Protein AF-0000000077153202 (afdb_homodimer)

Organism: Saccharomonospora viridis (strain ATCC 15386 / DSM 43017 / JCM 3036 / CCUG 5913 / NBRC 12207 / NCIMB 9602 / P101) (NCBI:txid471857)

Sequence (646 aa):
MVTAIRIERTGGPEVLDVADVEVGSPGPREVLIDVAAAGVNYIDTYQRSGIYQVPLPYTLGVEGAGRVIEVGSEVTELSVGDRVAWQDAPGGYAQRAVVPADMVVKLPEAVSEETAAAVMLQGITAHYLVSSTHPVSEGETVLVHAAAGGVGLLLTQLAKARGATVIGTVSTPEKERLAREAGADEVIRYTERDFVEATRAFTRGEGVDVVYDGVGASTYEGSLDCLRPRGLLALFGAASGPVPPIDPQRLNKGGSLFLTRPKTGDYTRTRQELEWRVGELFDALTEGKLDVRIGGRYPLTDARKAHEDLQGRRTTGKLLLLPMVTAIRIERTGGPEVLDVADVEVGSPGPREVLIDVAAAGVNYIDTYQRSGIYQVPLPYTLGVEGAGRVIEVGSEVTELSVGDRVAWQDAPGGYAQRAVVPADMVVKLPEAVSEETAAAVMLQGITAHYLVSSTHPVSEGETVLVHAAAGGVGLLLTQLAKARGATVIGTVSTPEKERLAREAGADEVIRYTERDFVEATRAFTRGEGVDVVYDGVGASTYEGSLDCLRPRGLLALFGAASGPVPPIDPQRLNKGGSLFLTRPKTGDYTRTRQELEWRVGELFDALTEGKLDVRIGGRYPLTDARKAHEDLQGRRTTGKLLLLP

Solvent-accessible surface area (backbone atoms only — not comparable to full-atom values): 31646 Å² total; per-residue (Å²): 117,38,55,29,35,33,28,78,54,64,38,65,54,83,40,57,34,76,40,79,39,78,80,74,79,41,51,46,54,15,25,24,27,45,34,57,19,13,25,61,54,71,67,49,53,33,41,41,48,45,79,40,81,68,72,72,70,33,47,43,26,35,17,18,8,23,30,28,71,40,66,12,87,68,46,79,93,64,50,68,66,41,46,31,31,32,40,87,45,61,26,26,38,22,38,47,29,62,40,55,48,86,52,51,41,77,55,58,89,85,52,48,43,59,58,42,14,54,31,43,53,41,42,46,45,27,46,42,44,41,63,58,80,46,60,61,43,68,76,37,35,36,35,31,45,50,13,31,27,44,39,20,33,45,29,38,32,56,39,41,75,41,44,30,45,33,36,25,29,29,75,46,72,70,36,41,53,50,23,44,72,35,54,33,74,39,73,38,46,50,81,78,41,60,53,43,63,53,46,25,59,78,44,74,65,53,34,23,51,31,32,45,31,40,41,19,47,84,42,49,70,50,47,56,69,28,32,15,67,60,10,35,42,37,36,63,42,40,76,67,32,72,54,68,57,45,44,49,62,59,25,32,76,45,27,26,19,33,40,34,17,50,53,61,68,66,63,40,73,42,66,65,43,41,50,53,50,50,46,54,50,51,49,30,44,71,70,66,73,43,77,84,54,74,58,41,81,33,53,43,84,40,50,37,57,53,50,50,38,57,78,62,67,72,62,38,32,22,39,35,29,32,91,118,39,56,28,35,33,27,78,54,63,40,64,53,85,38,57,34,77,39,80,40,78,78,74,80,43,51,46,57,16,24,24,26,44,34,56,19,14,25,61,54,71,66,48,54,33,42,40,46,46,78,39,81,70,72,72,69,34,48,41,25,37,17,17,8,24,30,29,72,40,67,12,86,68,46,78,92,63,52,69,69,40,46,32,29,33,38,88,44,59,26,28,38,22,38,47,29,62,39,55,49,84,50,50,42,76,55,59,92,84,53,49,44,61,57,41,14,55,32,43,53,41,42,44,45,27,46,41,46,42,62,60,78,45,60,61,43,67,76,39,34,37,36,33,45,50,14,31,28,46,39,21,33,45,31,39,32,55,39,41,74,40,44,30,44,33,36,23,31,29,76,46,73,70,35,40,53,50,23,44,72,35,53,34,72,39,73,39,46,49,80,80,40,62,54,42,62,52,45,26,58,77,45,74,64,53,35,22,51,32,31,44,30,41,41,18,46,84,42,51,70,50,50,54,68,28,32,14,66,59,10,35,42,38,38,63,40,39,76,65,31,71,54,69,56,44,44,50,62,58,25,32,76,46,27,26,19,34,40,32,16,50,52,62,67,66,65,40,74,43,68,65,43,41,50,53,50,51,48,53,51,52,49,28,42,72,71,66,72,45,78,84,54,73,58,41,81,34,53,44,84,40,49,36,56,52,51,50,40,56,78,62,68,71,61,40,30,23,39,36,30,32,92

pLDDT: mean 97.57, std 1.94, range [83.62, 99.0]

InterPro domains:
  IPR002364 Quinone oxidoreductase/zeta-crystallin, conserved site [PS01162] (139-160)
  IPR011032 GroES-like superfamily [SSF50129] (10-140)
  IPR013149 Alcohol dehydrogenase-like, C-terminal [PF00107] (150-251)
  IPR013154 Alcohol dehydrogenase-like, N-terminal [PF08240] (27-109)
  IPR020843 Enoylreductase domain [SM00829] (11-321)
  IPR036291 NAD(P)-binding domain superfamily [SSF51735] (112-266)
  IPR047618 Quinone oxidoreductase-like [cd05286] (4-323)

Structure (mmCIF, N/CA/C/O backbone):
data_AF-0000000077153202-model_v1
#
loop_
_entity.id
_entity.type
_entity.pdbx_description
1 polymer 'Zn-dependent oxidoreductase, NADPH:quinone reductase'
#
loop_
_atom_site.group_PDB
_atom_site.id
_atom_site.type_symbol
_atom_site.label_atom_id
_atom_site.label_alt_id
_atom_site.label_comp_id
_atom_site.label_asym_id
_atom_site.label_entity_id
_atom_site.label_seq_id
_atom_site.pdbx_PDB_ins_code
_atom_site.Cartn_x
_atom_site.Cartn_y
_atom_site.Cartn_z
_atom_site.occupancy
_atom_site.B_iso_or_equiv
_atom_site.auth_seq_id
_atom_site.auth_comp_id
_atom_site.auth_asym_id
_atom_site.auth_atom_id
_atom_site.pdbx_PDB_model_num
ATOM 1 N N . MET A 1 1 ? -16.672 42.812 14.516 1 92.25 1 MET A N 1
ATOM 2 C CA . MET A 1 1 ? -15.875 42.438 13.352 1 92.25 1 MET A CA 1
ATOM 3 C C . MET A 1 1 ? -14.414 42.219 13.727 1 92.25 1 MET A C 1
ATOM 5 O O . MET A 1 1 ? -13.898 42.906 14.625 1 92.25 1 MET A O 1
ATOM 9 N N . VAL A 1 2 ? -13.828 41.188 13.07 1 96.19 2 VAL A N 1
ATOM 10 C CA . VAL A 1 2 ? -12.422 40.938 13.359 1 96.19 2 VAL A CA 1
ATOM 11 C C . VAL A 1 2 ? -11.625 40.906 12.062 1 96.19 2 VAL A C 1
ATOM 13 O O . VAL A 1 2 ? -12.195 40.719 10.977 1 96.19 2 VAL A O 1
ATOM 16 N N . THR A 1 3 ? -10.305 41.094 12.203 1 97.94 3 THR A N 1
ATOM 17 C CA . THR A 1 3 ? -9.414 41 11.055 1 97.94 3 THR A CA 1
ATOM 18 C C . THR A 1 3 ? -9.211 39.562 10.633 1 97.94 3 THR A C 1
ATOM 20 O O . THR A 1 3 ? -9.039 38.688 11.477 1 97.94 3 THR A O 1
ATOM 23 N N . ALA A 1 4 ? -9.344 39.312 9.344 1 98.38 4 ALA A N 1
ATOM 24 C CA . ALA A 1 4 ? -9.117 37.969 8.773 1 98.38 4 ALA A CA 1
ATOM 25 C C . ALA A 1 4 ? -8.492 38.062 7.387 1 98.38 4 ALA A C 1
ATOM 27 O O . ALA A 1 4 ? -8.406 39.156 6.812 1 98.38 4 ALA A O 1
ATOM 28 N N . ILE A 1 5 ? -7.938 37 6.934 1 98.44 5 ILE A N 1
ATOM 29 C CA . ILE A 1 5 ? -7.457 36.875 5.562 1 98.44 5 ILE A CA 1
ATOM 30 C C . ILE A 1 5 ? -8.477 36.094 4.727 1 98.44 5 ILE A C 1
ATOM 32 O O . ILE A 1 5 ? -8.742 34.906 4.984 1 98.44 5 ILE A O 1
ATOM 36 N N . ARG A 1 6 ? -8.984 36.719 3.734 1 97.19 6 ARG A N 1
ATOM 37 C CA . ARG A 1 6 ? -10.062 36.156 2.924 1 97.19 6 ARG A CA 1
ATOM 38 C C . ARG A 1 6 ? -9.68 36.125 1.447 1 97.19 6 ARG A C 1
ATOM 40 O O . ARG A 1 6 ? -8.898 36.969 0.991 1 97.19 6 ARG A O 1
ATOM 47 N N . ILE A 1 7 ? -10.148 35.094 0.771 1 98 7 ILE A N 1
ATOM 48 C CA . ILE A 1 7 ? -10.07 35.125 -0.686 1 98 7 ILE A CA 1
ATOM 49 C C . ILE A 1 7 ? -11.469 35.188 -1.283 1 98 7 ILE A C 1
ATOM 51 O O . ILE A 1 7 ? -12.383 34.5 -0.806 1 98 7 ILE A O 1
ATOM 55 N N . GLU A 1 8 ? -11.648 36.062 -2.301 1 97.5 8 GLU A N 1
ATOM 56 C CA . GLU A 1 8 ? -12.906 36.156 -3.043 1 97.5 8 GLU A CA 1
ATOM 57 C C . GLU A 1 8 ? -12.852 35.344 -4.336 1 97.5 8 GLU A C 1
ATOM 59 O O . GLU A 1 8 ? -13.891 35.062 -4.93 1 97.5 8 GLU A O 1
ATOM 64 N N . ARG A 1 9 ? -11.688 35.031 -4.762 1 98 9 ARG A N 1
ATOM 65 C CA . ARG A 1 9 ? -11.375 34.219 -5.934 1 98 9 ARG A CA 1
ATOM 66 C C . ARG A 1 9 ? -10.086 33.438 -5.73 1 98 9 ARG A C 1
ATOM 68 O O . ARG A 1 9 ? -9.266 33.812 -4.879 1 98 9 ARG A O 1
ATOM 75 N N . THR A 1 10 ? -9.977 32.375 -6.441 1 98.06 10 THR A N 1
ATOM 76 C CA . THR A 1 10 ? -8.734 31.594 -6.359 1 98.06 10 THR A CA 1
ATOM 77 C C . THR A 1 10 ? -7.629 32.281 -7.164 1 98.06 10 THR A C 1
ATOM 79 O O . THR A 1 10 ? -7.898 33.094 -8.047 1 98.06 10 THR A O 1
ATOM 82 N N . GLY A 1 11 ? -6.41 32.031 -6.855 1 97.44 11 GLY A N 1
ATOM 83 C CA . GLY A 1 11 ? -5.27 32.594 -7.543 1 97.44 11 GLY A CA 1
ATOM 84 C C . GLY A 1 11 ? -3.973 32.469 -6.762 1 97.44 11 GLY A C 1
ATOM 85 O O . GLY A 1 11 ? -3.844 31.578 -5.91 1 97.44 11 GLY A O 1
ATOM 86 N N . GLY A 1 12 ? -3.004 33.25 -7.199 1 97.19 12 GLY A N 1
ATOM 87 C CA . GLY A 1 12 ? -1.741 33.312 -6.477 1 97.19 12 GLY A CA 1
ATOM 88 C C . GLY A 1 12 ? -1.849 34.031 -5.145 1 97.19 12 GLY A C 1
ATOM 89 O O . GLY A 1 12 ? -2.953 34.281 -4.668 1 97.19 12 GLY A O 1
ATOM 90 N N . PRO A 1 13 ? -0.722 34.312 -4.492 1 97.69 13 PRO A N 1
ATOM 91 C CA . PRO A 1 13 ? -0.732 34.938 -3.18 1 97.69 13 PRO A CA 1
ATOM 92 C C . PRO A 1 13 ? -1.414 36.312 -3.205 1 97.69 13 PRO A C 1
ATOM 94 O O . PRO A 1 13 ? -1.846 36.812 -2.162 1 97.69 13 PRO A O 1
ATOM 97 N N . GLU A 1 14 ? -1.547 36.906 -4.344 1 96.88 14 GLU A N 1
ATOM 98 C CA . GLU A 1 14 ? -2.115 38.25 -4.48 1 96.88 14 GLU A CA 1
ATOM 99 C C . GLU A 1 14 ? -3.602 38.25 -4.133 1 96.88 14 GLU A C 1
ATOM 101 O O . GLU A 1 14 ? -4.184 39.312 -3.898 1 96.88 14 GLU A O 1
ATOM 106 N N . VAL A 1 15 ? -4.238 37.062 -4.059 1 98.19 15 VAL A N 1
ATOM 107 C CA . VAL A 1 15 ? -5.68 37.062 -3.834 1 98.19 15 VAL A CA 1
ATOM 108 C C . VAL A 1 15 ? -5.969 37.062 -2.334 1 98.19 15 VAL A C 1
ATOM 110 O O . VAL A 1 15 ? -7.129 37.094 -1.918 1 98.19 15 VAL A O 1
ATOM 113 N N . LEU A 1 16 ? -4.887 36.938 -1.514 1 98.38 16 LEU A N 1
ATOM 114 C CA . LEU A 1 16 ? -5.051 37 -0.065 1 98.38 16 LEU A CA 1
ATOM 115 C C . LEU A 1 16 ? -5.348 38.438 0.386 1 98.38 16 LEU A C 1
ATOM 117 O O . LEU A 1 16 ? -4.449 39.281 0.419 1 98.38 16 LEU A O 1
ATOM 121 N N . ASP A 1 17 ? -6.586 38.688 0.822 1 97.69 17 ASP A N 1
ATOM 122 C CA . ASP A 1 17 ? -7.008 40.031 1.199 1 97.69 17 ASP A CA 1
ATOM 123 C C . ASP A 1 17 ? -7.219 40.125 2.707 1 97.69 17 ASP A C 1
ATOM 125 O O . ASP A 1 17 ? -7.816 39.25 3.322 1 97.69 17 ASP A O 1
ATOM 129 N N . VAL A 1 18 ? -6.723 41.188 3.287 1 97.81 18 VAL A N 1
ATOM 130 C CA . VAL A 1 18 ? -7.086 41.562 4.652 1 97.81 18 VAL A CA 1
ATOM 131 C C . VAL A 1 18 ? -8.508 42.094 4.68 1 97.81 18 VAL A C 1
ATOM 133 O O . VAL A 1 18 ? -8.844 43 3.912 1 97.81 18 VAL A O 1
ATOM 136 N N . ALA A 1 19 ? -9.281 41.531 5.512 1 97.06 19 ALA A N 1
ATOM 137 C CA . ALA A 1 19 ? -10.672 41.969 5.559 1 97.06 19 ALA A CA 1
ATOM 138 C C . ALA A 1 19 ? -11.195 41.969 6.992 1 97.06 19 ALA A C 1
ATOM 140 O O . ALA A 1 19 ? -10.664 41.281 7.855 1 97.06 19 ALA A O 1
ATOM 141 N N . ASP A 1 20 ? -12.18 42.812 7.176 1 96.44 20 ASP A N 1
ATOM 142 C CA . ASP A 1 20 ? -12.969 42.75 8.398 1 96.44 20 ASP A CA 1
ATOM 143 C C . ASP A 1 20 ? -14.164 41.812 8.219 1 96.44 20 ASP A C 1
ATOM 145 O O . ASP A 1 20 ? -15.008 42.031 7.348 1 96.44 20 ASP A O 1
ATOM 149 N N . VAL A 1 21 ? -14.18 40.781 9.094 1 95.5 21 VAL A N 1
ATOM 150 C CA . VAL A 1 21 ? -15.234 39.781 8.906 1 95.5 21 VAL A CA 1
ATOM 151 C C . VAL A 1 21 ? -16.031 39.625 10.195 1 95.5 21 VAL A C 1
ATOM 153 O O . VAL A 1 21 ? -15.523 39.906 11.281 1 95.5 21 VAL A O 1
ATOM 156 N N . GLU A 1 22 ? -17.281 39.219 10.008 1 94.25 22 GLU A N 1
ATOM 157 C CA . GLU A 1 22 ? -18.109 38.812 11.141 1 94.25 22 GLU A CA 1
ATOM 158 C C . GLU A 1 22 ? -18.031 37.312 11.367 1 94.25 22 GLU A C 1
ATOM 160 O O . GLU A 1 22 ? -18.516 36.531 10.547 1 94.25 22 GLU A O 1
ATOM 165 N N . VAL A 1 23 ? -17.375 36.812 12.352 1 92.25 23 VAL A N 1
ATOM 166 C CA . VAL A 1 23 ? -17.234 35.375 12.617 1 92.25 23 VAL A CA 1
ATOM 167 C C . VAL A 1 23 ? -18.516 34.844 13.25 1 92.25 23 VAL A C 1
ATOM 169 O O . VAL A 1 23 ? -18.922 33.688 12.969 1 92.25 23 VAL A O 1
ATOM 172 N N . GLY A 1 24 ? -19.25 35.625 13.969 1 91.5 24 GLY A N 1
ATOM 173 C CA . GLY A 1 24 ? -20.5 35.219 14.602 1 91.5 24 GLY A CA 1
ATOM 174 C C . GLY A 1 24 ? -20.297 34.344 15.82 1 91.5 24 GLY A C 1
ATOM 175 O O . GLY A 1 24 ? -19.156 34.094 16.219 1 91.5 24 GLY A O 1
ATOM 176 N N . SER A 1 25 ? -21.391 34 16.484 1 96.56 25 SER A N 1
ATOM 177 C CA . SER A 1 25 ? -21.391 33.094 17.625 1 96.56 25 SER A CA 1
ATOM 178 C C . SER A 1 25 ? -21.266 31.625 17.188 1 96.56 25 SER A C 1
ATOM 180 O O . SER A 1 25 ? -21.719 31.266 16.094 1 96.56 25 SER A O 1
ATOM 182 N N . PRO A 1 26 ? -20.625 30.797 18.016 1 98.12 26 PRO A N 1
ATOM 183 C CA . PRO A 1 26 ? -20.516 29.391 17.656 1 98.12 26 PRO A CA 1
ATOM 184 C C . PRO A 1 26 ? -21.859 28.656 17.688 1 98.12 26 PRO A C 1
ATOM 186 O O . PRO A 1 26 ? -22.719 28.984 18.516 1 98.12 26 PRO A O 1
ATOM 189 N N . GLY A 1 27 ? -22.047 27.688 16.781 1 98.19 27 GLY A N 1
ATOM 190 C CA . GLY A 1 27 ? -23.188 26.797 16.844 1 98.19 27 GLY A CA 1
ATOM 191 C C . GLY A 1 27 ? -23.172 25.875 18.047 1 98.19 27 GLY A C 1
ATOM 192 O O . GLY A 1 27 ? -22.234 25.938 18.859 1 98.19 27 GLY A O 1
ATOM 193 N N . PRO A 1 28 ? -24.219 25.016 18.203 1 98.44 28 PRO A N 1
ATOM 194 C CA . PRO A 1 28 ? -24.391 24.188 19.406 1 98.44 28 PRO A CA 1
ATOM 195 C C . PRO A 1 28 ? -23.172 23.297 19.688 1 98.44 28 PRO A C 1
ATOM 197 O O . PRO A 1 28 ? -22.844 23.062 20.844 1 98.44 28 PRO A O 1
ATOM 200 N N . ARG A 1 29 ? -22.484 22.891 18.672 1 98.44 29 ARG A N 1
ATOM 201 C CA . ARG A 1 29 ? -21.359 21.969 18.859 1 98.44 29 ARG A CA 1
ATOM 202 C C . ARG A 1 29 ? -20.047 22.609 18.406 1 98.44 29 ARG A C 1
ATOM 204 O O . ARG A 1 29 ? -19.109 21.906 18.047 1 98.44 29 ARG A O 1
ATOM 211 N N . GLU A 1 30 ? -20 23.938 18.469 1 98.69 30 GLU A N 1
ATOM 212 C CA . GLU A 1 30 ? -18.812 24.703 18.078 1 98.69 30 GLU A CA 1
ATOM 213 C C . GLU A 1 30 ? -18.297 25.562 19.234 1 98.69 30 GLU A C 1
ATOM 215 O O . GLU A 1 30 ? -18.984 25.703 20.25 1 98.69 30 GLU A O 1
ATOM 220 N N . VAL A 1 31 ? -17.109 26.031 19.094 1 98.81 31 VAL A N 1
ATOM 221 C CA . VAL A 1 31 ? -16.516 26.984 20.031 1 98.81 31 VAL A CA 1
ATOM 222 C C . VAL A 1 31 ? -15.93 28.172 19.266 1 98.81 31 VAL A C 1
ATOM 224 O O . VAL A 1 31 ? -15.516 28.031 18.109 1 98.81 31 VAL A O 1
ATOM 227 N N . LEU A 1 32 ? -15.961 29.266 19.906 1 98.75 32 LEU A N 1
ATOM 228 C CA . LEU A 1 32 ? -15.258 30.438 19.406 1 98.75 32 LEU A CA 1
ATOM 229 C C . LEU A 1 32 ? -13.906 30.594 20.109 1 98.75 32 LEU A C 1
ATOM 231 O O . LEU A 1 32 ? -13.828 30.562 21.328 1 98.75 32 LEU A O 1
ATOM 235 N N . ILE A 1 33 ? -12.93 30.703 19.344 1 98.81 33 ILE A N 1
ATOM 236 C CA . ILE A 1 33 ? -11.57 30.734 19.875 1 98.81 33 ILE A CA 1
ATOM 237 C C . ILE A 1 33 ? -10.93 32.094 19.531 1 98.81 33 ILE A C 1
ATOM 239 O O . ILE A 1 33 ? -11.016 32.562 18.406 1 98.81 33 ILE A O 1
ATOM 243 N N . ASP A 1 34 ? -10.445 32.781 20.531 1 98.81 34 ASP A N 1
ATOM 244 C CA . ASP A 1 34 ? -9.523 33.875 20.312 1 98.81 34 ASP A CA 1
ATOM 245 C C . ASP A 1 34 ? -8.148 33.375 19.875 1 98.81 34 ASP A C 1
ATOM 247 O O . ASP A 1 34 ? -7.383 32.844 20.688 1 98.81 34 ASP A O 1
ATOM 251 N N . VAL A 1 35 ? -7.84 33.562 18.578 1 98.81 35 VAL A N 1
ATOM 252 C CA . VAL A 1 35 ? -6.684 32.906 17.984 1 98.81 35 VAL A CA 1
ATOM 253 C C . VAL A 1 35 ? -5.402 33.625 18.422 1 98.81 35 VAL A C 1
ATOM 255 O O . VAL A 1 35 ? -5.262 34.812 18.281 1 98.81 35 VAL A O 1
ATOM 258 N N . ALA A 1 36 ? -4.523 32.844 18.984 1 98.75 36 ALA A N 1
ATOM 259 C CA . ALA A 1 36 ? -3.219 33.375 19.391 1 98.75 36 ALA A CA 1
ATOM 260 C C . ALA A 1 36 ? -2.195 33.219 18.266 1 98.75 36 ALA A C 1
ATOM 262 O O . ALA A 1 36 ? -1.317 34.062 18.109 1 98.75 36 ALA A O 1
ATOM 263 N N . ALA A 1 37 ? -2.252 32.156 17.547 1 98.75 37 ALA A N 1
ATOM 264 C CA . ALA A 1 37 ? -1.363 31.875 16.422 1 98.75 37 ALA A CA 1
ATOM 265 C C . ALA A 1 37 ? -2.023 30.891 15.445 1 98.75 37 ALA A C 1
ATOM 267 O O . ALA A 1 37 ? -2.785 30.016 15.852 1 98.75 37 ALA A O 1
ATOM 268 N N . ALA A 1 38 ? -1.812 31.094 14.164 1 98.75 38 ALA A N 1
ATOM 269 C CA . ALA A 1 38 ? -2.273 30.188 13.109 1 98.75 38 ALA A CA 1
ATOM 270 C C . ALA A 1 38 ? -1.096 29.609 12.336 1 98.75 38 ALA A C 1
ATOM 272 O O . ALA A 1 38 ? -0.129 30.312 12.039 1 98.75 38 ALA A O 1
ATOM 273 N N . GLY A 1 39 ? -1.158 28.328 12.102 1 98.25 39 GLY A N 1
ATOM 274 C CA . GLY A 1 39 ? -0.123 27.719 11.289 1 98.25 39 GLY A CA 1
ATOM 275 C C . GLY A 1 39 ? -0.323 27.938 9.805 1 98.25 39 GLY A C 1
ATOM 276 O O . GLY A 1 39 ? -1.457 27.953 9.32 1 98.25 39 GLY A O 1
ATOM 277 N N . VAL A 1 40 ? 0.774 28.156 9.086 1 98 40 VAL A N 1
ATOM 278 C CA . VAL A 1 40 ? 0.754 28.234 7.629 1 98 40 VAL A CA 1
ATOM 279 C C . VAL A 1 40 ? 1.163 26.891 7.031 1 98 40 VAL A C 1
ATOM 281 O O . VAL A 1 40 ? 2.219 26.359 7.371 1 98 40 VAL A O 1
ATOM 284 N N . ASN A 1 41 ? 0.322 26.328 6.184 1 96.31 41 ASN A N 1
ATOM 285 C CA . ASN A 1 41 ? 0.541 25.016 5.598 1 96.31 41 ASN A CA 1
ATOM 286 C C . ASN A 1 41 ? 0.432 25.047 4.078 1 96.31 41 ASN A C 1
ATOM 288 O O . ASN A 1 41 ? -0.228 25.922 3.52 1 96.31 41 ASN A O 1
ATOM 292 N N . TYR A 1 42 ? 1.043 24.094 3.457 1 94.94 42 TYR A N 1
ATOM 293 C CA . TYR A 1 42 ? 0.944 24.016 2.002 1 94.94 42 TYR A CA 1
ATOM 294 C C . TYR A 1 42 ? -0.501 23.812 1.563 1 94.94 42 TYR A C 1
ATOM 296 O O . TYR A 1 42 ? -0.905 24.297 0.501 1 94.94 42 TYR A O 1
ATOM 304 N N . ILE A 1 43 ? -1.289 23.109 2.338 1 94.88 43 ILE A N 1
ATOM 305 C CA . ILE A 1 43 ? -2.686 22.891 1.979 1 94.88 43 ILE A CA 1
ATOM 306 C C . ILE A 1 43 ? -3.404 24.219 1.841 1 94.88 43 ILE A C 1
ATOM 308 O O . ILE A 1 43 ? -4.32 24.359 1.027 1 94.88 43 ILE A O 1
ATOM 312 N N . ASP A 1 44 ? -2.982 25.234 2.557 1 97.25 44 ASP A N 1
ATOM 313 C CA . ASP A 1 44 ? -3.553 26.578 2.41 1 97.25 44 ASP A CA 1
ATOM 314 C C . ASP A 1 44 ? -3.33 27.109 1 1 97.25 44 ASP A C 1
ATOM 316 O O . ASP A 1 44 ? -4.188 27.812 0.454 1 97.25 44 ASP A O 1
ATOM 320 N N . THR A 1 45 ? -2.217 26.797 0.462 1 96.56 45 THR A N 1
ATOM 321 C CA . THR A 1 45 ? -1.896 27.266 -0.882 1 96.56 45 THR A CA 1
ATOM 322 C C . THR A 1 45 ? -2.727 26.516 -1.926 1 96.56 45 THR A C 1
ATOM 324 O O . THR A 1 45 ? -3.1 27.094 -2.951 1 96.56 45 THR A O 1
ATOM 327 N N . TYR A 1 46 ? -2.979 25.234 -1.646 1 94.25 46 TYR A N 1
ATOM 328 C CA . TYR A 1 46 ? -3.832 24.469 -2.549 1 94.25 46 TYR A CA 1
ATOM 329 C C . TYR A 1 46 ? -5.25 25.016 -2.559 1 94.25 46 TYR A C 1
ATOM 331 O O . TYR A 1 46 ? -5.883 25.109 -3.613 1 94.25 46 TYR A O 1
ATOM 339 N N . GLN A 1 47 ? -5.723 25.328 -1.439 1 95.81 47 GLN A N 1
ATOM 340 C CA . GLN A 1 47 ? -7.051 25.906 -1.314 1 95.81 47 GLN A CA 1
ATOM 341 C C . GLN A 1 47 ? -7.113 27.281 -1.974 1 95.81 47 GLN A C 1
ATOM 343 O O . GLN A 1 47 ? -8.031 27.578 -2.742 1 95.81 47 GLN A O 1
ATOM 348 N N . ARG A 1 48 ? -6.121 28.047 -1.762 1 97.69 48 ARG A N 1
ATOM 349 C CA . ARG A 1 48 ? -6.047 29.391 -2.322 1 97.69 48 ARG A CA 1
ATOM 350 C C . ARG A 1 48 ? -6.008 29.344 -3.846 1 97.69 48 ARG A C 1
ATOM 352 O O . ARG A 1 48 ? -6.707 30.109 -4.512 1 97.69 48 ARG A O 1
ATOM 359 N N . SER A 1 49 ? -5.262 28.422 -4.355 1 96.12 49 SER A N 1
ATOM 360 C CA . SER A 1 49 ? -5.039 28.344 -5.793 1 96.12 49 SER A CA 1
ATOM 361 C C . SER A 1 49 ? -6.211 27.672 -6.504 1 96.12 49 SER A C 1
ATOM 363 O O . SER A 1 49 ? -6.328 27.75 -7.727 1 96.12 49 SER A O 1
ATOM 365 N N . GLY A 1 50 ? -7.008 26.938 -5.754 1 94.56 50 GLY A N 1
ATOM 366 C CA . GLY A 1 50 ? -8.156 26.25 -6.34 1 94.56 50 GLY A CA 1
ATOM 367 C C . GLY A 1 50 ? -7.887 24.797 -6.66 1 94.56 50 GLY A C 1
ATOM 368 O O . GLY A 1 50 ? -8.773 24.094 -7.141 1 94.56 50 GLY A O 1
ATOM 369 N N . ILE A 1 51 ? -6.695 24.344 -6.371 1 88.88 51 ILE A N 1
ATOM 370 C CA . ILE A 1 51 ? -6.41 22.922 -6.523 1 88.88 51 ILE A CA 1
ATOM 371 C C . ILE A 1 51 ? -7.359 22.109 -5.645 1 88.88 51 ILE A C 1
ATOM 373 O O . ILE A 1 51 ? -7.898 21.078 -6.082 1 88.88 51 ILE A O 1
ATOM 377 N N . TYR A 1 52 ? -7.52 22.5 -4.422 1 91.19 52 TYR A N 1
ATOM 378 C CA . TYR A 1 52 ? -8.586 21.984 -3.562 1 91.19 52 TYR A CA 1
ATOM 379 C C . TYR A 1 52 ? -9.758 22.953 -3.523 1 91.19 52 TYR A C 1
ATOM 381 O O . TYR A 1 52 ? -9.617 24.109 -3.113 1 91.19 52 TYR A O 1
ATOM 389 N N . GLN A 1 53 ? -10.867 22.609 -3.969 1 92.62 53 GLN A N 1
ATOM 390 C CA . GLN A 1 53 ? -12.031 23.469 -4.055 1 92.62 53 GLN A CA 1
ATOM 391 C C . GLN A 1 53 ? -12.562 23.828 -2.668 1 92.62 53 GLN A C 1
ATOM 393 O O . GLN A 1 53 ? -12.688 22.953 -1.804 1 92.62 53 GLN A O 1
ATOM 398 N N . VAL A 1 54 ? -12.781 25.062 -2.441 1 95.31 54 VAL A N 1
ATOM 399 C CA . VAL A 1 54 ? -13.375 25.562 -1.209 1 95.31 54 VAL A CA 1
ATOM 400 C C . VAL A 1 54 ? -14.484 26.562 -1.542 1 95.31 54 VAL A C 1
ATOM 402 O O . VAL A 1 54 ? -14.461 27.203 -2.596 1 95.31 54 VAL A O 1
ATOM 405 N N . PRO A 1 55 ? -15.461 26.688 -0.723 1 95.69 55 PRO A N 1
ATOM 406 C CA . PRO A 1 55 ? -16.5 27.688 -0.961 1 95.69 55 PRO A CA 1
ATOM 407 C C . PRO A 1 55 ? -15.984 29.109 -0.801 1 95.69 55 PRO A C 1
ATOM 409 O O . PRO A 1 55 ? -15.305 29.422 0.178 1 95.69 55 PRO A O 1
ATOM 412 N N . LEU A 1 56 ? -16.344 30.031 -1.749 1 96.25 56 LEU A N 1
ATOM 413 C CA . LEU A 1 56 ? -15.922 31.438 -1.699 1 96.25 56 LEU A CA 1
ATOM 414 C C . LEU A 1 56 ? -17.078 32.344 -1.304 1 96.25 56 LEU A C 1
ATOM 416 O O . LEU A 1 56 ? -18.234 32.062 -1.647 1 96.25 56 LEU A O 1
ATOM 420 N N . PRO A 1 57 ? -16.859 33.438 -0.619 1 96.56 57 PRO A N 1
ATOM 421 C CA . PRO A 1 57 ? -15.562 33.812 -0.067 1 96.56 57 PRO A CA 1
ATOM 422 C C . PRO A 1 57 ? -15.078 32.875 1.022 1 96.56 57 PRO A C 1
ATOM 424 O O . PRO A 1 57 ? -15.891 32.188 1.655 1 96.56 57 PRO A O 1
ATOM 427 N N . TYR A 1 58 ? -13.773 32.75 1.214 1 97.31 58 TYR A N 1
ATOM 428 C CA . TYR A 1 58 ? -13.172 31.75 2.088 1 97.31 58 TYR A CA 1
ATOM 429 C C . TYR A 1 58 ? -12.117 32.375 2.99 1 97.31 58 TYR A C 1
ATOM 431 O O . TYR A 1 58 ? -11.258 33.125 2.523 1 97.31 58 TYR A O 1
ATOM 439 N N . THR A 1 59 ? -12.281 32.188 4.309 1 97.56 59 THR A N 1
ATOM 440 C CA . THR A 1 59 ? -11.211 32.531 5.246 1 97.56 59 THR A CA 1
ATOM 441 C C . THR A 1 59 ? -10.234 31.359 5.387 1 97.56 59 THR A C 1
ATOM 443 O O . THR A 1 59 ? -10.609 30.281 5.863 1 97.56 59 THR A O 1
ATOM 446 N N . LEU A 1 60 ? -9 31.531 5.094 1 97.81 60 LEU A N 1
ATOM 447 C CA . LEU A 1 60 ? -8.008 30.469 5.043 1 97.81 60 LEU A CA 1
ATOM 448 C C . LEU A 1 60 ? -7.551 30.094 6.445 1 97.81 60 LEU A C 1
ATOM 450 O O . LEU A 1 60 ? -7.969 30.703 7.43 1 97.81 60 LEU A O 1
ATOM 454 N N . GLY A 1 61 ? -6.727 29.078 6.41 1 98.06 61 GLY A N 1
ATOM 455 C CA . GLY A 1 61 ? -6.113 28.594 7.637 1 98.06 61 GLY A CA 1
ATOM 456 C C . GLY A 1 61 ? -6.844 27.422 8.242 1 98.06 61 GLY A C 1
ATOM 457 O O . GLY A 1 61 ? -7.973 27.562 8.719 1 98.06 61 GLY A O 1
ATOM 458 N N . VAL A 1 62 ? -6.16 26.297 8.359 1 98.06 62 VAL A N 1
ATOM 459 C CA . VAL A 1 62 ? -6.836 25.094 8.836 1 98.06 62 VAL A CA 1
ATOM 460 C C . VAL A 1 62 ? -6.234 24.656 10.164 1 98.06 62 VAL A C 1
ATOM 462 O O . VAL A 1 62 ? -6.516 23.562 10.648 1 98.06 62 VAL A O 1
ATOM 465 N N . GLU A 1 63 ? -5.414 25.469 10.711 1 98.12 63 GLU A N 1
ATOM 466 C CA . GLU A 1 63 ? -4.695 25.156 11.945 1 98.12 63 GLU A CA 1
ATOM 467 C C . GLU A 1 63 ? -4.523 26.406 12.805 1 98.12 63 GLU A C 1
ATOM 469 O O . GLU A 1 63 ? -4.262 27.5 12.297 1 98.12 63 GLU A O 1
ATOM 474 N N . GLY A 1 64 ? -4.609 26.156 14.117 1 98.56 64 GLY A N 1
ATOM 475 C CA . GLY A 1 64 ? -4.375 27.266 15.031 1 98.56 64 GLY A CA 1
ATOM 476 C C . GLY A 1 64 ? -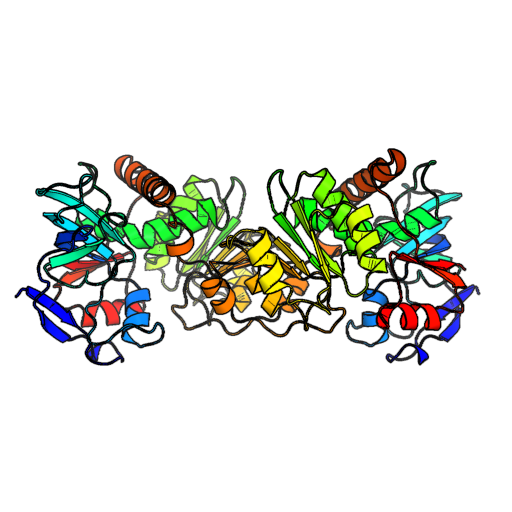4.438 26.859 16.484 1 98.56 64 GLY A C 1
ATOM 477 O O . GLY A 1 64 ? -4.637 25.688 16.812 1 98.56 64 GLY A O 1
ATOM 478 N N . ALA A 1 65 ? -4.152 27.828 17.344 1 98.81 65 ALA A N 1
ATOM 479 C CA . ALA A 1 65 ? -4.242 27.703 18.797 1 98.81 65 ALA A CA 1
ATOM 480 C C . ALA A 1 65 ? -4.66 29.016 19.438 1 98.81 65 ALA A C 1
ATOM 482 O O . ALA A 1 65 ? -4.449 30.094 18.859 1 98.81 65 ALA A O 1
ATOM 483 N N . GLY A 1 66 ? -5.277 28.906 20.531 1 98.75 66 GLY A N 1
ATOM 484 C CA . GLY A 1 66 ? -5.73 30.094 21.266 1 98.75 66 GLY A CA 1
ATOM 485 C C . GLY A 1 66 ? -6.539 29.75 22.5 1 98.75 66 GLY A C 1
ATOM 486 O O . GLY A 1 66 ? -6.246 28.781 23.188 1 98.75 66 GLY A O 1
ATOM 487 N N . ARG A 1 67 ? -7.473 30.672 22.766 1 98.75 67 ARG A N 1
ATOM 488 C CA . ARG A 1 67 ? -8.289 30.5 23.969 1 98.75 67 ARG A CA 1
ATOM 489 C C . ARG A 1 67 ? -9.773 30.516 23.625 1 98.75 67 ARG A C 1
ATOM 491 O O . ARG A 1 67 ? -10.227 31.312 22.797 1 98.75 67 ARG A O 1
ATOM 498 N N . VAL A 1 68 ? -10.469 29.609 24.281 1 98.88 68 VAL A N 1
ATOM 499 C CA . VAL A 1 68 ? -11.906 29.578 24.078 1 98.88 68 VAL A CA 1
ATOM 500 C C . VAL A 1 68 ? -12.555 30.797 24.719 1 98.88 68 VAL A C 1
ATOM 502 O O . VAL A 1 68 ? -12.32 31.109 25.891 1 98.88 68 VAL A O 1
ATOM 505 N N . ILE A 1 69 ? -13.398 31.484 23.953 1 98.62 69 ILE A N 1
ATOM 506 C CA . ILE A 1 69 ? -14.023 32.688 24.516 1 98.62 69 ILE A CA 1
ATOM 507 C C . ILE A 1 69 ? -15.547 32.531 24.5 1 98.62 69 ILE A C 1
ATOM 509 O O . ILE A 1 69 ? -16.266 33.281 25.156 1 98.62 69 ILE A O 1
ATOM 513 N N . GLU A 1 70 ? -16.047 31.594 23.734 1 98.69 70 GLU A N 1
ATOM 514 C CA . GLU A 1 70 ? -17.453 31.203 23.75 1 98.69 70 GLU A CA 1
ATOM 515 C C . GLU A 1 70 ? -17.625 29.719 23.422 1 98.69 70 GLU A C 1
ATOM 517 O O . GLU A 1 70 ? -16.859 29.156 22.625 1 98.69 70 GLU A O 1
ATOM 522 N N . VAL A 1 71 ? -18.609 29.078 24.094 1 98.56 71 VAL A N 1
ATOM 523 C CA . VAL A 1 71 ? -18.859 27.641 23.891 1 98.56 71 VAL A CA 1
ATOM 524 C C . VAL A 1 71 ? -20.312 27.438 23.453 1 98.56 71 VAL A C 1
ATOM 526 O O . VAL A 1 71 ? -21.219 28.078 23.984 1 98.56 71 VAL A O 1
ATOM 529 N N . GLY A 1 72 ? -20.5 26.656 22.422 1 98.5 72 GLY A N 1
ATOM 530 C CA . GLY A 1 72 ? -21.844 26.312 22 1 98.5 72 GLY A CA 1
ATOM 531 C C . GLY A 1 72 ? -22.656 25.609 23.078 1 98.5 72 GLY A C 1
ATOM 532 O O . GLY A 1 72 ? -22.094 25.031 24 1 98.5 72 GLY A O 1
ATOM 533 N N . SER A 1 73 ? -24 25.531 22.859 1 98.12 73 SER A N 1
ATOM 534 C CA . SER A 1 73 ? -24.938 25.094 23.891 1 98.12 73 SER A CA 1
ATOM 535 C C . SER A 1 73 ? -24.797 23.594 24.156 1 98.12 73 SER A C 1
ATOM 537 O O . SER A 1 73 ? -25.188 23.125 25.219 1 98.12 73 SER A O 1
ATOM 539 N N . GLU A 1 74 ? -24.172 22.844 23.219 1 98.44 74 GLU A N 1
ATOM 540 C CA . GLU A 1 74 ? -24.109 21.391 23.375 1 98.44 74 GLU A CA 1
ATOM 541 C C . GLU A 1 74 ? -22.688 20.938 23.672 1 98.44 74 GLU A C 1
ATOM 543 O O . GLU A 1 74 ? -22.406 19.734 23.734 1 98.44 74 GLU A O 1
ATOM 548 N N . VAL A 1 75 ? -21.812 21.891 23.781 1 98.38 75 VAL A N 1
ATOM 549 C CA . VAL A 1 75 ? -20.422 21.578 24.094 1 98.38 75 VAL A CA 1
ATOM 550 C C . VAL A 1 75 ? -20.234 21.469 25.594 1 98.38 75 VAL A C 1
ATOM 552 O O . VAL A 1 75 ? -20.531 22.406 26.344 1 98.38 75 VAL A O 1
ATOM 555 N N . THR A 1 76 ? -19.75 20.281 26.094 1 97.69 76 THR A N 1
ATOM 556 C CA . THR A 1 76 ? -19.562 20.062 27.531 1 97.69 76 THR A CA 1
ATOM 557 C C . THR A 1 76 ? -18.094 19.797 27.844 1 97.69 76 THR A C 1
ATOM 559 O O . THR A 1 76 ? -17.688 19.922 29 1 97.69 76 THR A O 1
ATOM 562 N N . GLU A 1 77 ? -17.297 19.484 26.859 1 96.94 77 GLU A N 1
ATOM 563 C CA . GLU A 1 77 ? -15.93 19.016 27.078 1 96.94 77 GLU A CA 1
ATOM 564 C C . GLU A 1 77 ? -14.953 20.188 27.078 1 96.94 77 GLU A C 1
ATOM 566 O O . GLU A 1 77 ? -13.781 20.031 27.422 1 96.94 77 GLU A O 1
ATOM 571 N N . LEU A 1 78 ? -15.406 21.469 26.75 1 98.38 78 LEU A N 1
ATOM 572 C CA . LEU A 1 78 ? -14.594 22.672 26.719 1 98.38 78 LEU A CA 1
ATOM 573 C C . LEU A 1 78 ? -15.266 23.812 27.5 1 98.38 78 LEU A C 1
ATOM 575 O O . LEU A 1 78 ? -16.484 23.844 27.609 1 98.38 78 LEU A O 1
ATOM 579 N N . SER A 1 79 ? -14.414 24.719 28.016 1 98.5 79 SER A N 1
ATOM 580 C CA . SER A 1 79 ? -14.898 25.875 28.75 1 98.5 79 SER A CA 1
ATOM 581 C C . SER A 1 79 ? -14.195 27.156 28.312 1 98.5 79 SER A C 1
ATOM 583 O O . SER A 1 79 ? -13.086 27.094 27.781 1 98.5 79 SER A O 1
ATOM 585 N N . VAL A 1 80 ? -14.891 28.219 28.578 1 98.62 80 VAL A N 1
ATOM 586 C CA . VAL A 1 80 ? -14.273 29.516 28.344 1 98.62 80 VAL A CA 1
ATOM 587 C C . VAL A 1 80 ? -12.984 29.641 29.141 1 98.62 80 VAL A C 1
ATOM 589 O O . VAL A 1 80 ? -12.945 29.281 30.328 1 98.62 80 VAL A O 1
ATOM 592 N N . GLY A 1 81 ? -11.977 30.031 28.484 1 98.5 81 GLY A N 1
ATOM 593 C CA . GLY A 1 81 ? -10.688 30.188 29.156 1 98.5 81 GLY A CA 1
ATOM 594 C C . GLY A 1 81 ? -9.719 29.062 28.828 1 98.5 81 GLY A C 1
ATOM 595 O O . GLY A 1 81 ? -8.508 29.203 29.016 1 98.5 81 GLY A O 1
ATOM 596 N N . ASP A 1 82 ? -10.227 27.938 28.328 1 98.62 82 ASP A N 1
ATOM 597 C CA . ASP A 1 82 ? -9.359 26.828 27.969 1 98.62 82 ASP A CA 1
ATOM 598 C C . ASP A 1 82 ? -8.383 27.219 26.859 1 98.62 82 ASP A C 1
ATOM 600 O O . ASP A 1 82 ? -8.758 27.891 25.906 1 98.62 82 ASP A O 1
ATOM 604 N N . ARG A 1 83 ? -7.066 26.875 27.016 1 98.81 83 ARG A N 1
ATOM 605 C CA . ARG A 1 83 ? -6.098 26.922 25.922 1 98.81 83 ARG A CA 1
ATOM 606 C C . ARG A 1 83 ? -6.242 25.719 25 1 98.81 83 ARG A C 1
ATOM 608 O O . ARG A 1 83 ? -6.199 24.578 25.469 1 98.81 83 ARG A O 1
ATOM 615 N N . VAL A 1 84 ? -6.438 26.016 23.734 1 98.88 84 VAL A N 1
ATOM 616 C CA . VAL A 1 84 ? -6.797 24.922 22.828 1 98.88 84 VAL A CA 1
ATOM 617 C C . VAL A 1 84 ? -6.059 25.078 21.516 1 98.88 84 VAL A C 1
ATOM 619 O O . VAL A 1 84 ? -5.488 26.141 21.219 1 98.88 84 VAL A O 1
ATOM 622 N N . ALA A 1 85 ? -5.984 24.016 20.781 1 98.81 85 ALA A N 1
ATOM 623 C CA . ALA A 1 85 ? -5.465 23.984 19.406 1 98.81 85 ALA A CA 1
ATOM 624 C C . ALA A 1 85 ? -6.324 23.094 18.516 1 98.81 85 ALA A C 1
ATOM 626 O O . ALA A 1 85 ? -7.117 22.297 19.016 1 98.81 85 ALA A O 1
ATOM 627 N N . TRP A 1 86 ? -6.27 23.328 17.25 1 98.56 86 TRP A N 1
ATOM 628 C CA . TRP A 1 86 ? -6.996 22.516 16.297 1 98.56 86 TRP A CA 1
ATOM 629 C C . TRP A 1 86 ? -6.246 22.422 14.969 1 98.56 86 TRP A C 1
ATOM 631 O O . TRP A 1 86 ? -5.297 23.172 14.734 1 98.56 86 TRP A O 1
ATOM 641 N N . GLN A 1 87 ? -6.555 21.453 14.188 1 97.69 87 GLN A N 1
ATOM 642 C CA . GLN A 1 87 ? -6.207 21.359 12.773 1 97.69 87 GLN A CA 1
ATOM 643 C C . GLN A 1 87 ? -7.383 20.828 11.953 1 97.69 87 GLN A C 1
ATOM 645 O O . GLN A 1 87 ? -8.383 20.375 12.508 1 97.69 87 GLN A O 1
ATOM 650 N N . ASP A 1 88 ? -7.355 21.016 10.703 1 95.19 88 ASP A N 1
ATOM 651 C CA . ASP A 1 88 ? -8.289 20.484 9.711 1 95.19 88 ASP A CA 1
ATOM 652 C C . ASP A 1 88 ? -9.641 21.172 9.812 1 95.19 88 ASP A C 1
ATOM 654 O O . ASP A 1 88 ? -10.68 20.562 9.539 1 95.19 88 ASP A O 1
ATOM 658 N N . ALA A 1 89 ? -9.734 22.359 10.344 1 95.31 89 ALA A N 1
ATOM 659 C CA . ALA A 1 89 ? -10.891 23.25 10.312 1 95.31 89 ALA A CA 1
ATOM 660 C C . ALA A 1 89 ? -10.5 24.641 9.797 1 95.31 89 ALA A C 1
ATOM 662 O O . ALA A 1 89 ? -9.492 25.203 10.227 1 95.31 89 ALA A O 1
ATOM 663 N N . PRO A 1 90 ? -11.289 25.172 8.914 1 94.69 90 PRO A N 1
ATOM 664 C CA . PRO A 1 90 ? -10.922 26.453 8.297 1 94.69 90 PRO A CA 1
ATOM 665 C C . PRO A 1 90 ? -11.086 27.641 9.25 1 94.69 90 PRO A C 1
ATOM 667 O O . PRO A 1 90 ? -11.625 27.484 10.344 1 94.69 90 PRO A O 1
ATOM 670 N N . GLY A 1 91 ? -10.562 28.812 8.828 1 95.81 91 GLY A N 1
ATOM 671 C CA . GLY A 1 91 ? -10.828 30.078 9.508 1 95.81 91 GLY A CA 1
ATOM 672 C C . GLY A 1 91 ? -9.711 30.5 10.445 1 95.81 91 GLY A C 1
ATOM 673 O O . GLY A 1 91 ? -9.844 31.484 11.172 1 95.81 91 GLY A O 1
ATOM 674 N N . GLY A 1 92 ? -8.648 29.766 10.391 1 97.19 92 GLY A N 1
ATOM 675 C CA . GLY A 1 92 ? -7.551 30.047 11.312 1 97.19 92 GLY A CA 1
ATOM 676 C C . GLY A 1 92 ? -6.84 31.344 11 1 97.19 92 GLY A C 1
ATOM 677 O O . GLY A 1 92 ? -6.215 31.938 11.883 1 97.19 92 GLY A O 1
ATOM 678 N N . TYR A 1 93 ? -6.891 31.781 9.727 1 98.5 93 TYR A N 1
ATOM 679 C CA . TYR A 1 93 ? -6.293 33.062 9.344 1 98.5 93 TYR A CA 1
ATOM 680 C C . TYR A 1 93 ? -7.172 34.219 9.773 1 98.5 93 TYR A C 1
ATOM 682 O O . TYR A 1 93 ? -7.621 35 8.938 1 98.5 93 TYR A O 1
ATOM 690 N N . ALA A 1 94 ? -7.441 34.375 11.086 1 98.44 94 ALA A N 1
ATOM 691 C CA . ALA A 1 94 ? -8.297 35.406 11.648 1 98.44 94 ALA A CA 1
ATOM 692 C C . ALA A 1 94 ? -7.984 35.625 13.125 1 98.44 94 ALA A C 1
ATOM 694 O O . ALA A 1 94 ? -7.312 34.812 13.758 1 98.44 94 ALA A O 1
ATOM 695 N N . GLN A 1 95 ? -8.422 36.719 13.617 1 98.69 95 GLN A N 1
ATOM 696 C CA . GLN A 1 95 ? -8.242 37.031 15.031 1 98.69 95 GLN A CA 1
ATOM 697 C C . GLN A 1 95 ? -9.102 36.125 15.898 1 98.69 95 GLN A C 1
ATOM 699 O O . GLN A 1 95 ? -8.773 35.875 17.062 1 98.69 95 GLN A O 1
ATOM 704 N N . ARG A 1 96 ? -10.219 35.625 15.328 1 98.5 96 ARG A N 1
ATOM 705 C CA . ARG A 1 96 ? -11.109 34.688 15.977 1 98.5 96 ARG A CA 1
ATOM 706 C C . ARG A 1 96 ? -11.594 33.625 14.992 1 98.5 96 ARG A C 1
ATOM 708 O O . ARG A 1 96 ? -11.75 33.906 13.797 1 98.5 96 ARG A O 1
ATOM 715 N N . ALA A 1 97 ? -11.836 32.469 15.469 1 98.12 97 ALA A N 1
ATOM 716 C CA . ALA A 1 97 ? -12.289 31.375 14.609 1 98.12 97 ALA A CA 1
ATOM 717 C C . ALA A 1 97 ? -13.344 30.531 15.312 1 98.12 97 ALA A C 1
ATOM 719 O O . ALA A 1 97 ? -13.227 30.25 16.5 1 98.12 97 ALA A O 1
ATOM 720 N N . VAL A 1 98 ? -14.383 30.219 14.609 1 98.44 98 VAL A N 1
ATOM 721 C CA . VAL A 1 98 ? -15.352 29.219 15.062 1 98.44 98 VAL A CA 1
ATOM 722 C C . VAL A 1 98 ? -14.93 27.828 14.594 1 98.44 98 VAL A C 1
ATOM 724 O O . VAL A 1 98 ? -14.727 27.609 13.406 1 98.44 98 VAL A O 1
ATOM 727 N N . VAL A 1 99 ? -14.773 26.891 15.562 1 98.44 99 VAL A N 1
ATOM 728 C CA . VAL A 1 99 ? -14.25 25.562 15.258 1 98.44 99 VAL A CA 1
ATOM 729 C C . VAL A 1 99 ? -15.148 24.5 15.875 1 98.44 99 VAL A C 1
ATOM 731 O O . VAL A 1 99 ? -15.617 24.656 17 1 98.44 99 VAL A O 1
ATOM 734 N N . PRO A 1 100 ? -15.445 23.422 15.117 1 98.06 100 PRO A N 1
ATOM 735 C CA . PRO A 1 100 ? -16.156 22.312 15.742 1 98.06 100 PRO A CA 1
ATOM 736 C C . PRO A 1 100 ? -15.445 21.766 16.984 1 98.06 100 PRO A C 1
ATOM 738 O O . PRO A 1 100 ? -14.234 21.531 16.953 1 98.06 100 PRO A O 1
ATOM 741 N N . ALA A 1 101 ? -16.219 21.547 18.031 1 98 101 ALA A N 1
ATOM 742 C CA . ALA A 1 101 ? -15.648 21.172 19.312 1 98 101 ALA A CA 1
ATOM 743 C C . ALA A 1 101 ? -14.898 19.859 19.219 1 98 101 ALA A C 1
ATOM 745 O O . ALA A 1 101 ? -13.883 19.656 19.906 1 98 101 ALA A O 1
ATOM 746 N N . ASP A 1 102 ? -15.32 19.016 18.328 1 96.56 102 ASP A N 1
ATOM 747 C CA . ASP A 1 102 ? -14.75 17.672 18.219 1 96.56 102 ASP A CA 1
ATOM 748 C C . ASP A 1 102 ? -13.375 17.719 17.562 1 96.56 102 ASP A C 1
ATOM 750 O O . ASP A 1 102 ? -12.633 16.734 17.594 1 96.56 102 ASP A O 1
ATOM 754 N N . MET A 1 103 ? -12.953 18.844 17.031 1 97.19 103 MET A N 1
ATOM 755 C CA . MET A 1 103 ? -11.656 18.984 16.375 1 97.19 103 MET A CA 1
ATOM 756 C C . MET A 1 103 ? -10.68 19.734 17.266 1 97.19 103 MET A C 1
ATOM 758 O O . MET A 1 103 ? -9.523 19.953 16.891 1 97.19 103 MET A O 1
ATOM 762 N N . VAL A 1 104 ? -11.125 20.109 18.406 1 98.38 104 VAL A N 1
ATOM 763 C CA . VAL A 1 104 ? -10.352 20.969 19.297 1 98.38 104 VAL A CA 1
ATOM 764 C C . VAL A 1 104 ? -9.742 20.125 20.422 1 98.38 104 VAL A C 1
ATOM 766 O O . VAL A 1 104 ? -10.406 19.25 20.969 1 98.38 104 VAL A O 1
ATOM 769 N N . VAL A 1 105 ? -8.484 20.375 20.703 1 98.56 105 VAL A N 1
ATOM 770 C CA . VAL A 1 105 ? -7.824 19.688 21.812 1 98.56 105 VAL A CA 1
ATOM 771 C C . VAL A 1 105 ? -7.34 20.719 22.844 1 98.56 105 VAL A C 1
ATOM 773 O O . VAL A 1 105 ? -6.926 21.812 22.469 1 98.56 105 VAL A O 1
ATOM 776 N N . LYS A 1 106 ? -7.363 20.359 24.109 1 98.31 106 LYS A N 1
ATOM 777 C CA . LYS A 1 106 ? -6.82 21.203 25.156 1 98.31 106 LYS A CA 1
ATOM 778 C C . LYS A 1 106 ? -5.297 21.109 25.219 1 98.31 106 LYS A C 1
ATOM 780 O O . LYS A 1 106 ? -4.734 20.031 24.984 1 98.31 106 LYS A O 1
ATOM 785 N N . LEU A 1 107 ? -4.707 22.156 25.547 1 98.31 107 LEU A N 1
ATOM 786 C CA . LEU A 1 107 ? -3.25 22.203 25.625 1 98.31 107 LEU A CA 1
ATOM 787 C C . LEU A 1 107 ? -2.783 21.875 27.047 1 98.31 107 LEU A C 1
ATOM 789 O O . LEU A 1 107 ? -3.357 22.359 28.031 1 98.31 107 LEU A O 1
ATOM 793 N N . PRO A 1 108 ? -1.719 21.062 27.141 1 97.31 108 PRO A N 1
ATOM 794 C CA . PRO A 1 108 ? -1.043 20.984 28.438 1 97.31 108 PRO A CA 1
ATOM 795 C C . PRO A 1 108 ? -0.409 22.312 28.859 1 97.31 108 PRO A C 1
ATOM 797 O O . PRO A 1 108 ? -0.128 23.156 28 1 97.31 108 PRO A O 1
ATOM 800 N N . GLU A 1 109 ? -0.146 22.406 30.109 1 96.19 109 GLU A N 1
ATOM 801 C CA . GLU A 1 109 ? 0.407 23.641 30.656 1 96.19 109 GLU A CA 1
ATOM 802 C C . GLU A 1 109 ? 1.756 23.969 30.031 1 96.19 109 GLU A C 1
ATOM 804 O O . GLU A 1 109 ? 2.059 25.141 29.766 1 96.19 109 GLU A O 1
ATOM 809 N N . ALA A 1 110 ? 2.467 22.969 29.703 1 96.31 110 ALA A N 1
ATOM 810 C CA . ALA A 1 110 ? 3.854 23.141 29.281 1 96.31 110 ALA A CA 1
ATOM 811 C C . ALA A 1 110 ? 3.934 23.5 27.797 1 96.31 110 ALA A C 1
ATOM 813 O O . ALA A 1 110 ? 4.988 23.922 27.312 1 96.31 110 ALA A O 1
ATOM 814 N N . VAL A 1 111 ? 2.863 23.453 27.047 1 97.5 111 VAL A N 1
ATOM 815 C CA . VAL A 1 111 ? 2.889 23.719 25.609 1 97.5 111 VAL A CA 1
ATOM 816 C C . VAL A 1 111 ? 2.266 25.078 25.328 1 97.5 111 VAL A C 1
ATOM 818 O O . VAL A 1 111 ? 1.086 25.297 25.609 1 97.5 111 VAL A O 1
ATOM 821 N N . SER A 1 112 ? 3.039 25.938 24.781 1 97.75 112 SER A N 1
ATOM 822 C CA . SER A 1 112 ? 2.539 27.266 24.453 1 97.75 112 SER A CA 1
ATOM 823 C C . SER A 1 112 ? 1.574 27.219 23.266 1 97.75 112 SER A C 1
ATOM 825 O O . SER A 1 112 ? 1.573 26.25 22.5 1 97.75 112 SER A O 1
ATOM 827 N N . GLU A 1 113 ? 0.788 28.234 23.141 1 97.75 113 GLU A N 1
ATOM 828 C CA . GLU A 1 113 ? -0.129 28.328 22.016 1 97.75 113 GLU A CA 1
ATOM 829 C C . GLU A 1 113 ? 0.63 28.375 20.688 1 97.75 113 GLU A C 1
ATOM 831 O O . GLU A 1 113 ? 0.213 27.766 19.703 1 97.75 113 GLU A O 1
ATOM 836 N N . GLU A 1 114 ? 1.754 29.047 20.672 1 97.5 114 GLU A N 1
ATOM 837 C CA . GLU A 1 114 ? 2.562 29.125 19.453 1 97.5 114 GLU A CA 1
ATOM 838 C C . GLU A 1 114 ? 3.092 27.75 19.062 1 97.5 114 GLU A C 1
ATOM 840 O O . GLU A 1 114 ? 3.01 27.344 17.906 1 97.5 114 GLU A O 1
ATOM 845 N N . THR A 1 115 ? 3.611 27.031 20.047 1 97.62 115 THR A N 1
ATOM 846 C CA . THR A 1 115 ? 4.117 25.703 19.781 1 97.62 115 THR A CA 1
ATOM 847 C C . THR A 1 115 ? 2.998 24.781 19.297 1 97.62 115 THR A C 1
ATOM 849 O O . THR A 1 115 ? 3.184 24.016 18.344 1 97.62 115 THR A O 1
ATOM 852 N N . ALA A 1 116 ? 1.86 24.906 19.922 1 98.19 116 ALA A N 1
ATOM 853 C CA . ALA A 1 116 ? 0.714 24.078 19.547 1 98.19 116 ALA A CA 1
ATOM 854 C C . ALA A 1 116 ? 0.27 24.375 18.109 1 98.19 116 ALA A C 1
ATOM 856 O O . ALA A 1 116 ? 0.024 23.453 17.328 1 98.19 116 ALA A O 1
ATOM 857 N N . ALA A 1 117 ? 0.242 25.656 17.75 1 98.12 117 ALA A N 1
ATOM 858 C CA . ALA A 1 117 ? -0.151 26.062 16.391 1 98.12 117 ALA A CA 1
ATOM 859 C C . ALA A 1 117 ? 0.864 25.594 15.359 1 98.12 117 ALA A C 1
ATOM 861 O O . ALA A 1 117 ? 0.549 25.5 14.172 1 98.12 117 ALA A O 1
ATOM 862 N N . ALA A 1 118 ? 2.076 25.312 15.875 1 97.81 118 ALA A N 1
ATOM 863 C CA . ALA A 1 118 ? 3.154 24.906 14.977 1 97.81 118 ALA A CA 1
ATOM 864 C C . ALA A 1 118 ? 3.162 23.391 14.781 1 97.81 118 ALA A C 1
ATOM 866 O O . ALA A 1 118 ? 3.781 22.875 13.844 1 97.81 118 ALA A O 1
ATOM 867 N N . VAL A 1 119 ? 2.408 22.625 15.617 1 97.44 119 VAL A N 1
ATOM 868 C CA . VAL A 1 119 ? 2.684 21.188 15.594 1 97.44 119 VAL A CA 1
ATOM 869 C C . VAL A 1 119 ? 1.418 20.422 15.211 1 97.44 119 VAL A C 1
ATOM 871 O O . VAL A 1 119 ? 1.491 19.281 14.727 1 97.44 119 VAL A O 1
ATOM 874 N N . MET A 1 120 ? 0.219 21.016 15.328 1 97.69 120 MET A N 1
ATOM 875 C CA . MET A 1 120 ? -1.012 20.25 15.18 1 97.69 120 MET A CA 1
ATOM 876 C C . MET A 1 120 ? -1.064 19.562 13.82 1 97.69 120 MET A C 1
ATOM 878 O O . MET A 1 120 ? -1.006 18.328 13.742 1 97.69 120 MET A O 1
ATOM 882 N N . LEU A 1 121 ? -1.074 20.328 12.742 1 98 121 LEU A N 1
ATOM 883 C CA . LEU A 1 121 ? -1.261 19.719 11.438 1 98 121 LEU A CA 1
ATOM 884 C C . LEU A 1 121 ? -0.008 18.953 11.008 1 98 121 LEU A C 1
ATOM 886 O O . LEU A 1 121 ? -0.078 17.766 10.68 1 98 121 LEU A O 1
ATOM 890 N N . GLN A 1 122 ? 1.138 19.578 11.047 1 98.12 122 GLN A N 1
ATOM 891 C CA . GLN A 1 122 ? 2.373 18.953 10.586 1 98.12 122 GLN A CA 1
ATOM 892 C C . GLN A 1 122 ? 2.795 17.812 11.516 1 98.12 122 GLN A C 1
ATOM 894 O O . GLN A 1 122 ? 3.305 16.797 11.062 1 98.12 122 GLN A O 1
ATOM 899 N N . GLY A 1 123 ? 2.586 18.016 12.82 1 98.56 123 GLY A N 1
ATOM 900 C CA . GLY A 1 123 ? 2.902 16.969 13.773 1 98.56 123 GLY A CA 1
ATOM 901 C C . GLY A 1 123 ? 2.035 15.734 13.609 1 98.56 123 GLY A C 1
ATOM 902 O O . GLY A 1 123 ? 2.539 14.609 13.617 1 98.56 123 GLY A O 1
ATOM 903 N N . ILE A 1 124 ? 0.748 15.992 13.461 1 98.69 124 ILE A N 1
ATOM 904 C CA . ILE A 1 124 ? -0.17 14.875 13.266 1 98.69 124 ILE A CA 1
ATOM 905 C C . ILE A 1 124 ? 0.151 14.164 11.953 1 98.69 124 ILE A C 1
ATOM 907 O O . ILE A 1 124 ? 0.115 12.93 11.883 1 98.69 124 ILE A O 1
ATOM 911 N N . THR A 1 125 ? 0.499 14.938 10.93 1 98.62 125 THR A N 1
ATOM 912 C CA . THR A 1 125 ? 0.916 14.352 9.656 1 98.62 125 THR A CA 1
ATOM 913 C C . THR A 1 125 ? 2.143 13.461 9.844 1 98.62 125 THR A C 1
ATOM 915 O O . THR A 1 125 ? 2.137 12.297 9.453 1 98.62 125 THR A O 1
ATOM 918 N N . ALA A 1 126 ? 3.152 13.977 10.484 1 98.81 126 ALA A N 1
ATOM 919 C CA . ALA A 1 126 ? 4.367 13.203 10.727 1 98.81 126 ALA A CA 1
ATOM 920 C C . ALA A 1 126 ? 4.066 11.961 11.562 1 98.81 126 ALA A C 1
ATOM 922 O O . ALA A 1 126 ? 4.562 10.875 11.266 1 98.81 126 ALA A O 1
ATOM 923 N N . HIS A 1 127 ? 3.24 12.18 12.562 1 98.88 127 HIS A N 1
ATOM 924 C CA . HIS A 1 127 ? 2.92 11.102 13.492 1 98.88 127 HIS A CA 1
ATOM 925 C C . HIS A 1 127 ? 2.213 9.953 12.789 1 98.88 127 HIS A C 1
ATOM 927 O O . HIS A 1 127 ? 2.6 8.789 12.945 1 98.88 127 HIS A O 1
ATOM 933 N N . TYR A 1 128 ? 1.115 10.273 11.992 1 98.88 128 TYR A N 1
ATOM 934 C CA . TYR A 1 128 ? 0.376 9.156 11.414 1 98.88 128 TYR A CA 1
ATOM 935 C C . TYR A 1 128 ? 1.2 8.461 10.344 1 98.88 128 TYR A C 1
ATOM 937 O O . TYR A 1 128 ? 1.039 7.258 10.109 1 98.88 128 TYR A O 1
ATOM 945 N N . LEU A 1 129 ? 2.109 9.164 9.672 1 98.94 129 LEU A N 1
ATOM 946 C CA . LEU A 1 129 ? 2.953 8.555 8.648 1 98.94 129 LEU A CA 1
ATOM 947 C C . LEU A 1 129 ? 3.844 7.477 9.242 1 98.94 129 LEU A C 1
ATOM 949 O O . LEU A 1 129 ? 3.932 6.371 8.703 1 98.94 129 LEU A O 1
ATOM 953 N N . VAL A 1 130 ? 4.441 7.719 10.453 1 98.75 130 VAL A N 1
ATOM 954 C CA . VAL A 1 130 ? 5.434 6.797 10.992 1 98.75 130 VAL A CA 1
ATOM 955 C C . VAL A 1 130 ? 4.754 5.777 11.906 1 98.75 130 VAL A C 1
ATOM 957 O O . VAL A 1 130 ? 5.312 4.719 12.195 1 98.75 130 VAL A O 1
ATOM 960 N N . SER A 1 131 ? 3.492 6.078 12.336 1 98.69 131 SER A N 1
ATOM 961 C CA . SER A 1 131 ? 2.891 5.203 13.336 1 98.69 131 SER A CA 1
ATOM 962 C C . SER A 1 131 ? 1.773 4.359 12.734 1 98.69 131 SER A C 1
ATOM 964 O O . SER A 1 131 ? 1.368 3.348 13.312 1 98.69 131 SER A O 1
ATOM 966 N N . SER A 1 132 ? 1.227 4.824 11.578 1 98.75 132 SER A N 1
ATOM 967 C CA . SER A 1 132 ? 0.037 4.141 11.078 1 98.75 132 SER A CA 1
ATOM 968 C C . SER A 1 132 ? 0.158 3.844 9.586 1 98.75 132 SER A C 1
ATOM 970 O O . SER A 1 132 ? -0.023 2.701 9.164 1 98.75 132 SER A O 1
ATOM 972 N N . THR A 1 133 ? 0.473 4.855 8.719 1 98.81 133 THR A N 1
ATOM 973 C CA . THR A 1 133 ? 0.623 4.613 7.293 1 98.81 133 THR A CA 1
ATOM 974 C C . THR A 1 133 ? 1.677 3.541 7.031 1 98.81 133 THR A C 1
ATOM 976 O O . THR A 1 133 ? 1.427 2.582 6.301 1 98.81 133 THR A O 1
ATOM 979 N N . HIS A 1 134 ? 2.793 3.736 7.617 1 98.75 134 HIS A N 1
ATOM 980 C CA . HIS A 1 134 ? 3.855 2.744 7.734 1 98.75 134 HIS A CA 1
ATOM 981 C C . HIS A 1 134 ? 4.438 2.723 9.141 1 98.75 134 HIS A C 1
ATOM 983 O O . HIS A 1 134 ? 5.289 3.549 9.484 1 98.75 134 HIS A O 1
ATOM 989 N N . PRO A 1 135 ? 3.91 1.813 10 1 98.44 135 PRO A N 1
ATOM 990 C CA . PRO A 1 135 ? 4.484 1.751 11.344 1 98.44 135 PRO A CA 1
ATOM 991 C C . PRO A 1 135 ? 5.969 1.398 11.336 1 98.44 135 PRO A C 1
ATOM 993 O O . PRO A 1 135 ? 6.328 0.222 11.242 1 98.44 135 PRO A O 1
ATOM 996 N N . VAL A 1 136 ? 6.77 2.418 11.398 1 98.5 136 VAL A N 1
ATOM 997 C CA . VAL A 1 136 ? 8.219 2.281 11.305 1 98.5 136 VAL A CA 1
ATOM 998 C C . VAL A 1 136 ? 8.734 1.459 12.484 1 98.5 136 VAL A C 1
ATOM 1000 O O . VAL A 1 136 ? 8.289 1.646 13.625 1 98.5 136 VAL A O 1
ATOM 1003 N N . SER A 1 137 ? 9.594 0.531 12.195 1 97.62 137 SER A N 1
ATOM 1004 C CA . SER A 1 137 ? 10.18 -0.333 13.219 1 97.62 137 SER A CA 1
ATOM 1005 C C . SER A 1 137 ? 11.695 -0.159 13.281 1 97.62 137 SER A C 1
ATOM 1007 O O . SER A 1 137 ? 12.312 0.336 12.336 1 97.62 137 SER A O 1
ATOM 1009 N N . GLU A 1 138 ? 12.188 -0.602 14.414 1 98.06 138 GLU A N 1
ATOM 1010 C CA . GLU A 1 138 ? 13.633 -0.561 14.586 1 98.06 138 GLU A CA 1
ATOM 1011 C C . GLU A 1 138 ? 14.352 -1.296 13.461 1 98.06 138 GLU A C 1
ATOM 1013 O O . GLU A 1 138 ? 13.945 -2.393 13.07 1 98.06 138 GLU A O 1
ATOM 1018 N N . GLY A 1 139 ? 15.328 -0.666 12.883 1 97.56 139 GLY A N 1
ATOM 1019 C CA . GLY A 1 139 ? 16.141 -1.309 11.859 1 97.56 139 GLY A CA 1
ATOM 1020 C C . GLY A 1 139 ? 15.711 -0.949 10.453 1 97.56 139 GLY A C 1
ATOM 1021 O O . GLY A 1 139 ? 16.469 -1.175 9.492 1 97.56 139 GLY A O 1
ATOM 1022 N N . GLU A 1 140 ? 14.609 -0.355 10.234 1 98.69 140 GLU A N 1
ATOM 1023 C CA . GLU A 1 140 ? 14.156 0.045 8.906 1 98.69 140 GLU A CA 1
ATOM 1024 C C . GLU A 1 140 ? 14.844 1.326 8.445 1 98.69 140 GLU A C 1
ATOM 1026 O O . GLU A 1 140 ? 15.336 2.102 9.273 1 98.69 140 GLU A O 1
ATOM 1031 N N . THR A 1 141 ? 14.93 1.485 7.176 1 98.94 141 THR A N 1
ATOM 1032 C CA . THR A 1 141 ? 15.469 2.695 6.562 1 98.94 141 THR A CA 1
ATOM 1033 C C . THR A 1 141 ? 14.367 3.473 5.844 1 98.94 141 THR A C 1
ATOM 1035 O O . THR A 1 141 ? 13.602 2.9 5.062 1 98.94 141 THR A O 1
ATOM 1038 N N . VAL A 1 142 ? 14.273 4.754 6.137 1 98.88 142 VAL A N 1
ATOM 1039 C CA . VAL A 1 142 ? 13.242 5.582 5.523 1 98.88 142 VAL A CA 1
ATOM 1040 C C . VAL A 1 142 ? 13.883 6.75 4.781 1 98.88 142 VAL A C 1
ATOM 1042 O O . VAL A 1 142 ? 14.945 7.234 5.18 1 98.88 142 VAL A O 1
ATOM 1045 N N . LEU A 1 143 ? 13.32 7.121 3.676 1 98.94 143 LEU A N 1
ATOM 1046 C CA . LEU A 1 143 ? 13.703 8.328 2.947 1 98.94 143 LEU A CA 1
ATOM 1047 C C . LEU A 1 143 ? 12.656 9.422 3.129 1 98.94 143 LEU A C 1
ATOM 1049 O O . LEU A 1 143 ? 11.469 9.203 2.873 1 98.94 143 LEU A O 1
ATOM 1053 N N . VAL A 1 144 ? 13.078 10.547 3.613 1 98.94 144 VAL A N 1
ATOM 1054 C CA . VAL A 1 144 ? 12.219 11.703 3.836 1 98.94 144 VAL A CA 1
ATOM 1055 C C . VAL A 1 144 ? 12.602 12.828 2.873 1 98.94 144 VAL A C 1
ATOM 1057 O O . VAL A 1 144 ? 13.672 13.422 3.002 1 98.94 144 VAL A O 1
ATOM 1060 N N . HIS A 1 145 ? 11.711 13.094 1.942 1 98.75 145 HIS A N 1
ATOM 1061 C CA . HIS A 1 145 ? 11.945 14.258 1.103 1 98.75 145 HIS A CA 1
ATOM 1062 C C . HIS A 1 145 ? 11.672 15.555 1.864 1 98.75 145 HIS A C 1
ATOM 1064 O O . HIS A 1 145 ? 10.797 15.586 2.732 1 98.75 145 HIS A O 1
ATOM 1070 N N . ALA A 1 146 ? 12.406 16.672 1.464 1 97.75 146 ALA A N 1
ATOM 1071 C CA . ALA A 1 146 ? 12.266 17.969 2.121 1 97.75 146 ALA A CA 1
ATOM 1072 C C . ALA A 1 146 ? 12.406 17.828 3.635 1 97.75 146 ALA A C 1
ATOM 1074 O O . ALA A 1 146 ? 11.547 18.297 4.391 1 97.75 146 ALA A O 1
ATOM 1075 N N . ALA A 1 147 ? 13.562 17.234 4.059 1 98.25 147 ALA A N 1
ATOM 1076 C CA . ALA A 1 147 ? 13.773 16.812 5.441 1 98.25 147 ALA A CA 1
ATOM 1077 C C . ALA A 1 147 ? 13.922 18.016 6.371 1 98.25 147 ALA A C 1
ATOM 1079 O O . ALA A 1 147 ? 13.836 17.875 7.594 1 98.25 147 ALA A O 1
ATOM 1080 N N . ALA A 1 148 ? 14.148 19.203 5.809 1 96.69 148 ALA A N 1
ATOM 1081 C CA . ALA A 1 148 ? 14.32 20.391 6.637 1 96.69 148 ALA A CA 1
ATOM 1082 C C . ALA A 1 148 ? 13.039 21.219 6.676 1 96.69 148 ALA A C 1
ATOM 1084 O O . ALA A 1 148 ? 13.008 22.297 7.285 1 96.69 148 ALA A O 1
ATOM 1085 N N . GLY A 1 149 ? 12.016 20.703 6.02 1 95 149 GLY A N 1
ATOM 1086 C CA . GLY A 1 149 ? 10.75 21.422 6.02 1 95 149 GLY A CA 1
ATOM 1087 C C . GLY A 1 149 ? 9.945 21.203 7.285 1 95 149 GLY A C 1
ATOM 1088 O O . GLY A 1 149 ? 10.445 20.641 8.258 1 95 149 GLY A O 1
ATOM 1089 N N . GLY A 1 150 ? 8.734 21.75 7.289 1 93.06 150 GLY A N 1
ATOM 1090 C CA . GLY A 1 150 ? 7.863 21.688 8.453 1 93.06 150 GLY A CA 1
ATOM 1091 C C . GLY A 1 150 ? 7.535 20.281 8.875 1 93.06 150 GLY A C 1
ATOM 1092 O O . GLY A 1 150 ? 7.711 19.922 10.047 1 93.06 150 GLY A O 1
ATOM 1093 N N . VAL A 1 151 ? 7.094 19.469 7.941 1 97.31 151 VAL A N 1
ATOM 1094 C CA . VAL A 1 151 ? 6.793 18.062 8.258 1 97.31 151 VAL A CA 1
ATOM 1095 C C . VAL A 1 151 ? 8.094 17.266 8.352 1 97.31 151 VAL A C 1
ATOM 1097 O O . VAL A 1 151 ? 8.242 16.406 9.227 1 97.31 151 VAL A O 1
ATOM 1100 N N . GLY A 1 152 ? 9.047 17.562 7.48 1 98.19 152 GLY A N 1
ATOM 1101 C CA . GLY A 1 152 ? 10.273 16.797 7.355 1 98.19 152 GLY A CA 1
ATOM 1102 C C . GLY A 1 152 ? 11.062 16.719 8.648 1 98.19 152 GLY A C 1
ATOM 1103 O O . GLY A 1 152 ? 11.523 15.641 9.047 1 98.19 152 GLY A O 1
ATOM 1104 N N . LEU A 1 153 ? 11.242 17.859 9.297 1 98.56 153 LEU A N 1
ATOM 1105 C CA . LEU A 1 153 ? 12 17.891 10.547 1 98.56 153 LEU A CA 1
ATOM 1106 C C . LEU A 1 153 ? 11.336 17.016 11.609 1 98.56 153 LEU A C 1
ATOM 1108 O O . LEU A 1 153 ? 12.008 16.266 12.312 1 98.56 153 LEU A O 1
ATOM 1112 N N . LEU A 1 154 ? 10 17.141 11.719 1 98.69 154 LEU A N 1
ATOM 1113 C CA . LEU A 1 154 ? 9.25 16.359 12.703 1 98.69 154 LEU A CA 1
ATOM 1114 C C . LEU A 1 154 ? 9.273 14.875 12.352 1 98.69 154 LEU A C 1
ATOM 1116 O O . LEU A 1 154 ? 9.477 14.031 13.227 1 98.69 154 LEU A O 1
ATOM 1120 N N . LEU A 1 155 ? 9.086 14.602 11.109 1 98.75 155 LEU A N 1
ATOM 1121 C CA . LEU A 1 155 ? 9.078 13.234 10.609 1 98.75 155 LEU A CA 1
ATOM 1122 C C . LEU A 1 155 ? 10.414 12.547 10.859 1 98.75 155 LEU A C 1
ATOM 1124 O O . LEU A 1 155 ? 10.453 11.391 11.281 1 98.75 155 LEU A O 1
ATOM 1128 N N . THR A 1 156 ? 11.531 13.242 10.602 1 98.88 156 THR A N 1
ATOM 1129 C CA . THR A 1 156 ? 12.867 12.719 10.852 1 98.88 156 THR A CA 1
ATOM 1130 C C . THR A 1 156 ? 13.047 12.375 12.328 1 98.88 156 THR A C 1
ATOM 1132 O O . THR A 1 156 ? 13.484 11.266 12.664 1 98.88 156 THR A O 1
ATOM 1135 N N . GLN A 1 157 ? 12.641 13.273 13.195 1 98.88 157 GLN A N 1
ATOM 1136 C CA . GLN A 1 157 ? 12.789 13.055 14.633 1 98.88 157 GLN A CA 1
ATOM 1137 C C . GLN A 1 157 ? 11.961 11.859 15.094 1 98.88 157 GLN A C 1
ATOM 1139 O O . GLN A 1 157 ? 12.445 11.016 15.844 1 98.88 157 GLN A O 1
ATOM 1144 N N . LEU A 1 158 ? 10.719 11.805 14.617 1 98.88 158 LEU A N 1
ATOM 1145 C CA . LEU A 1 158 ? 9.82 10.742 15.055 1 98.88 158 LEU A CA 1
ATOM 1146 C C . LEU A 1 158 ? 10.266 9.391 14.516 1 98.88 158 LEU A C 1
ATOM 1148 O O . LEU A 1 158 ? 10.141 8.367 15.203 1 98.88 158 LEU A O 1
ATOM 1152 N N . ALA A 1 159 ? 10.742 9.336 13.266 1 98.81 159 ALA A N 1
ATOM 1153 C CA . ALA A 1 159 ? 11.281 8.102 12.703 1 98.81 159 ALA A CA 1
ATOM 1154 C C . ALA A 1 159 ? 12.508 7.629 13.484 1 98.81 159 ALA A C 1
ATOM 1156 O O . ALA A 1 159 ? 12.641 6.441 13.789 1 98.81 159 ALA A O 1
ATOM 1157 N N . LYS A 1 160 ? 13.383 8.57 13.852 1 98.75 160 LYS A N 1
ATOM 1158 C CA . LYS A 1 160 ? 14.57 8.25 14.641 1 98.75 160 LYS A CA 1
ATOM 1159 C C . LYS A 1 160 ? 14.188 7.703 16.016 1 98.75 160 LYS A C 1
ATOM 1161 O O . LYS A 1 160 ? 14.789 6.75 16.5 1 98.75 160 LYS A O 1
ATOM 1166 N N . ALA A 1 161 ? 13.219 8.305 16.594 1 98.44 161 ALA A N 1
ATOM 1167 C CA . ALA A 1 161 ? 12.758 7.879 17.906 1 98.44 161 ALA A CA 1
ATOM 1168 C C . ALA A 1 161 ? 12.25 6.441 17.859 1 98.44 161 ALA A C 1
ATOM 1170 O O . ALA A 1 161 ? 12.234 5.75 18.891 1 98.44 161 ALA A O 1
ATOM 1171 N N . ARG A 1 162 ? 11.914 5.953 16.703 1 98.19 162 ARG A N 1
ATOM 1172 C CA . ARG A 1 162 ? 11.398 4.598 16.531 1 98.19 162 ARG A CA 1
ATOM 1173 C C . ARG A 1 162 ? 12.508 3.641 16.109 1 98.19 162 ARG A C 1
ATOM 1175 O O . ARG A 1 162 ? 12.25 2.469 15.82 1 98.19 162 ARG A O 1
ATOM 1182 N N . GLY A 1 163 ? 13.703 4.188 15.953 1 98.38 163 GLY A N 1
ATOM 1183 C CA . GLY A 1 163 ? 14.875 3.348 15.719 1 98.38 163 GLY A CA 1
ATOM 1184 C C . GLY A 1 163 ? 15.219 3.215 14.25 1 98.38 163 GLY A C 1
ATOM 1185 O O . GLY A 1 163 ? 16.031 2.361 13.867 1 98.38 163 GLY A O 1
ATOM 1186 N N . ALA A 1 164 ? 14.688 4.016 13.414 1 98.69 164 ALA A N 1
ATOM 1187 C CA . ALA A 1 164 ? 14.938 3.92 11.977 1 98.69 164 ALA A CA 1
ATOM 1188 C C . ALA A 1 164 ? 16.25 4.602 11.602 1 98.69 164 ALA A C 1
ATOM 1190 O O . ALA A 1 164 ? 16.719 5.484 12.32 1 98.69 164 ALA A O 1
ATOM 1191 N N . THR A 1 165 ? 16.844 4.121 10.523 1 98.88 165 THR A N 1
ATOM 1192 C CA . THR A 1 165 ? 17.828 4.895 9.773 1 98.88 165 THR A CA 1
ATOM 1193 C C . THR A 1 165 ? 17.141 5.859 8.812 1 98.88 165 THR A C 1
ATOM 1195 O O . THR A 1 165 ? 16.297 5.449 8.008 1 98.88 165 THR A O 1
ATOM 1198 N N . VAL A 1 166 ? 17.484 7.152 8.906 1 98.94 166 VAL A N 1
ATOM 1199 C CA . VAL A 1 166 ? 16.75 8.156 8.133 1 98.94 166 VAL A CA 1
ATOM 1200 C C . VAL A 1 166 ? 17.672 8.789 7.102 1 98.94 166 VAL A C 1
ATOM 1202 O O . VAL A 1 166 ? 18.75 9.297 7.449 1 98.94 166 VAL A O 1
ATOM 1205 N N . ILE A 1 167 ? 17.297 8.719 5.836 1 98.94 167 ILE A N 1
ATOM 1206 C CA . ILE A 1 167 ? 17.875 9.484 4.742 1 98.94 167 ILE A CA 1
ATOM 1207 C C . ILE A 1 167 ? 17 10.695 4.434 1 98.94 167 ILE A C 1
ATOM 1209 O O . ILE A 1 167 ? 15.797 10.555 4.188 1 98.94 167 ILE A O 1
ATOM 1213 N N . GLY A 1 168 ? 17.547 11.891 4.504 1 98.88 168 GLY A N 1
ATOM 1214 C CA . GLY A 1 168 ? 16.812 13.102 4.164 1 98.88 168 GLY A CA 1
ATOM 1215 C C . GLY A 1 168 ? 17.344 13.797 2.926 1 98.88 168 GLY A C 1
ATOM 1216 O O . GLY A 1 168 ? 18.547 13.82 2.693 1 98.88 168 GLY A O 1
ATOM 1217 N N . THR A 1 169 ? 16.453 14.32 2.102 1 98.81 169 THR A N 1
ATOM 1218 C CA . THR A 1 169 ? 16.891 15.172 0.999 1 98.81 169 THR A CA 1
ATOM 1219 C C . THR A 1 169 ? 16.641 16.641 1.319 1 98.81 169 THR A C 1
ATOM 1221 O O . THR A 1 169 ? 15.648 17 1.95 1 98.81 169 THR A O 1
ATOM 1224 N N . VAL A 1 170 ? 17.594 17.453 0.947 1 98.25 170 VAL A N 1
ATOM 1225 C CA . VAL A 1 170 ? 17.5 18.906 1.15 1 98.25 170 VAL A CA 1
ATOM 1226 C C . VAL A 1 170 ? 18.109 19.625 -0.048 1 98.25 170 VAL A C 1
ATOM 1228 O O . VAL A 1 170 ? 18.734 19 -0.908 1 98.25 170 VAL A O 1
ATOM 1231 N N . SER A 1 171 ? 17.906 20.953 -0.039 1 96.75 171 SER A N 1
ATOM 1232 C CA . SER A 1 171 ? 18.328 21.703 -1.225 1 96.75 171 SER A CA 1
ATOM 1233 C C . SER A 1 171 ? 19.547 22.562 -0.93 1 96.75 171 SER A C 1
ATOM 1235 O O . SER A 1 171 ? 20.25 23 -1.851 1 96.75 171 SER A O 1
ATOM 1237 N N . THR A 1 172 ? 19.891 22.891 0.382 1 97 172 THR A N 1
ATOM 1238 C CA . THR A 1 172 ? 20.969 23.812 0.721 1 97 172 THR A CA 1
ATOM 1239 C C . THR A 1 172 ? 21.797 23.281 1.881 1 97 172 THR A C 1
ATOM 1241 O O . THR A 1 172 ? 21.344 22.391 2.617 1 97 172 THR A O 1
ATOM 1244 N N . PRO A 1 173 ? 22.984 23.828 2.051 1 97.25 173 PRO A N 1
ATOM 1245 C CA . PRO A 1 173 ? 23.812 23.422 3.188 1 97.25 173 PRO A CA 1
ATOM 1246 C C . PRO A 1 173 ? 23.156 23.719 4.535 1 97.25 173 PRO A C 1
ATOM 1248 O O . PRO A 1 173 ? 23.281 22.938 5.477 1 97.25 173 PRO A O 1
ATOM 1251 N N . GLU A 1 174 ? 22.5 24.859 4.598 1 97.06 174 GLU A N 1
ATOM 1252 C CA . GLU A 1 174 ? 21.812 25.219 5.832 1 97.06 174 GLU A CA 1
ATOM 1253 C C . GLU A 1 174 ? 20.734 24.203 6.176 1 97.06 174 GLU A C 1
ATOM 1255 O O . GLU A 1 174 ? 20.609 23.781 7.332 1 97.06 174 GLU A O 1
ATOM 1260 N N . LYS A 1 175 ? 20.047 23.766 5.215 1 97.5 175 LYS A N 1
ATOM 1261 C CA . LYS A 1 175 ? 18.984 22.781 5.418 1 97.5 175 LYS A CA 1
ATOM 1262 C C . LYS A 1 175 ? 19.562 21.406 5.781 1 97.5 175 LYS A C 1
ATOM 1264 O O . LYS A 1 175 ? 18.969 20.656 6.551 1 97.5 175 LYS A O 1
ATOM 1269 N N . GLU A 1 176 ? 20.703 21.141 5.219 1 98.31 176 GLU A N 1
ATOM 1270 C CA . GLU A 1 176 ? 21.375 19.891 5.598 1 98.31 176 GLU A CA 1
ATOM 1271 C C . GLU A 1 176 ? 21.703 19.875 7.09 1 98.31 176 GLU A C 1
ATOM 1273 O O . GLU A 1 176 ? 21.5 18.875 7.766 1 98.31 176 GLU A O 1
ATOM 1278 N N . ARG A 1 177 ? 22.234 20.984 7.539 1 98.19 177 ARG A N 1
ATOM 1279 C CA . ARG A 1 177 ? 22.562 21.094 8.961 1 98.19 177 ARG A CA 1
ATOM 1280 C C . ARG A 1 177 ? 21.328 20.844 9.82 1 98.19 177 ARG A C 1
ATOM 1282 O O . ARG A 1 177 ? 21.406 20.094 10.805 1 98.19 177 ARG A O 1
ATOM 1289 N N . LEU A 1 178 ? 20.25 21.391 9.43 1 97.88 178 LEU A N 1
ATOM 1290 C CA . LEU A 1 178 ? 19 21.25 10.188 1 97.88 178 LEU A CA 1
ATOM 1291 C C . LEU A 1 178 ? 18.516 19.812 10.18 1 97.88 178 LEU A C 1
ATOM 1293 O O . LEU A 1 178 ? 18.094 19.281 11.211 1 97.88 178 LEU A O 1
ATOM 1297 N N . ALA A 1 179 ? 18.578 19.156 9.031 1 98.56 179 ALA A N 1
ATOM 1298 C CA . ALA A 1 179 ? 18.156 17.766 8.922 1 98.56 179 ALA A CA 1
ATOM 1299 C C . ALA A 1 179 ? 19.016 16.844 9.781 1 98.56 179 ALA A C 1
ATOM 1301 O O . ALA A 1 179 ? 18.5 15.93 10.438 1 98.56 179 ALA A O 1
ATOM 1302 N N . ARG A 1 180 ? 20.328 17.109 9.773 1 98.62 180 ARG A N 1
ATOM 1303 C CA . ARG A 1 180 ? 21.234 16.312 10.594 1 98.62 180 ARG A CA 1
ATOM 1304 C C . ARG A 1 180 ? 20.969 16.547 12.078 1 98.62 180 ARG A C 1
ATOM 1306 O O . ARG A 1 180 ? 21 15.609 12.875 1 98.62 180 ARG A O 1
ATOM 1313 N N . GLU A 1 181 ? 20.703 17.812 12.406 1 98.19 181 GLU A N 1
ATOM 1314 C CA . GLU A 1 181 ? 20.359 18.141 13.789 1 98.19 181 GLU A CA 1
ATOM 1315 C C . GLU A 1 181 ? 19.078 17.422 14.227 1 98.19 181 GLU A C 1
ATOM 1317 O O . GLU A 1 181 ? 18.938 17.047 15.391 1 98.19 181 GLU A O 1
ATOM 1322 N N . ALA A 1 182 ? 18.188 17.188 13.281 1 98.44 182 ALA A N 1
ATOM 1323 C CA . ALA A 1 182 ? 16.938 16.5 13.57 1 98.44 182 ALA A CA 1
ATOM 1324 C C . ALA A 1 182 ? 17.156 15 13.734 1 98.44 182 ALA A C 1
ATOM 1326 O O . ALA A 1 182 ? 16.266 14.273 14.188 1 98.44 182 ALA A O 1
ATOM 1327 N N . GLY A 1 183 ? 18.297 14.469 13.281 1 98.62 183 GLY A N 1
ATOM 1328 C CA . GLY A 1 183 ? 18.656 13.086 13.539 1 98.62 183 GLY A CA 1
ATOM 1329 C C . GLY A 1 183 ? 18.891 12.281 12.273 1 98.62 183 GLY A C 1
ATOM 1330 O O . GLY A 1 183 ? 19.172 11.086 12.336 1 98.62 183 GLY A O 1
ATOM 1331 N N . ALA A 1 184 ? 18.844 12.898 11.117 1 98.88 184 ALA A N 1
ATOM 1332 C CA . ALA A 1 184 ? 19.047 12.156 9.875 1 98.88 184 ALA A CA 1
ATOM 1333 C C . ALA A 1 184 ? 20.422 11.492 9.852 1 98.88 184 ALA A C 1
ATOM 1335 O O . ALA A 1 184 ? 21.422 12.102 10.227 1 98.88 184 ALA A O 1
ATOM 1336 N N . ASP A 1 185 ? 20.469 10.281 9.438 1 98.81 185 ASP A N 1
ATOM 1337 C CA . ASP A 1 185 ? 21.719 9.523 9.367 1 98.81 185 ASP A CA 1
ATOM 1338 C C . ASP A 1 185 ? 22.5 9.852 8.102 1 98.81 185 ASP A C 1
ATOM 1340 O O . ASP A 1 185 ? 23.734 9.773 8.086 1 98.81 185 ASP A O 1
ATOM 1344 N N . GLU A 1 186 ? 21.781 10.141 7.094 1 98.75 186 GLU A N 1
ATOM 1345 C CA . GLU A 1 186 ? 22.312 10.602 5.816 1 98.75 186 GLU A CA 1
ATOM 1346 C C . GLU A 1 186 ? 21.469 11.727 5.234 1 98.75 186 GLU A C 1
ATOM 1348 O O . GLU A 1 186 ? 20.25 11.719 5.355 1 98.75 186 GLU A O 1
ATOM 1353 N N . VAL A 1 187 ? 22.172 12.719 4.734 1 98.88 187 VAL A N 1
ATOM 1354 C CA . VAL A 1 187 ? 21.484 13.828 4.102 1 98.88 187 VAL A CA 1
ATOM 1355 C C . VAL A 1 187 ? 22.016 14.031 2.682 1 98.88 187 VAL A C 1
ATOM 1357 O O . VAL A 1 187 ? 23.219 14.141 2.473 1 98.88 187 VAL A O 1
ATOM 1360 N N . ILE A 1 188 ? 21.125 14.031 1.744 1 98.88 188 ILE A N 1
ATOM 1361 C CA . ILE A 1 188 ? 21.469 14.188 0.333 1 98.88 188 ILE A CA 1
ATOM 1362 C C . ILE A 1 188 ? 21.047 15.57 -0.151 1 98.88 188 ILE A C 1
ATOM 1364 O O . ILE A 1 188 ? 19.859 15.914 -0.128 1 98.88 188 ILE A O 1
ATOM 1368 N N . ARG A 1 189 ? 22.016 16.375 -0.523 1 98.44 189 ARG A N 1
ATOM 1369 C CA . ARG A 1 189 ? 21.703 17.609 -1.243 1 98.44 189 ARG A CA 1
ATOM 1370 C C . ARG A 1 189 ? 21.391 17.312 -2.707 1 98.44 189 ARG A C 1
ATOM 1372 O O . ARG A 1 189 ? 22.297 17.234 -3.539 1 98.44 189 ARG A O 1
ATOM 1379 N N . TYR A 1 190 ? 20.094 17.234 -2.971 1 97.31 190 TYR A N 1
ATOM 1380 C CA . TYR A 1 190 ? 19.641 16.703 -4.25 1 97.31 190 TYR A CA 1
ATOM 1381 C C . TYR A 1 190 ? 19.984 17.641 -5.391 1 97.31 190 TYR A C 1
ATOM 1383 O O . TYR A 1 190 ? 19.922 17.266 -6.562 1 97.31 190 TYR A O 1
ATOM 1391 N N . THR A 1 191 ? 20.375 18.906 -5.102 1 96.5 191 THR A N 1
ATOM 1392 C CA . THR A 1 191 ? 20.812 19.875 -6.098 1 96.5 191 THR A CA 1
ATOM 1393 C C . THR A 1 191 ? 22.219 19.578 -6.574 1 96.5 191 THR A C 1
ATOM 1395 O O . THR A 1 191 ? 22.656 20.094 -7.605 1 96.5 191 THR A O 1
ATOM 1398 N N . GLU A 1 192 ? 22.875 18.75 -5.82 1 96.81 192 GLU A N 1
ATOM 1399 C CA . GLU A 1 192 ? 24.281 18.469 -6.117 1 96.81 192 GLU A CA 1
ATOM 1400 C C . GLU A 1 192 ? 24.469 17.031 -6.566 1 96.81 192 GLU A C 1
ATOM 1402 O O . GLU A 1 192 ? 25.469 16.703 -7.223 1 96.81 192 GLU A O 1
ATOM 1407 N N . ARG A 1 193 ? 23.656 16.141 -6.059 1 95.5 193 ARG A N 1
ATOM 1408 C CA . ARG A 1 193 ? 23.781 14.727 -6.414 1 95.5 193 ARG A CA 1
ATOM 1409 C C . ARG A 1 193 ? 22.406 14.102 -6.621 1 95.5 193 ARG A C 1
ATOM 1411 O O . ARG A 1 193 ? 21.422 14.523 -6.012 1 95.5 193 ARG A O 1
ATOM 1418 N N . ASP A 1 194 ? 22.359 13.125 -7.469 1 98.38 194 ASP A N 1
ATOM 1419 C CA . ASP A 1 194 ? 21.125 12.383 -7.707 1 98.38 194 ASP A CA 1
ATOM 1420 C C . ASP A 1 194 ? 20.688 11.609 -6.465 1 98.38 194 ASP A C 1
ATOM 1422 O O . ASP A 1 194 ? 21.453 10.781 -5.953 1 98.38 194 ASP A O 1
ATOM 1426 N N . PHE A 1 195 ? 19.531 11.852 -5.961 1 98.69 195 PHE A N 1
ATOM 1427 C CA . PHE A 1 195 ? 19.156 11.281 -4.672 1 98.69 195 PHE A CA 1
ATOM 1428 C C . PHE A 1 195 ? 18.906 9.781 -4.797 1 98.69 195 PHE A C 1
ATOM 1430 O O . PHE A 1 195 ? 19.016 9.047 -3.812 1 98.69 195 PHE A O 1
ATOM 1437 N N . VAL A 1 196 ? 18.469 9.281 -6.02 1 98.88 196 VAL A N 1
ATOM 1438 C CA . VAL A 1 196 ? 18.266 7.852 -6.215 1 98.88 196 VAL A CA 1
ATOM 1439 C C . VAL A 1 196 ? 19.594 7.109 -6.078 1 98.88 196 VAL A C 1
ATOM 1441 O O . VAL A 1 196 ? 19.703 6.152 -5.309 1 98.88 196 VAL A O 1
ATOM 1444 N N . GLU A 1 197 ? 20.594 7.562 -6.805 1 98.69 197 GLU A N 1
ATOM 1445 C CA . GLU A 1 197 ? 21.922 6.949 -6.758 1 98.69 197 GLU A CA 1
ATOM 1446 C C . GLU A 1 197 ? 22.5 6.992 -5.344 1 98.69 197 GLU A C 1
ATOM 1448 O O . GLU A 1 197 ? 23.047 6 -4.863 1 98.69 197 GLU A O 1
ATOM 1453 N N . ALA A 1 198 ? 22.375 8.156 -4.691 1 98.81 198 ALA A N 1
ATOM 1454 C CA . ALA A 1 198 ? 22.906 8.32 -3.342 1 98.81 198 ALA A CA 1
ATOM 1455 C C . ALA A 1 198 ? 22.219 7.379 -2.361 1 98.81 198 ALA A C 1
ATOM 1457 O O . ALA A 1 198 ? 22.859 6.781 -1.499 1 98.81 198 ALA A O 1
ATOM 1458 N N . THR A 1 199 ? 20.906 7.281 -2.484 1 98.88 199 THR A N 1
ATOM 1459 C CA . THR A 1 199 ? 20.141 6.398 -1.609 1 98.88 199 THR A CA 1
ATOM 1460 C C . THR A 1 199 ? 20.547 4.941 -1.815 1 98.88 199 THR A C 1
ATOM 1462 O O . THR A 1 199 ? 20.766 4.215 -0.848 1 98.88 199 THR A O 1
ATOM 1465 N N . ARG A 1 200 ? 20.641 4.496 -3.076 1 98.69 200 ARG A N 1
ATOM 1466 C CA . ARG A 1 200 ? 21.031 3.129 -3.398 1 98.69 200 ARG A CA 1
ATOM 1467 C C . ARG A 1 200 ? 22.422 2.82 -2.883 1 98.69 200 ARG A C 1
ATOM 1469 O O . ARG A 1 200 ? 22.672 1.729 -2.365 1 98.69 200 ARG A O 1
ATOM 1476 N N . ALA A 1 201 ? 23.344 3.803 -2.99 1 98.5 201 ALA A N 1
ATOM 1477 C CA . ALA A 1 201 ? 24.703 3.627 -2.488 1 98.5 201 ALA A CA 1
ATOM 1478 C C . ALA A 1 201 ? 24.703 3.463 -0.97 1 98.5 201 ALA A C 1
ATOM 1480 O O . ALA A 1 201 ? 25.359 2.557 -0.439 1 98.5 201 ALA A O 1
ATOM 1481 N N . PHE A 1 202 ? 24 4.281 -0.294 1 98.69 202 PHE A N 1
ATOM 1482 C CA . PHE A 1 202 ? 23.969 4.258 1.163 1 98.69 202 PHE A CA 1
ATOM 1483 C C . PHE A 1 202 ? 23.375 2.947 1.669 1 98.69 202 PHE A C 1
ATOM 1485 O O . PHE A 1 202 ? 23.797 2.432 2.707 1 98.69 202 PHE A O 1
ATOM 1492 N N . THR A 1 203 ? 22.344 2.42 0.883 1 98.69 203 THR A N 1
ATOM 1493 C CA . THR A 1 203 ? 21.656 1.204 1.3 1 98.69 203 THR A CA 1
ATOM 1494 C C . THR A 1 203 ? 22.297 -0.025 0.658 1 98.69 203 THR A C 1
ATOM 1496 O O . THR A 1 203 ? 21.703 -1.108 0.663 1 98.69 203 THR A O 1
ATOM 1499 N N . ARG A 1 204 ? 23.422 0.092 -0.063 1 98.19 204 ARG A N 1
ATOM 1500 C CA . ARG A 1 204 ? 24.172 -0.995 -0.69 1 98.19 204 ARG A CA 1
ATOM 1501 C C . ARG A 1 204 ? 23.297 -1.75 -1.69 1 98.19 204 ARG A C 1
ATOM 1503 O O . ARG A 1 204 ? 23.312 -2.982 -1.724 1 98.19 204 ARG A O 1
ATOM 1510 N N . GLY A 1 205 ? 22.438 -0.938 -2.268 1 98.19 205 GLY A N 1
ATOM 1511 C CA . GLY A 1 205 ? 21.641 -1.479 -3.357 1 98.19 205 GLY A CA 1
ATOM 1512 C C . GLY A 1 205 ? 20.312 -2.041 -2.904 1 98.19 205 GLY A C 1
ATOM 1513 O O . GLY A 1 205 ? 19.438 -2.33 -3.729 1 98.19 205 GLY A O 1
ATOM 1514 N N . GLU A 1 206 ? 19.984 -2.16 -1.691 1 97.81 206 GLU A N 1
ATOM 1515 C CA . GLU A 1 206 ? 18.781 -2.797 -1.174 1 97.81 206 GLU A CA 1
ATOM 1516 C C . GLU A 1 206 ? 17.562 -1.897 -1.351 1 97.81 206 GLU A C 1
ATOM 1518 O O . GLU A 1 206 ? 16.469 -2.381 -1.632 1 97.81 206 GLU A O 1
ATOM 1523 N N . GLY A 1 207 ? 17.734 -0.544 -1.135 1 98.75 207 GLY A N 1
ATOM 1524 C CA . GLY A 1 207 ? 16.641 0.399 -1.129 1 98.75 207 GLY A CA 1
ATOM 1525 C C . GLY A 1 207 ? 16.047 0.627 0.253 1 98.75 207 GLY A C 1
ATOM 1526 O O . GLY A 1 207 ? 16.516 0.043 1.233 1 98.75 207 GLY A O 1
ATOM 1527 N N . VAL A 1 208 ? 15.133 1.519 0.322 1 98.94 208 VAL A N 1
ATOM 1528 C CA . VAL A 1 208 ? 14.562 1.9 1.607 1 98.94 208 VAL A CA 1
ATOM 1529 C C . VAL A 1 208 ? 13.203 1.222 1.789 1 98.94 208 VAL A C 1
ATOM 1531 O O . VAL A 1 208 ? 12.57 0.81 0.813 1 98.94 208 VAL A O 1
ATOM 1534 N N . ASP A 1 209 ? 12.75 1.104 3.031 1 98.94 209 ASP A N 1
ATOM 1535 C CA . ASP A 1 209 ? 11.484 0.467 3.373 1 98.94 209 ASP A CA 1
ATOM 1536 C C . ASP A 1 209 ? 10.305 1.356 2.992 1 98.94 209 ASP A C 1
ATOM 1538 O O . ASP A 1 209 ? 9.258 0.861 2.561 1 98.94 209 ASP A O 1
ATOM 1542 N N . VAL A 1 210 ? 10.469 2.639 3.154 1 98.94 210 VAL A N 1
ATOM 1543 C CA . VAL A 1 210 ? 9.398 3.588 2.877 1 98.94 210 VAL A CA 1
ATOM 1544 C C . VAL A 1 210 ? 9.992 4.922 2.434 1 98.94 210 VAL A C 1
ATOM 1546 O O . VAL A 1 210 ? 11.039 5.34 2.932 1 98.94 210 VAL A O 1
ATOM 1549 N N . VAL A 1 211 ? 9.391 5.531 1.445 1 99 211 VAL A N 1
ATOM 1550 C CA . VAL A 1 211 ? 9.656 6.918 1.075 1 99 211 VAL A CA 1
ATOM 1551 C C . VAL A 1 211 ? 8.469 7.789 1.48 1 99 211 VAL A C 1
ATOM 1553 O O . VAL A 1 211 ? 7.328 7.52 1.092 1 99 211 VAL A O 1
ATOM 1556 N N . TYR A 1 212 ? 8.734 8.727 2.332 1 98.94 212 TYR A N 1
ATOM 1557 C CA . TYR A 1 212 ? 7.766 9.781 2.621 1 98.94 212 TYR A CA 1
ATOM 1558 C C . TYR A 1 212 ? 7.977 10.977 1.704 1 98.94 212 TYR A C 1
ATOM 1560 O O . TYR A 1 212 ? 8.953 11.719 1.85 1 98.94 212 TYR A O 1
ATOM 1568 N N . ASP A 1 213 ? 7.016 11.172 0.794 1 98.81 213 ASP A N 1
ATOM 1569 C CA . ASP A 1 213 ? 7.207 12.125 -0.294 1 98.81 213 ASP A CA 1
ATOM 1570 C C . ASP A 1 213 ? 6.145 13.227 -0.258 1 98.81 213 ASP A C 1
ATOM 1572 O O . ASP A 1 213 ? 5.031 13.031 -0.751 1 98.81 213 ASP A O 1
ATOM 1576 N N . GLY A 1 214 ? 6.523 14.344 0.27 1 97.62 214 GLY A N 1
ATOM 1577 C CA . GLY A 1 214 ? 5.652 15.508 0.269 1 97.62 214 GLY A CA 1
ATOM 1578 C C . GLY A 1 214 ? 5.914 16.453 -0.889 1 97.62 214 GLY A C 1
ATOM 1579 O O . GLY A 1 214 ? 5.273 17.5 -1.003 1 97.62 214 GLY A O 1
ATOM 1580 N N . VAL A 1 215 ? 6.848 16.078 -1.762 1 97.19 215 VAL A N 1
ATOM 1581 C CA . VAL A 1 215 ? 7.285 16.938 -2.859 1 97.19 215 VAL A CA 1
ATOM 1582 C C . VAL A 1 215 ? 6.477 16.609 -4.117 1 97.19 215 VAL A C 1
ATOM 1584 O O . VAL A 1 215 ? 5.98 17.516 -4.789 1 97.19 215 VAL A O 1
ATOM 1587 N N . GLY A 1 216 ? 6.332 15.32 -4.465 1 96.94 216 GLY A N 1
ATOM 1588 C CA . GLY A 1 216 ? 5.375 14.898 -5.477 1 96.94 216 GLY A CA 1
ATOM 1589 C C . GLY A 1 216 ? 5.969 14.828 -6.867 1 96.94 216 GLY A C 1
ATOM 1590 O O . GLY A 1 216 ? 6.918 14.078 -7.105 1 96.94 216 GLY A O 1
ATOM 1591 N N . ALA A 1 217 ? 5.586 15.75 -7.816 1 97.5 217 ALA A N 1
ATOM 1592 C CA . ALA A 1 217 ? 5.793 15.664 -9.258 1 97.5 217 ALA A CA 1
ATOM 1593 C C . ALA A 1 217 ? 7.27 15.484 -9.594 1 97.5 217 ALA A C 1
ATOM 1595 O O . ALA A 1 217 ? 7.621 14.68 -10.461 1 97.5 217 ALA A O 1
ATOM 1596 N N . SER A 1 218 ? 8.148 16.156 -8.938 1 97.88 218 SER A N 1
ATOM 1597 C CA . SER A 1 218 ? 9.562 16.156 -9.305 1 97.88 218 SER A CA 1
ATOM 1598 C C . SER A 1 218 ? 10.305 14.984 -8.672 1 97.88 218 SER A C 1
ATOM 1600 O O . SER A 1 218 ? 11.445 14.688 -9.039 1 97.88 218 SER A O 1
ATOM 1602 N N . THR A 1 219 ? 9.641 14.219 -7.773 1 98.62 219 THR A N 1
ATOM 1603 C CA . THR A 1 219 ? 10.43 13.258 -7.016 1 98.62 219 THR A CA 1
ATOM 1604 C C . THR A 1 219 ? 9.844 11.852 -7.148 1 98.62 219 THR A C 1
ATOM 1606 O O . THR A 1 219 ? 10.531 10.859 -6.898 1 98.62 219 THR A O 1
ATOM 1609 N N . TYR A 1 220 ? 8.602 11.656 -7.48 1 98.75 220 TYR A N 1
ATOM 1610 C CA . TYR A 1 220 ? 7.867 10.406 -7.273 1 98.75 220 TYR A CA 1
ATOM 1611 C C . TYR A 1 220 ? 8.531 9.258 -8.023 1 98.75 220 TYR A C 1
ATOM 1613 O O . TYR A 1 220 ? 8.617 8.141 -7.504 1 98.75 220 TYR A O 1
ATOM 1621 N N . GLU A 1 221 ? 8.945 9.484 -9.266 1 98.62 221 GLU A N 1
ATOM 1622 C CA . GLU A 1 221 ? 9.578 8.414 -10.023 1 98.62 221 GLU A CA 1
ATOM 1623 C C . GLU A 1 221 ? 10.852 7.926 -9.336 1 98.62 221 GLU A C 1
ATOM 1625 O O . GLU A 1 221 ? 11.07 6.719 -9.203 1 98.62 221 GLU A O 1
ATOM 1630 N N . GLY A 1 222 ? 11.703 8.898 -8.992 1 98.81 222 GLY A N 1
ATOM 1631 C CA . GLY A 1 222 ? 12.891 8.531 -8.242 1 98.81 222 GLY A CA 1
ATOM 1632 C C . GLY A 1 222 ? 12.586 7.883 -6.906 1 98.81 222 GLY A C 1
ATOM 1633 O O . GLY A 1 222 ? 13.312 6.996 -6.457 1 98.81 222 GLY A O 1
ATOM 1634 N N . SER A 1 223 ? 11.5 8.375 -6.219 1 98.94 223 SER A N 1
ATOM 1635 C CA . SER A 1 223 ? 11.07 7.77 -4.961 1 98.94 223 SER A CA 1
ATOM 1636 C C . SER A 1 223 ? 10.781 6.285 -5.133 1 98.94 223 SER A C 1
ATOM 1638 O O . SER A 1 223 ? 11.188 5.469 -4.301 1 98.94 223 SER A O 1
ATOM 1640 N N . LEU A 1 224 ? 10.117 5.934 -6.211 1 98.94 224 LEU A N 1
ATOM 1641 C CA . LEU A 1 224 ? 9.844 4.531 -6.504 1 98.94 224 LEU A CA 1
ATOM 1642 C C . LEU A 1 224 ? 11.141 3.756 -6.711 1 98.94 224 LEU A C 1
ATOM 1644 O O . LEU 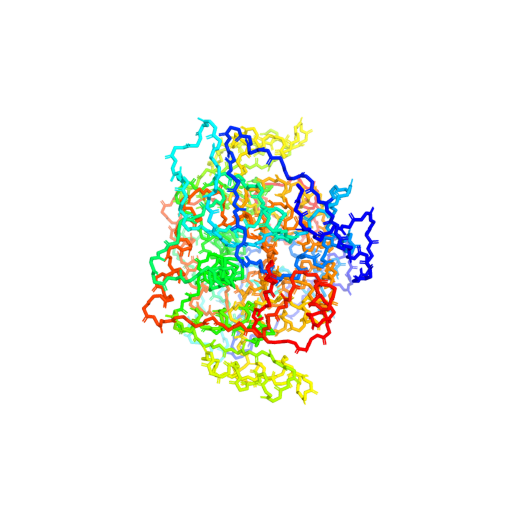A 1 224 ? 11.258 2.613 -6.266 1 98.94 224 LEU A O 1
ATOM 1648 N N . ASP A 1 225 ? 12.109 4.371 -7.309 1 98.88 225 ASP A N 1
ATOM 1649 C CA . ASP A 1 225 ? 13.375 3.715 -7.621 1 98.88 225 ASP A CA 1
ATOM 1650 C C . ASP A 1 225 ? 14.219 3.529 -6.359 1 98.88 225 ASP A C 1
ATOM 1652 O O . ASP A 1 225 ? 15.18 2.752 -6.359 1 98.88 225 ASP A O 1
ATOM 1656 N N . CYS A 1 226 ? 13.883 4.242 -5.301 1 98.94 226 CYS A N 1
ATOM 1657 C CA . CYS A 1 226 ? 14.648 4.18 -4.066 1 98.94 226 CYS A CA 1
ATOM 1658 C C . CYS A 1 226 ? 14.156 3.047 -3.172 1 98.94 226 CYS A C 1
ATOM 1660 O O . CYS A 1 226 ? 14.82 2.678 -2.203 1 98.94 226 CYS A O 1
ATOM 1662 N N . LEU A 1 227 ? 13.016 2.502 -3.461 1 98.94 227 LEU A N 1
ATOM 1663 C CA . LEU A 1 227 ? 12.383 1.54 -2.568 1 98.94 227 LEU A CA 1
ATOM 1664 C C . LEU A 1 227 ? 13.016 0.161 -2.711 1 98.94 227 LEU A C 1
ATOM 1666 O O . LEU A 1 227 ? 13.398 -0.241 -3.812 1 98.94 227 LEU A O 1
ATOM 1670 N N . ARG A 1 228 ? 13.109 -0.541 -1.607 1 98.88 228 ARG A N 1
ATOM 1671 C CA . ARG A 1 228 ? 13.367 -1.976 -1.658 1 98.88 228 ARG A CA 1
ATOM 1672 C C . ARG A 1 228 ? 12.141 -2.736 -2.154 1 98.88 228 ARG A C 1
ATOM 1674 O O . ARG A 1 228 ? 11.023 -2.205 -2.143 1 98.88 228 ARG A O 1
ATOM 1681 N N . PRO A 1 229 ? 12.32 -3.988 -2.566 1 98.75 229 PRO A N 1
ATOM 1682 C CA . PRO A 1 229 ? 11.133 -4.789 -2.865 1 98.75 229 PRO A CA 1
ATOM 1683 C C . PRO A 1 229 ? 10.117 -4.781 -1.725 1 98.75 229 PRO A C 1
ATOM 1685 O O . PRO A 1 229 ? 10.5 -4.855 -0.554 1 98.75 229 PRO A O 1
ATOM 1688 N N . ARG A 1 230 ? 8.844 -4.605 -2.121 1 98.81 230 ARG A N 1
ATOM 1689 C CA . ARG A 1 230 ? 7.711 -4.586 -1.198 1 98.81 230 ARG A CA 1
ATOM 1690 C C . ARG A 1 230 ? 7.715 -3.314 -0.356 1 98.81 230 ARG A C 1
ATOM 1692 O O . ARG A 1 230 ? 7.023 -3.238 0.662 1 98.81 230 ARG A O 1
ATOM 1699 N N . GLY A 1 231 ? 8.547 -2.291 -0.727 1 98.94 231 GLY A N 1
ATOM 1700 C CA . GLY A 1 231 ? 8.562 -1.012 -0.037 1 98.94 231 GLY A CA 1
ATOM 1701 C C . GLY A 1 231 ? 7.352 -0.151 -0.34 1 98.94 231 GLY A C 1
ATOM 1702 O O . GLY A 1 231 ? 6.57 -0.465 -1.24 1 98.94 231 GLY A O 1
ATOM 1703 N N . LEU A 1 232 ? 7.188 0.985 0.396 1 98.94 232 LEU A N 1
ATOM 1704 C CA . LEU A 1 232 ? 6.008 1.839 0.301 1 98.94 232 LEU A CA 1
ATOM 1705 C C . LEU A 1 232 ? 6.395 3.256 -0.108 1 98.94 232 LEU A C 1
ATOM 1707 O O . LEU A 1 232 ? 7.316 3.842 0.461 1 98.94 232 LEU A O 1
ATOM 1711 N N . LEU A 1 233 ? 5.738 3.727 -1.123 1 98.94 233 LEU A N 1
ATOM 1712 C CA . LEU A 1 233 ? 5.734 5.16 -1.387 1 98.94 233 LEU A CA 1
ATOM 1713 C C . LEU A 1 233 ? 4.504 5.824 -0.777 1 98.94 233 LEU A C 1
ATOM 1715 O O . LEU A 1 233 ? 3.379 5.562 -1.204 1 98.94 233 LEU A O 1
ATOM 1719 N N . ALA A 1 234 ? 4.691 6.621 0.226 1 98.94 234 ALA A N 1
ATOM 1720 C CA . ALA A 1 234 ? 3.631 7.426 0.828 1 98.94 234 ALA A CA 1
ATOM 1721 C C . ALA A 1 234 ? 3.668 8.859 0.307 1 98.94 234 ALA A C 1
ATOM 1723 O O . ALA A 1 234 ? 4.516 9.656 0.72 1 98.94 234 ALA A O 1
ATOM 1724 N N . LEU A 1 235 ? 2.748 9.164 -0.584 1 98.81 235 LEU A N 1
ATOM 1725 C CA . LEU A 1 235 ? 2.596 10.508 -1.128 1 98.81 235 LEU A CA 1
ATOM 1726 C C . LEU A 1 235 ? 1.685 11.352 -0.243 1 98.81 235 LEU A C 1
ATOM 1728 O O . LEU A 1 235 ? 0.462 11.188 -0.269 1 98.81 235 LEU A O 1
ATOM 1732 N N . PHE A 1 236 ? 2.297 12.305 0.506 1 98.06 236 PHE A N 1
ATOM 1733 C CA . PHE A 1 236 ? 1.444 12.992 1.47 1 98.06 236 PHE A CA 1
ATOM 1734 C C . PHE A 1 236 ? 1.379 14.484 1.169 1 98.06 236 PHE A C 1
ATOM 1736 O O . PHE A 1 236 ? 0.755 15.25 1.911 1 98.06 236 PHE A O 1
ATOM 1743 N N . GLY A 1 237 ? 2.051 14.883 0.075 1 95.12 237 GLY A N 1
ATOM 1744 C CA . GLY A 1 237 ? 2.033 16.25 -0.419 1 95.12 237 GLY A CA 1
ATOM 1745 C C . GLY A 1 237 ? 2.379 16.359 -1.893 1 95.12 237 GLY A C 1
ATOM 1746 O O . GLY A 1 237 ? 2.568 15.336 -2.566 1 95.12 237 GLY A O 1
ATOM 1747 N N . ALA A 1 238 ? 2.406 17.609 -2.42 1 94.56 238 ALA A N 1
ATOM 1748 C CA . ALA A 1 238 ? 2.67 17.891 -3.828 1 94.56 238 ALA A CA 1
ATOM 1749 C C . ALA A 1 238 ? 3.27 19.281 -4.008 1 94.56 238 ALA A C 1
ATOM 1751 O O . ALA A 1 238 ? 2.816 20.062 -4.855 1 94.56 238 ALA A O 1
ATOM 1752 N N . ALA A 1 239 ? 4.289 19.516 -3.221 1 93.06 239 ALA A N 1
ATOM 1753 C CA . ALA A 1 239 ? 4.871 20.859 -3.193 1 93.06 239 ALA A CA 1
ATOM 1754 C C . ALA A 1 239 ? 5.414 21.25 -4.562 1 93.06 239 ALA A C 1
ATOM 1756 O O . ALA A 1 239 ? 5.457 22.438 -4.91 1 93.06 239 ALA A O 1
ATOM 1757 N N . SER A 1 240 ? 5.812 20.281 -5.375 1 94.75 240 SER A N 1
ATOM 1758 C CA . SER A 1 240 ? 6.332 20.562 -6.707 1 94.75 240 SER A CA 1
ATOM 1759 C C . SER A 1 240 ? 5.266 20.344 -7.777 1 94.75 240 SER A C 1
ATOM 1761 O O . SER A 1 240 ? 5.562 20.375 -8.969 1 94.75 240 SER A O 1
ATOM 1763 N N . GLY A 1 241 ? 4.055 20.031 -7.305 1 93.25 241 GLY A N 1
ATOM 1764 C CA . GLY A 1 241 ? 2.961 19.75 -8.211 1 93.25 241 GLY A CA 1
ATOM 1765 C C . GLY A 1 241 ? 2.393 18.344 -8.031 1 93.25 241 GLY A C 1
ATOM 1766 O O . GLY A 1 241 ? 3.014 17.5 -7.391 1 93.25 241 GLY A O 1
ATOM 1767 N N . PRO A 1 242 ? 1.247 18.125 -8.578 1 94 242 PRO A N 1
ATOM 1768 C CA . PRO A 1 242 ? 0.584 16.828 -8.414 1 94 242 PRO A CA 1
ATOM 1769 C C . PRO A 1 242 ? 1.327 15.695 -9.117 1 94 242 PRO A C 1
ATOM 1771 O O . PRO A 1 242 ? 1.892 15.891 -10.195 1 94 242 PRO A O 1
ATOM 1774 N N . VAL A 1 243 ? 1.34 14.586 -8.484 1 97.62 243 VAL A N 1
ATOM 1775 C CA . VAL A 1 243 ? 1.883 13.375 -9.086 1 97.62 243 VAL A CA 1
ATOM 1776 C C . VAL A 1 243 ? 0.934 12.867 -10.172 1 97.62 243 VAL A C 1
ATOM 1778 O O . VAL A 1 243 ? -0.272 12.75 -9.945 1 97.62 243 VAL A O 1
ATOM 1781 N N . PRO A 1 244 ? 1.425 12.648 -11.391 1 98.12 244 PRO A N 1
ATOM 1782 C CA . PRO A 1 244 ? 0.561 12.078 -12.43 1 98.12 244 PRO A CA 1
ATOM 1783 C C . PRO A 1 244 ? 0.11 10.656 -12.109 1 98.12 244 PRO A C 1
ATOM 1785 O O . PRO A 1 244 ? 0.617 10.039 -11.172 1 98.12 244 PRO A O 1
ATOM 1788 N N . PRO A 1 245 ? -0.896 10.188 -12.844 1 98.56 245 PRO A N 1
ATOM 1789 C CA . PRO A 1 245 ? -1.317 8.805 -12.625 1 98.56 245 PRO A CA 1
ATOM 1790 C C . PRO A 1 245 ? -0.168 7.809 -12.766 1 98.56 245 PRO A C 1
ATOM 1792 O O . PRO A 1 245 ? 0.696 7.977 -13.633 1 98.56 245 PRO A O 1
ATOM 1795 N N . ILE A 1 246 ? -0.196 6.781 -11.977 1 98.69 246 ILE A N 1
ATOM 1796 C CA . ILE A 1 246 ? 0.878 5.797 -11.938 1 98.69 246 ILE A CA 1
ATOM 1797 C C . ILE A 1 246 ? 0.366 4.457 -12.461 1 98.69 246 ILE A C 1
ATOM 1799 O O . ILE A 1 246 ? -0.682 3.973 -12.031 1 98.69 246 ILE A O 1
ATOM 1803 N N . ASP A 1 247 ? 1.084 3.93 -13.406 1 98.19 247 ASP A N 1
ATOM 1804 C CA . ASP A 1 247 ? 0.802 2.598 -13.93 1 98.19 247 ASP A CA 1
ATOM 1805 C C . ASP A 1 247 ? 1.065 1.525 -12.875 1 98.19 247 ASP A C 1
ATOM 1807 O O . ASP A 1 247 ? 2.188 1.394 -12.383 1 98.19 247 ASP A O 1
ATOM 1811 N N . PRO A 1 248 ? 0.053 0.719 -12.523 1 98.12 248 PRO A N 1
ATOM 1812 C CA . PRO A 1 248 ? 0.281 -0.342 -11.539 1 98.12 248 PRO A CA 1
ATOM 1813 C C . PRO A 1 248 ? 1.46 -1.242 -11.898 1 98.12 248 PRO A C 1
ATOM 1815 O O . PRO A 1 248 ? 2.119 -1.791 -11.016 1 98.12 248 PRO A O 1
ATOM 1818 N N . GLN A 1 249 ? 1.791 -1.345 -13.133 1 96.88 249 GLN A N 1
ATOM 1819 C CA . GLN A 1 249 ? 2.92 -2.168 -13.547 1 96.88 249 GLN A CA 1
ATOM 1820 C C . GLN A 1 249 ? 4.242 -1.56 -13.102 1 96.88 249 GLN A C 1
ATOM 1822 O O . GLN A 1 249 ? 5.258 -2.254 -13.023 1 96.88 249 GLN A O 1
ATOM 1827 N N . ARG A 1 250 ? 4.234 -0.272 -12.875 1 98.38 250 ARG A N 1
ATOM 1828 C CA . ARG A 1 250 ? 5.422 0.362 -12.305 1 98.38 250 ARG A CA 1
ATOM 1829 C C . ARG A 1 250 ? 5.711 -0.167 -10.906 1 98.38 250 ARG A C 1
ATOM 1831 O O . ARG A 1 250 ? 6.871 -0.308 -10.516 1 98.38 250 ARG A O 1
ATOM 1838 N N . LEU A 1 251 ? 4.652 -0.462 -10.109 1 98.81 251 LEU A N 1
ATOM 1839 C CA . LEU A 1 251 ? 4.801 -1.055 -8.781 1 98.81 251 LEU A CA 1
ATOM 1840 C C . LEU A 1 251 ? 5.309 -2.488 -8.883 1 98.81 251 LEU A C 1
ATOM 1842 O O . LEU A 1 251 ? 6.184 -2.896 -8.109 1 98.81 251 LEU A O 1
ATOM 1846 N N . ASN A 1 252 ? 4.75 -3.188 -9.836 1 98.06 252 ASN A N 1
ATOM 1847 C CA . ASN A 1 252 ? 5.18 -4.559 -10.094 1 98.06 252 ASN A CA 1
ATOM 1848 C C . ASN A 1 252 ? 6.664 -4.629 -10.445 1 98.06 252 ASN A C 1
ATOM 1850 O O . ASN A 1 252 ? 7.422 -5.359 -9.805 1 98.06 252 ASN A O 1
ATOM 1854 N N . LYS A 1 253 ? 7.129 -3.838 -11.398 1 97.25 253 LYS A N 1
ATOM 1855 C CA . LYS A 1 253 ? 8.5 -3.834 -11.891 1 97.25 253 LYS A CA 1
ATOM 1856 C C . LYS A 1 253 ? 9.477 -3.41 -10.797 1 97.25 253 LYS A C 1
ATOM 1858 O O . LYS A 1 253 ? 10.633 -3.848 -10.789 1 97.25 253 LYS A O 1
ATOM 1863 N N . GLY A 1 254 ? 8.961 -2.596 -9.875 1 98.31 254 GLY A N 1
ATOM 1864 C CA . GLY A 1 254 ? 9.805 -2.102 -8.805 1 98.31 254 GLY A CA 1
ATOM 1865 C C . GLY A 1 254 ? 9.969 -3.098 -7.672 1 98.31 254 GLY A C 1
ATOM 1866 O O . GLY A 1 254 ? 10.688 -2.834 -6.707 1 98.31 254 GLY A O 1
ATOM 1867 N N . GLY A 1 255 ? 9.406 -4.23 -7.754 1 98.56 255 GLY A N 1
ATOM 1868 C CA . GLY A 1 255 ? 9.516 -5.23 -6.707 1 98.56 255 GLY A CA 1
ATOM 1869 C C . GLY A 1 255 ? 8.281 -5.324 -5.836 1 98.56 255 GLY A C 1
ATOM 1870 O O . GLY A 1 255 ? 8.375 -5.43 -4.613 1 98.56 255 GLY A O 1
ATOM 1871 N N . SER A 1 256 ? 7.059 -5.227 -6.52 1 98.88 256 SER A N 1
ATOM 1872 C CA . SER A 1 256 ? 5.793 -5.332 -5.805 1 98.88 256 SER A CA 1
ATOM 1873 C C . SER A 1 256 ? 5.66 -4.23 -4.758 1 98.88 256 SER A C 1
ATOM 1875 O O . SER A 1 256 ? 5.383 -4.512 -3.588 1 98.88 256 SER A O 1
ATOM 1877 N N . LEU A 1 257 ? 5.84 -3.01 -5.223 1 98.94 257 LEU A N 1
ATOM 1878 C CA . LEU A 1 257 ? 5.824 -1.85 -4.336 1 98.94 257 LEU A CA 1
ATOM 1879 C C . LEU A 1 257 ? 4.398 -1.507 -3.916 1 98.94 257 LEU A C 1
ATOM 1881 O O . LEU A 1 257 ? 3.438 -1.944 -4.555 1 98.94 257 LEU A O 1
ATOM 1885 N N . PHE A 1 258 ? 4.277 -0.776 -2.834 1 98.94 258 PHE A N 1
ATOM 1886 C CA . PHE A 1 258 ? 3.014 -0.229 -2.359 1 98.94 258 PHE A CA 1
ATOM 1887 C C . PHE A 1 258 ? 2.957 1.277 -2.582 1 98.94 258 PHE A C 1
ATOM 1889 O O . PHE A 1 258 ? 3.984 1.957 -2.523 1 98.94 258 PHE A O 1
ATOM 1896 N N . LEU A 1 259 ? 1.768 1.735 -2.871 1 98.94 259 LEU A N 1
ATOM 1897 C CA . LEU A 1 259 ? 1.506 3.156 -3.07 1 98.94 259 LEU A CA 1
ATOM 1898 C C . LEU A 1 259 ? 0.323 3.615 -2.223 1 98.94 259 LEU A C 1
ATOM 1900 O O . LEU A 1 259 ? -0.69 2.92 -2.135 1 98.94 259 LEU A O 1
ATOM 1904 N N . THR A 1 260 ? 0.461 4.746 -1.55 1 98.94 260 THR A N 1
ATOM 1905 C CA . THR A 1 260 ? -0.676 5.379 -0.895 1 98.94 260 THR A CA 1
ATOM 1906 C C . THR A 1 260 ? -0.572 6.902 -0.984 1 98.94 260 THR A C 1
ATOM 1908 O O . THR A 1 260 ? 0.493 7.438 -1.296 1 98.94 260 THR A O 1
ATOM 1911 N N . ARG A 1 261 ? -1.666 7.531 -0.847 1 98.75 261 ARG A N 1
ATOM 1912 C CA . ARG A 1 261 ? -1.782 8.984 -0.762 1 98.75 261 ARG A CA 1
ATOM 1913 C C . ARG A 1 261 ? -2.637 9.398 0.432 1 98.75 261 ARG A C 1
ATOM 1915 O O . ARG A 1 261 ? -3.799 9.773 0.27 1 98.75 261 ARG A O 1
ATOM 1922 N N . PRO A 1 262 ? -1.981 9.406 1.589 1 98.69 262 PRO A N 1
ATOM 1923 C CA . PRO A 1 262 ? -2.732 9.609 2.83 1 98.69 262 PRO A CA 1
ATOM 1924 C C . PRO A 1 262 ? -3.055 11.086 3.092 1 98.69 262 PRO A C 1
ATOM 1926 O O . PRO A 1 262 ? -2.375 11.969 2.57 1 98.69 262 PRO A O 1
ATOM 1929 N N . LYS A 1 263 ? -4.07 11.32 3.854 1 97 263 LYS A N 1
ATOM 1930 C CA . LYS A 1 263 ? -4.426 12.625 4.391 1 97 263 LYS A CA 1
ATOM 1931 C C . LYS A 1 263 ? -4.801 12.531 5.867 1 97 263 LYS A C 1
ATOM 1933 O O . LYS A 1 263 ? -5.242 11.477 6.336 1 97 263 LYS A O 1
ATOM 1938 N N . THR A 1 264 ? -4.652 13.586 6.5 1 97 264 THR A N 1
ATOM 1939 C CA . THR A 1 264 ? -4.797 13.656 7.953 1 97 264 THR A CA 1
ATOM 1940 C C . THR A 1 264 ? -6.188 13.195 8.375 1 97 264 THR A C 1
ATOM 1942 O O . THR A 1 264 ? -6.332 12.461 9.359 1 97 264 THR A O 1
ATOM 1945 N N . GLY A 1 265 ? -7.234 13.586 7.641 1 96.81 265 GLY A N 1
ATOM 1946 C CA . GLY A 1 265 ? -8.609 13.289 8.008 1 96.81 265 GLY A CA 1
ATOM 1947 C C . GLY A 1 265 ? -8.891 11.797 8.125 1 96.81 265 GLY A C 1
ATOM 1948 O O . GLY A 1 265 ? -9.727 11.383 8.93 1 96.81 265 GLY A O 1
ATOM 1949 N N . ASP A 1 266 ? -8.188 11.008 7.41 1 98.44 266 ASP A N 1
ATOM 1950 C CA . ASP A 1 266 ? -8.391 9.562 7.418 1 98.44 266 ASP A CA 1
ATOM 1951 C C . ASP A 1 266 ? -7.641 8.906 8.578 1 98.44 266 ASP A C 1
ATOM 1953 O O . ASP A 1 266 ? -7.84 7.727 8.859 1 98.44 266 ASP A O 1
ATOM 1957 N N . TYR A 1 267 ? -6.809 9.641 9.266 1 98.5 267 TYR A N 1
ATOM 1958 C CA . TYR A 1 267 ? -6.035 9.117 10.391 1 98.5 267 TYR A CA 1
ATOM 1959 C C . TYR A 1 267 ? -6.41 9.82 11.688 1 98.5 267 TYR A C 1
ATOM 1961 O O . TYR A 1 267 ? -5.719 9.672 12.703 1 98.5 267 TYR A O 1
ATOM 1969 N N . THR A 1 268 ? -7.387 10.633 11.617 1 98.12 268 THR A N 1
ATOM 1970 C CA . THR A 1 268 ? -8.039 11.258 12.766 1 98.12 268 THR A CA 1
ATOM 1971 C C . THR A 1 268 ? -9.555 11.109 12.664 1 98.12 268 THR A C 1
ATOM 1973 O O . THR A 1 268 ? -10.297 12.047 12.961 1 98.12 268 THR A O 1
ATOM 1976 N N . ARG A 1 269 ? -10.008 9.984 12.281 1 96.19 269 ARG A N 1
ATOM 1977 C CA . ARG A 1 269 ? -11.414 9.742 11.977 1 96.19 269 ARG A CA 1
ATOM 1978 C C . ARG A 1 269 ? -12.25 9.711 13.25 1 96.19 269 ARG A C 1
ATOM 1980 O O . ARG A 1 269 ? -13.453 9.992 13.219 1 96.19 269 ARG A O 1
ATOM 1987 N N . THR A 1 270 ? -11.617 9.312 14.359 1 96.38 270 THR A N 1
ATOM 1988 C CA . THR A 1 270 ? -12.297 9.258 15.648 1 96.38 270 THR A CA 1
ATOM 1989 C C . THR A 1 270 ? -11.617 10.172 16.656 1 96.38 270 THR A C 1
ATOM 1991 O O . THR A 1 270 ? -10.453 10.531 16.5 1 96.38 270 THR A O 1
ATOM 1994 N N . ARG A 1 271 ? -12.359 10.57 17.656 1 96.38 271 ARG A N 1
ATOM 1995 C CA . ARG A 1 271 ? -11.789 11.359 18.75 1 96.38 271 ARG A CA 1
ATOM 1996 C C . ARG A 1 271 ? -10.617 10.641 19.391 1 96.38 271 ARG A C 1
ATOM 1998 O O . ARG A 1 271 ? -9.625 11.266 19.766 1 96.38 271 ARG A O 1
ATOM 2005 N N . GLN A 1 272 ? -10.742 9.336 19.453 1 97.38 272 GLN A N 1
ATOM 2006 C CA . GLN A 1 272 ? -9.688 8.523 20.047 1 97.38 272 GLN A CA 1
ATOM 2007 C C . GLN A 1 272 ? -8.398 8.594 19.234 1 97.38 272 GLN A C 1
ATOM 2009 O O . GLN A 1 272 ? -7.309 8.703 19.797 1 97.38 272 GLN A O 1
ATOM 2014 N N . GLU A 1 273 ? -8.531 8.547 17.953 1 97.88 273 GLU A N 1
ATOM 2015 C CA . GLU A 1 273 ? -7.363 8.656 17.078 1 97.88 273 GLU A CA 1
ATOM 2016 C C . GLU A 1 273 ? -6.699 10.023 17.219 1 97.88 273 GLU A C 1
ATOM 2018 O O . GLU A 1 273 ? -5.473 10.117 17.281 1 97.88 273 GLU A O 1
ATOM 2023 N N . LEU A 1 274 ? -7.531 11.062 17.234 1 98.19 274 LEU A N 1
ATOM 2024 C CA . LEU A 1 274 ? -7 12.406 17.391 1 98.19 274 LEU A CA 1
ATOM 2025 C C . LEU A 1 274 ? -6.258 12.562 18.719 1 98.19 274 LEU A C 1
ATOM 2027 O O . LEU A 1 274 ? -5.109 13.008 18.75 1 98.19 274 LEU A O 1
ATOM 2031 N N . GLU A 1 275 ? -6.859 12.109 19.766 1 97.69 275 GLU A N 1
ATOM 2032 C CA . GLU A 1 275 ? -6.293 12.266 21.109 1 97.69 275 GLU A CA 1
ATOM 2033 C C . GLU A 1 275 ? -5.035 11.422 21.266 1 97.69 275 GLU A C 1
ATOM 2035 O O . GLU A 1 275 ? -4.09 11.828 21.953 1 97.69 275 GLU A O 1
ATOM 2040 N N . TRP A 1 276 ? -4.988 10.242 20.688 1 98.38 276 TRP A N 1
ATOM 2041 C CA . TRP A 1 276 ? -3.807 9.383 20.719 1 98.38 276 TRP A CA 1
ATOM 2042 C C . TRP A 1 276 ? -2.609 10.086 20.094 1 98.38 276 TRP A C 1
ATOM 2044 O O . TRP A 1 276 ? -1.538 10.172 20.688 1 98.38 276 TRP A O 1
ATOM 2054 N N . ARG A 1 277 ? -2.85 10.625 18.938 1 98.5 277 ARG A N 1
ATOM 2055 C CA . ARG A 1 277 ? -1.768 11.227 18.156 1 98.5 277 ARG A CA 1
ATOM 2056 C C . ARG A 1 277 ? -1.286 12.523 18.812 1 98.5 277 ARG A C 1
ATOM 2058 O O . ARG A 1 277 ? -0.083 12.719 19 1 98.5 277 ARG A O 1
ATOM 2065 N N . VAL A 1 278 ? -2.197 13.352 19.156 1 98.31 278 VAL A N 1
ATOM 2066 C CA . VAL A 1 278 ? -1.854 14.633 19.766 1 98.31 278 VAL A CA 1
ATOM 2067 C C . VAL A 1 278 ? -1.218 14.398 21.125 1 98.31 278 VAL A C 1
ATOM 2069 O O . VAL A 1 278 ? -0.284 15.109 21.516 1 98.31 278 VAL A O 1
ATOM 2072 N N . GLY A 1 279 ? -1.764 13.438 21.844 1 98.31 279 GLY A N 1
ATOM 2073 C CA . GLY A 1 279 ? -1.191 13.102 23.141 1 98.31 279 GLY A CA 1
ATOM 2074 C C . GLY A 1 279 ? 0.274 12.719 23.062 1 98.31 279 GLY A C 1
ATOM 2075 O O . GLY A 1 279 ? 1.096 13.234 23.828 1 98.31 279 GLY A O 1
ATOM 2076 N N . GLU A 1 280 ? 0.61 11.891 22.141 1 98.56 280 GLU A N 1
ATOM 2077 C CA . GLU A 1 280 ? 1.999 11.469 21.984 1 98.56 280 GLU A CA 1
ATOM 2078 C C . GLU A 1 280 ? 2.883 12.641 21.547 1 98.56 280 GLU A C 1
ATOM 2080 O O . GLU A 1 280 ? 4.031 12.75 21.969 1 98.56 280 GLU A O 1
ATOM 2085 N N . LEU A 1 281 ? 2.344 13.484 20.703 1 98.62 281 LEU A N 1
ATOM 2086 C CA . LEU A 1 281 ? 3.104 14.641 20.25 1 98.62 281 LEU A CA 1
ATOM 2087 C C . LEU A 1 281 ? 3.381 15.602 21.391 1 98.62 281 LEU A C 1
ATOM 2089 O O . LEU A 1 281 ? 4.52 16.031 21.594 1 98.62 281 LEU A O 1
ATOM 2093 N N . PHE A 1 282 ? 2.369 15.922 22.188 1 98.38 282 PHE A N 1
ATOM 2094 C CA . PHE A 1 282 ? 2.529 16.859 23.281 1 98.38 282 PHE A CA 1
ATOM 2095 C C . PHE A 1 282 ? 3.42 16.266 24.375 1 98.38 282 PHE A C 1
ATOM 2097 O O . PHE A 1 282 ? 4.215 16.984 24.984 1 98.38 282 PHE A O 1
ATOM 2104 N N . ASP A 1 283 ? 3.312 14.953 24.609 1 98.19 283 ASP A N 1
ATOM 2105 C CA . ASP A 1 283 ? 4.211 14.297 25.547 1 98.19 283 ASP A CA 1
ATOM 2106 C C . ASP A 1 283 ? 5.664 14.422 25.094 1 98.19 283 ASP A C 1
ATOM 2108 O O . ASP A 1 283 ? 6.543 14.75 25.891 1 98.19 283 ASP A O 1
ATOM 2112 N N . ALA A 1 284 ? 5.844 14.188 23.891 1 98.31 284 ALA A N 1
ATOM 2113 C CA . ALA A 1 284 ? 7.203 14.25 23.359 1 98.31 284 ALA A CA 1
ATOM 2114 C C . ALA A 1 284 ? 7.762 15.672 23.453 1 98.31 284 ALA A C 1
ATOM 2116 O O . ALA A 1 284 ? 8.945 15.859 23.75 1 98.31 284 ALA A O 1
ATOM 2117 N N . LEU A 1 285 ? 6.945 16.625 23.172 1 97.62 285 LEU A N 1
ATOM 2118 C CA . LEU A 1 285 ? 7.352 18.016 23.297 1 97.62 285 LEU A CA 1
ATOM 2119 C C . LEU A 1 285 ? 7.699 18.359 24.734 1 97.62 285 LEU A C 1
ATOM 2121 O O . LEU A 1 285 ? 8.742 18.953 25 1 97.62 285 LEU A O 1
ATOM 2125 N N . THR A 1 286 ? 6.867 17.891 25.625 1 97 286 THR A N 1
ATOM 2126 C CA . THR A 1 286 ? 7.016 18.219 27.031 1 97 286 THR A CA 1
ATOM 2127 C C . THR A 1 286 ? 8.258 17.531 27.609 1 97 286 THR A C 1
ATOM 2129 O O . THR A 1 286 ? 8.93 18.094 28.484 1 97 286 THR A O 1
ATOM 2132 N N . GLU A 1 287 ? 8.594 16.391 27.078 1 97.12 287 GLU A N 1
ATOM 2133 C CA . GLU A 1 287 ? 9.719 15.602 27.578 1 97.12 287 GLU A CA 1
ATOM 2134 C C . GLU A 1 287 ? 11.008 15.977 26.859 1 97.12 287 GLU A C 1
ATOM 2136 O O . GLU A 1 287 ? 12.078 15.445 27.188 1 97.12 287 GLU A O 1
ATOM 2141 N N . GLY A 1 288 ? 10.93 16.797 25.906 1 96.19 288 GLY A N 1
ATOM 2142 C CA . GLY A 1 288 ? 12.102 17.234 25.188 1 96.19 288 GLY A CA 1
ATOM 2143 C C . GLY A 1 288 ? 12.578 16.219 24.156 1 96.19 288 GLY A C 1
ATOM 2144 O O . GLY A 1 288 ? 13.727 16.281 23.703 1 96.19 288 GLY A O 1
ATOM 2145 N N . LYS A 1 289 ? 11.719 15.375 23.766 1 97.56 289 LYS A N 1
ATOM 2146 C CA . LYS A 1 289 ? 12.055 14.328 22.797 1 97.56 289 LYS A CA 1
ATOM 2147 C C . LYS A 1 289 ? 11.672 14.734 21.375 1 97.56 289 LYS A C 1
ATOM 2149 O O . LYS A 1 289 ? 12.008 14.039 20.422 1 97.56 289 LYS A O 1
ATOM 2154 N N . LEU A 1 290 ? 10.969 15.828 21.297 1 98.12 290 LEU A N 1
ATOM 2155 C CA . LEU A 1 290 ? 10.57 16.422 20.031 1 98.12 290 LEU A CA 1
ATOM 2156 C C . LEU A 1 290 ? 10.758 17.922 20.047 1 98.12 290 LEU A C 1
ATOM 2158 O O . LEU A 1 290 ? 10.367 18.594 21 1 98.12 290 LEU A O 1
ATOM 2162 N N . ASP A 1 291 ? 11.406 18.344 19.031 1 97.25 291 ASP A N 1
ATOM 2163 C CA . ASP A 1 291 ? 11.648 19.781 18.875 1 97.25 291 ASP A CA 1
ATOM 2164 C C . ASP A 1 291 ? 10.93 20.328 17.656 1 97.25 291 ASP A C 1
ATOM 2166 O O . ASP A 1 291 ? 11.039 19.766 16.547 1 97.25 291 ASP A O 1
ATOM 2170 N N . VAL A 1 292 ? 10.203 21.391 17.844 1 96.88 292 VAL A N 1
ATOM 2171 C CA . VAL A 1 292 ? 9.492 22.047 16.75 1 96.88 292 VAL A CA 1
ATOM 2172 C C . VAL A 1 292 ? 10.18 23.375 16.391 1 96.88 292 VAL A C 1
ATOM 2174 O O . VAL A 1 292 ? 10.328 24.25 17.25 1 96.88 292 VAL A O 1
ATOM 2177 N N . ARG A 1 293 ? 10.539 23.484 15.188 1 96.12 293 ARG A N 1
ATOM 2178 C CA . ARG A 1 293 ? 11.18 24.703 14.711 1 96.12 293 ARG A CA 1
ATOM 2179 C C . ARG A 1 293 ? 10.156 25.656 14.086 1 96.12 293 ARG A C 1
ATOM 2181 O O . ARG A 1 293 ? 9.43 25.266 13.172 1 96.12 293 ARG A O 1
ATOM 2188 N N . ILE A 1 294 ? 10.125 26.781 14.633 1 97.12 294 ILE A N 1
ATOM 2189 C CA . ILE A 1 294 ? 9.344 27.859 14.016 1 97.12 294 ILE A CA 1
ATOM 2190 C C . ILE A 1 294 ? 10.258 28.75 13.188 1 97.12 294 ILE A C 1
ATOM 2192 O O . ILE A 1 294 ? 11.008 29.562 13.742 1 97.12 294 ILE A O 1
ATOM 2196 N N . GLY A 1 295 ? 10.203 28.609 11.875 1 94.94 295 GLY A N 1
ATOM 2197 C CA . GLY A 1 295 ? 11.133 29.25 10.969 1 94.94 295 GLY A CA 1
ATOM 2198 C C . GLY A 1 295 ? 10.727 30.672 10.617 1 94.94 295 GLY A C 1
ATOM 2199 O O . GLY A 1 295 ? 11.531 31.438 10.07 1 94.94 295 GLY A O 1
ATOM 2200 N N . GLY A 1 296 ? 9.484 31 10.969 1 96.56 296 GLY A N 1
ATOM 2201 C CA . GLY A 1 296 ? 9.008 32.344 10.648 1 96.56 296 GLY A CA 1
ATOM 2202 C C . GLY A 1 296 ? 7.738 32.719 11.391 1 96.56 296 GLY A C 1
ATOM 2203 O O . GLY A 1 296 ? 6.859 31.875 11.586 1 96.56 296 GLY A O 1
ATOM 2204 N N . ARG A 1 297 ? 7.652 33.969 11.836 1 98.19 297 ARG A N 1
ATOM 2205 C CA . ARG A 1 297 ? 6.473 34.594 12.414 1 98.19 297 ARG A CA 1
ATOM 2206 C C . ARG A 1 297 ? 6.074 35.844 11.625 1 98.19 297 ARG A C 1
ATOM 2208 O O . ARG A 1 297 ? 6.91 36.688 11.352 1 98.19 297 ARG A O 1
ATOM 2215 N N . TYR A 1 298 ? 4.879 35.844 11.18 1 98.44 298 TYR A N 1
ATOM 2216 C CA . TYR A 1 298 ? 4.352 36.969 10.414 1 98.44 298 TYR A CA 1
ATOM 2217 C C . TYR A 1 298 ? 3.104 37.531 11.07 1 98.44 298 TYR A C 1
ATOM 2219 O O . TYR A 1 298 ? 2.291 36.812 11.625 1 98.44 298 TYR A O 1
ATOM 2227 N N . PRO A 1 299 ? 2.967 38.906 10.969 1 98.56 299 PRO A N 1
ATOM 2228 C CA . PRO A 1 299 ? 1.629 39.406 11.281 1 98.56 299 PRO A CA 1
ATOM 2229 C C . PRO A 1 299 ? 0.544 38.812 10.398 1 98.56 299 PRO A C 1
ATOM 2231 O O . PRO A 1 299 ? 0.78 38.531 9.219 1 98.56 299 PRO A O 1
ATOM 2234 N N . LEU A 1 300 ? -0.607 38.562 10.969 1 98.38 300 LEU A N 1
ATOM 2235 C CA . LEU A 1 300 ? -1.75 38.031 10.242 1 98.38 300 LEU A CA 1
ATOM 2236 C C . LEU A 1 300 ? -1.92 38.719 8.898 1 98.38 300 LEU A C 1
ATOM 2238 O O . LEU A 1 300 ? -2.154 38.062 7.879 1 98.38 300 LEU A O 1
ATOM 2242 N N . THR A 1 301 ? -1.682 40 8.859 1 98.19 301 THR A N 1
ATOM 2243 C CA . THR A 1 301 ? -1.923 40.812 7.676 1 98.19 301 THR A CA 1
ATOM 2244 C C . THR A 1 301 ? -0.845 40.594 6.621 1 98.19 301 THR A C 1
ATOM 2246 O O . THR A 1 301 ? -0.985 41 5.473 1 98.19 301 THR A O 1
ATOM 2249 N N . ASP A 1 302 ? 0.189 39.844 6.965 1 98.25 302 ASP A N 1
ATOM 2250 C CA . ASP A 1 302 ? 1.267 39.531 6.027 1 98.25 302 ASP A CA 1
ATOM 2251 C C . ASP A 1 302 ? 1.163 38.094 5.531 1 98.25 302 ASP A C 1
ATOM 2253 O O . ASP A 1 302 ? 2.174 37.469 5.188 1 98.25 302 ASP A O 1
ATOM 2257 N N . ALA A 1 303 ? -0.049 37.562 5.535 1 98.5 303 ALA A N 1
ATOM 2258 C CA . ALA A 1 303 ? -0.28 36.188 5.074 1 98.5 303 ALA A CA 1
ATOM 2259 C C . ALA A 1 303 ? 0.241 36 3.65 1 98.5 303 ALA A C 1
ATOM 2261 O O . ALA A 1 303 ? 0.744 34.938 3.309 1 98.5 303 ALA A O 1
ATOM 2262 N N . ARG A 1 304 ? 0.112 37.031 2.82 1 98.06 304 ARG A N 1
ATOM 2263 C CA . ARG A 1 304 ? 0.619 36.969 1.455 1 98.06 304 ARG A CA 1
ATOM 2264 C C . ARG A 1 304 ? 2.113 36.656 1.44 1 98.06 304 ARG A C 1
ATOM 2266 O O . ARG A 1 304 ? 2.561 35.75 0.727 1 98.06 304 ARG A O 1
ATOM 2273 N N . LYS A 1 305 ? 2.832 37.375 2.186 1 97.69 305 LYS A N 1
ATOM 2274 C CA . LYS A 1 305 ? 4.277 37.156 2.268 1 97.69 305 LYS A CA 1
ATOM 2275 C C . LYS A 1 305 ? 4.613 35.75 2.775 1 97.69 305 LYS A C 1
ATOM 2277 O O . LYS A 1 305 ? 5.523 35.125 2.26 1 97.69 305 LYS A O 1
ATOM 2282 N N . ALA A 1 306 ? 3.889 35.344 3.787 1 97.81 306 ALA A N 1
ATOM 2283 C CA . ALA A 1 306 ? 4.121 34 4.328 1 97.81 306 ALA A CA 1
ATOM 2284 C C . ALA A 1 306 ? 3.939 32.938 3.25 1 97.81 306 ALA A C 1
ATOM 2286 O O . ALA A 1 306 ? 4.75 32 3.141 1 97.81 306 ALA A O 1
ATOM 2287 N N . HIS A 1 307 ? 2.854 33.031 2.441 1 98 307 HIS A N 1
ATOM 2288 C CA . HIS A 1 307 ? 2.607 32.094 1.365 1 98 307 HIS A CA 1
ATOM 2289 C C . HIS A 1 307 ? 3.717 32.125 0.321 1 98 307 HIS A C 1
ATOM 2291 O O . HIS A 1 307 ? 4.156 31.094 -0.173 1 98 307 HIS A O 1
ATOM 2297 N N . GLU A 1 308 ? 4.184 33.344 -0.054 1 97.38 308 GLU A N 1
ATOM 2298 C CA . GLU A 1 308 ? 5.266 33.5 -1.02 1 97.38 308 GLU A CA 1
ATOM 2299 C C . GLU A 1 308 ? 6.551 32.844 -0.525 1 97.38 308 GLU A C 1
ATOM 2301 O O . GLU A 1 308 ? 7.234 32.156 -1.285 1 97.38 308 GLU A O 1
ATOM 2306 N N . ASP A 1 309 ? 6.812 33.094 0.713 1 95.62 309 ASP A N 1
ATOM 2307 C CA . ASP A 1 309 ? 8.031 32.531 1.282 1 95.62 309 ASP A CA 1
ATOM 2308 C C . ASP A 1 309 ? 7.953 31.016 1.335 1 95.62 309 ASP A C 1
ATOM 2310 O O . ASP A 1 309 ? 8.938 30.328 1.057 1 95.62 309 ASP A O 1
ATOM 2314 N N . LEU A 1 310 ? 6.777 30.484 1.71 1 94.75 310 LEU A N 1
ATOM 2315 C CA . LEU A 1 310 ? 6.57 29.047 1.782 1 94.75 310 LEU A CA 1
ATOM 2316 C C . LEU A 1 310 ? 6.758 28.391 0.414 1 94.75 310 LEU A C 1
ATOM 2318 O O . LEU A 1 310 ? 7.547 27.453 0.268 1 94.75 310 LEU A O 1
ATOM 2322 N N . GLN A 1 311 ? 6.16 28.906 -0.626 1 93.38 311 GLN A N 1
ATOM 2323 C CA . GLN A 1 311 ? 6.168 28.312 -1.96 1 93.38 311 GLN A CA 1
ATOM 2324 C C . GLN A 1 311 ? 7.488 28.578 -2.674 1 93.38 311 GLN A C 1
ATOM 2326 O O . GLN A 1 311 ? 7.832 27.891 -3.635 1 93.38 311 GLN A O 1
ATOM 2331 N N . GLY A 1 312 ? 8.18 29.625 -2.158 1 90.75 312 GLY A N 1
ATOM 2332 C CA . GLY A 1 312 ? 9.484 29.938 -2.721 1 90.75 312 GLY A CA 1
ATOM 2333 C C . GLY A 1 312 ? 10.594 29.062 -2.164 1 90.75 312 GLY A C 1
ATOM 2334 O O . GLY A 1 312 ? 11.766 29.234 -2.527 1 90.75 312 GLY A O 1
ATOM 2335 N N . ARG A 1 313 ? 10.406 28.219 -1.271 1 85.31 313 ARG A N 1
ATOM 2336 C CA . ARG A 1 313 ? 11.344 27.281 -0.664 1 85.31 313 ARG A CA 1
ATOM 2337 C C . ARG A 1 313 ? 12.43 28.016 0.117 1 85.31 313 ARG A C 1
ATOM 2339 O O . ARG A 1 313 ? 13.594 27.609 0.099 1 85.31 313 ARG A O 1
ATOM 2346 N N . ARG A 1 314 ? 11.953 28.984 0.671 1 83.62 314 ARG A N 1
ATOM 2347 C CA . ARG A 1 314 ? 12.898 29.844 1.386 1 83.62 314 ARG A CA 1
ATOM 2348 C C . ARG A 1 314 ? 12.797 29.625 2.893 1 83.62 314 ARG A C 1
ATOM 2350 O O . ARG A 1 314 ? 13.445 30.344 3.67 1 83.62 314 ARG A O 1
ATOM 2357 N N . THR A 1 315 ? 12.008 28.75 3.238 1 88 315 THR A N 1
ATOM 2358 C CA . THR A 1 315 ? 11.727 28.625 4.664 1 88 315 THR A CA 1
ATOM 2359 C C . THR A 1 315 ? 12.125 27.25 5.176 1 88 315 THR A C 1
ATOM 2361 O O . THR A 1 315 ? 12.398 26.344 4.387 1 88 315 THR A O 1
ATOM 2364 N N . THR A 1 316 ? 12.344 27.172 6.48 1 92 316 THR A N 1
ATOM 2365 C CA . THR A 1 316 ? 12.547 25.938 7.223 1 92 316 THR A CA 1
ATOM 2366 C C . THR A 1 316 ? 11.578 25.844 8.391 1 92 316 THR A C 1
ATOM 2368 O O . THR A 1 316 ? 11.156 26.859 8.945 1 92 316 THR A O 1
ATOM 2371 N N . GLY A 1 317 ? 11.234 24.656 8.688 1 94.88 317 GLY A N 1
ATOM 2372 C CA . GLY A 1 317 ? 10.328 24.484 9.812 1 94.88 317 GLY A CA 1
ATOM 2373 C C . GLY A 1 317 ? 8.945 25.062 9.57 1 94.88 317 GLY A C 1
ATOM 2374 O O . GLY A 1 317 ? 8.461 25.062 8.438 1 94.88 317 GLY A O 1
ATOM 2375 N N . LYS A 1 318 ? 8.266 25.422 10.57 1 97.25 318 LYS A N 1
ATOM 2376 C CA . LYS A 1 318 ? 6.887 25.891 10.523 1 97.25 318 LYS A CA 1
ATOM 2377 C C . LYS A 1 318 ? 6.836 27.422 10.414 1 97.25 318 LYS A C 1
ATOM 2379 O O . LYS A 1 318 ? 7.684 28.109 10.977 1 97.25 318 LYS A O 1
ATOM 2384 N N . LEU A 1 319 ? 5.852 27.938 9.664 1 97.75 319 LEU A N 1
ATOM 2385 C CA . LEU A 1 319 ? 5.523 29.359 9.641 1 97.75 319 LEU A CA 1
ATOM 2386 C C . LEU A 1 319 ? 4.234 29.625 10.414 1 97.75 319 LEU A C 1
ATOM 2388 O O . LEU A 1 319 ? 3.281 28.844 10.328 1 97.75 319 LEU A O 1
ATOM 2392 N N . LEU A 1 320 ? 4.215 30.734 11.141 1 98.62 320 LEU A N 1
ATOM 2393 C CA . LEU A 1 320 ? 3.041 31.125 11.914 1 98.62 320 LEU A CA 1
ATOM 2394 C C . LEU A 1 320 ? 2.545 32.5 11.484 1 98.62 320 LEU A C 1
ATOM 2396 O O . LEU A 1 320 ? 3.342 33.344 11.102 1 98.62 320 LEU A O 1
ATOM 2400 N N . LEU A 1 321 ? 1.269 32.688 11.477 1 98.75 321 LEU A N 1
ATOM 2401 C CA . LEU A 1 321 ? 0.624 34 11.438 1 98.75 321 LEU A CA 1
ATOM 2402 C C . LEU A 1 321 ? 0.146 34.406 12.828 1 98.75 321 LEU A C 1
ATOM 2404 O O . LEU A 1 321 ? -0.546 33.625 13.5 1 98.75 321 LEU A O 1
ATOM 2408 N N . LEU A 1 322 ? 0.493 35.531 13.258 1 98.44 322 LEU A N 1
ATOM 2409 C CA . LEU A 1 322 ? 0.105 36.062 14.562 1 98.44 322 LEU A CA 1
ATOM 2410 C C . LEU A 1 322 ? -0.927 37.156 14.414 1 98.44 322 LEU A C 1
ATOM 2412 O O . LEU A 1 322 ? -0.666 38.188 13.766 1 98.44 322 LEU A O 1
ATOM 2416 N N . PRO A 1 323 ? -2.104 36.969 14.992 1 95.62 323 PRO A N 1
ATOM 2417 C CA . PRO A 1 323 ? -3.17 37.938 14.844 1 95.62 323 PRO A CA 1
ATOM 2418 C C . PRO A 1 323 ? -2.795 39.312 15.43 1 95.62 323 PRO A C 1
ATOM 2420 O O . PRO A 1 323 ? -1.965 39.375 16.344 1 95.62 323 PRO A O 1
ATOM 2423 N N . MET B 1 1 ? 14.695 -36.344 -28.391 1 92.31 1 MET B N 1
ATOM 2424 C CA . MET B 1 1 ? 13.703 -35.281 -28.594 1 92.31 1 MET B CA 1
ATOM 2425 C C . MET B 1 1 ? 12.414 -35.594 -27.844 1 92.31 1 MET B C 1
ATOM 2427 O O . MET B 1 1 ? 12.047 -36.781 -27.688 1 92.31 1 MET B O 1
ATOM 2431 N N . VAL B 1 2 ? 11.82 -34.5 -27.297 1 96.31 2 VAL B N 1
ATOM 2432 C CA . VAL B 1 2 ? 10.57 -34.719 -26.578 1 96.31 2 VAL B CA 1
ATOM 2433 C C . VAL B 1 2 ? 9.484 -33.812 -27.125 1 96.31 2 VAL B C 1
ATOM 2435 O O . VAL B 1 2 ? 9.797 -32.781 -27.766 1 96.31 2 VAL B O 1
ATOM 2438 N N . THR B 1 3 ? 8.227 -34.156 -26.875 1 97.94 3 THR B N 1
ATOM 2439 C CA . THR B 1 3 ? 7.098 -33.344 -27.266 1 97.94 3 THR B CA 1
ATOM 2440 C C . THR B 1 3 ? 6.977 -32.125 -26.359 1 97.94 3 THR B C 1
ATOM 2442 O O . THR B 1 3 ? 7.125 -32.219 -25.141 1 97.94 3 THR B O 1
ATOM 2445 N N . ALA B 1 4 ? 6.816 -30.969 -26.953 1 98.38 4 ALA B N 1
ATOM 2446 C CA . ALA B 1 4 ? 6.625 -29.719 -26.219 1 98.38 4 ALA B CA 1
ATOM 2447 C C . ALA B 1 4 ? 5.672 -28.781 -26.969 1 98.38 4 ALA B C 1
ATOM 2449 O O . ALA B 1 4 ? 5.32 -29.031 -28.125 1 98.38 4 ALA B O 1
ATOM 2450 N N . ILE B 1 5 ? 5.152 -27.828 -26.266 1 98.44 5 ILE B N 1
ATOM 2451 C CA . ILE B 1 5 ? 4.367 -26.75 -26.859 1 98.44 5 ILE B CA 1
ATOM 2452 C C . ILE B 1 5 ? 5.234 -25.516 -27.031 1 98.44 5 ILE B C 1
ATOM 2454 O O . ILE B 1 5 ? 5.691 -24.938 -26.031 1 98.44 5 ILE B O 1
ATOM 2458 N N . ARG B 1 6 ? 5.398 -25.078 -28.219 1 97.25 6 ARG B N 1
ATOM 2459 C CA . ARG B 1 6 ? 6.305 -23.984 -28.531 1 97.25 6 ARG B CA 1
ATOM 2460 C C . ARG B 1 6 ? 5.578 -22.875 -29.297 1 97.25 6 ARG B C 1
ATOM 2462 O O . ARG B 1 6 ? 4.602 -23.141 -30 1 97.25 6 ARG B O 1
ATOM 2469 N N . ILE B 1 7 ? 5.988 -21.656 -29.047 1 98 7 ILE B N 1
ATOM 2470 C CA . ILE B 1 7 ? 5.555 -20.562 -29.906 1 98 7 ILE B CA 1
ATOM 2471 C C . ILE B 1 7 ? 6.754 -19.984 -30.641 1 98 7 ILE B C 1
ATOM 2473 O O . ILE B 1 7 ? 7.828 -19.812 -30.062 1 98 7 ILE B O 1
ATOM 2477 N N . GLU B 1 8 ? 6.582 -19.719 -31.953 1 97.56 8 GLU B N 1
ATOM 2478 C CA . GLU B 1 8 ? 7.594 -19.078 -32.781 1 97.56 8 GLU B CA 1
ATOM 2479 C C . GLU B 1 8 ? 7.316 -17.578 -32.906 1 97.56 8 GLU B C 1
ATOM 2481 O O . GLU B 1 8 ? 8.203 -16.812 -33.281 1 97.56 8 GLU B O 1
ATOM 2486 N N . ARG B 1 9 ? 6.121 -17.203 -32.656 1 98 9 ARG B N 1
ATOM 2487 C CA . ARG B 1 9 ? 5.633 -15.82 -32.656 1 98 9 ARG B CA 1
ATOM 2488 C C . ARG B 1 9 ? 4.531 -15.633 -31.609 1 98 9 ARG B C 1
ATOM 2490 O O . ARG B 1 9 ? 3.914 -16.609 -31.172 1 98 9 ARG B O 1
ATOM 2497 N N . THR B 1 10 ? 4.375 -14.43 -31.188 1 98.06 10 THR B N 1
ATOM 2498 C CA . THR B 1 10 ? 3.299 -14.148 -30.25 1 98.06 10 THR B CA 1
ATOM 2499 C C . THR B 1 10 ? 1.953 -14.086 -30.953 1 98.06 10 THR B C 1
ATOM 2501 O O . THR B 1 10 ? 1.901 -13.891 -32.188 1 98.06 10 THR B O 1
ATOM 2504 N N . GLY B 1 11 ? 0.891 -14.297 -30.281 1 97.5 11 GLY B N 1
ATOM 2505 C CA . GLY B 1 11 ? -0.447 -14.266 -30.859 1 97.5 11 GLY B CA 1
ATOM 2506 C C . GLY B 1 11 ? -1.486 -14.93 -29.969 1 97.5 11 GLY B C 1
ATOM 2507 O O . GLY B 1 11 ? -1.299 -15.039 -28.75 1 97.5 11 GLY B O 1
ATOM 2508 N N . GLY B 1 12 ? -2.617 -15.203 -30.594 1 97.19 12 GLY B N 1
ATOM 2509 C CA . GLY B 1 12 ? -3.662 -15.938 -29.891 1 97.19 12 GLY B CA 1
ATOM 2510 C C . GLY B 1 12 ? -3.318 -17.406 -29.672 1 97.19 12 GLY B C 1
ATOM 2511 O O . GLY B 1 12 ? -2.17 -17.812 -29.875 1 97.19 12 GLY B O 1
ATOM 2512 N N . PRO B 1 13 ? -4.273 -18.203 -29.219 1 97.69 13 PRO B N 1
ATOM 2513 C CA . PRO B 1 13 ? -4.02 -19.625 -28.938 1 97.69 13 PRO B CA 1
ATOM 2514 C C . PRO B 1 13 ? -3.533 -20.391 -30.172 1 97.69 13 PRO B C 1
ATOM 2516 O O . PRO B 1 13 ? -2.922 -21.453 -30.031 1 97.69 13 PRO B O 1
ATOM 2519 N N . GLU B 1 14 ? -3.75 -19.875 -31.344 1 96.88 14 GLU B N 1
ATOM 2520 C CA . GLU B 1 14 ? -3.393 -20.547 -32.594 1 96.88 14 GLU B CA 1
ATOM 2521 C C . GLU B 1 14 ? -1.879 -20.656 -32.75 1 96.88 14 GLU B C 1
ATOM 2523 O O . GLU B 1 14 ? -1.384 -21.438 -33.562 1 96.88 14 GLU B O 1
ATOM 2528 N N . VAL B 1 15 ? -1.116 -19.891 -31.953 1 98.19 15 VAL B N 1
ATOM 2529 C CA . VAL B 1 15 ? 0.329 -19.875 -32.156 1 98.19 15 VAL B CA 1
ATOM 2530 C C . VAL B 1 15 ? 0.975 -20.984 -31.344 1 98.19 15 VAL B C 1
ATOM 2532 O O . VAL B 1 15 ? 2.189 -21.188 -31.406 1 98.19 15 VAL B O 1
ATOM 2535 N N . LEU B 1 16 ? 0.154 -21.672 -30.5 1 98.38 16 LEU B N 1
ATOM 2536 C CA . LEU B 1 16 ? 0.662 -22.797 -29.719 1 98.38 16 LEU B CA 1
ATOM 2537 C C . LEU B 1 16 ? 0.882 -24.016 -30.625 1 98.38 16 LEU B C 1
ATOM 2539 O O . LEU B 1 16 ? -0.077 -24.672 -31.031 1 98.38 16 LEU B O 1
ATOM 2543 N N . ASP B 1 17 ? 2.152 -24.359 -30.859 1 97.75 17 ASP B N 1
ATOM 2544 C CA . ASP B 1 17 ? 2.488 -25.453 -31.766 1 97.75 17 ASP B CA 1
ATOM 2545 C C . ASP B 1 17 ? 3.045 -26.656 -31.016 1 97.75 17 ASP B C 1
ATOM 2547 O O . ASP B 1 17 ? 3.879 -26.5 -30.109 1 97.75 17 ASP B O 1
ATOM 2551 N N . VAL B 1 18 ? 2.584 -27.828 -31.359 1 97.88 18 VAL B N 1
ATOM 2552 C CA . VAL B 1 18 ? 3.223 -29.062 -30.922 1 97.88 18 VAL B CA 1
ATOM 2553 C C . VAL B 1 18 ? 4.531 -29.266 -31.672 1 97.88 18 VAL B C 1
ATOM 2555 O O . VAL B 1 18 ? 4.559 -29.219 -32.906 1 97.88 18 VAL B O 1
ATOM 2558 N N . ALA B 1 19 ? 5.543 -29.453 -30.938 1 97.12 19 ALA B N 1
ATOM 2559 C CA . ALA B 1 19 ? 6.844 -29.609 -31.578 1 97.12 19 ALA B CA 1
ATOM 2560 C C . ALA B 1 19 ? 7.699 -30.641 -30.859 1 97.12 19 ALA B C 1
ATOM 2562 O O . ALA B 1 19 ? 7.473 -30.938 -29.688 1 97.12 19 ALA B O 1
ATOM 2563 N N . ASP B 1 20 ? 8.586 -31.219 -31.641 1 96.5 20 ASP B N 1
ATOM 2564 C CA . ASP B 1 20 ? 9.656 -32 -31.062 1 96.5 20 ASP B CA 1
ATOM 2565 C C . ASP B 1 20 ? 10.883 -31.156 -30.75 1 96.5 20 ASP B C 1
ATOM 2567 O O . ASP B 1 20 ? 11.445 -30.531 -31.656 1 96.5 20 ASP B O 1
ATOM 2571 N N . VAL B 1 21 ? 11.234 -31.156 -29.438 1 95.56 21 VAL B N 1
ATOM 2572 C CA . VAL B 1 21 ? 12.328 -30.266 -29.062 1 95.56 21 VAL B CA 1
ATOM 2573 C C . VAL B 1 21 ? 13.422 -31.062 -28.359 1 95.56 21 VAL B C 1
ATOM 2575 O O . VAL B 1 21 ? 13.172 -32.125 -27.797 1 95.56 21 VAL B O 1
ATOM 2578 N N . GLU B 1 22 ? 14.641 -30.5 -28.469 1 94.25 22 GLU B N 1
ATOM 2579 C CA . GLU B 1 22 ? 15.758 -31.016 -27.688 1 94.25 22 GLU B CA 1
ATOM 2580 C C . GLU B 1 22 ? 15.914 -30.234 -26.375 1 94.25 22 GLU B C 1
ATOM 2582 O O . GLU B 1 22 ? 16.281 -29.062 -26.391 1 94.25 22 GLU B O 1
ATOM 2587 N N . VAL B 1 23 ? 15.594 -30.75 -25.25 1 92.25 23 VAL B N 1
ATOM 2588 C CA . VAL B 1 23 ? 15.688 -30.062 -23.953 1 92.25 23 VAL B CA 1
ATOM 2589 C C . VAL B 1 23 ? 17.141 -30.047 -23.484 1 92.25 23 VAL B C 1
ATOM 2591 O O . VAL B 1 23 ? 17.594 -29.062 -22.891 1 92.25 23 VAL B O 1
ATOM 2594 N N . GLY B 1 24 ? 17.922 -31.016 -23.844 1 91.5 24 GLY B N 1
ATOM 2595 C CA . GLY B 1 24 ? 19.328 -31.109 -23.484 1 91.5 24 GLY B CA 1
ATOM 2596 C C . GLY B 1 24 ? 19.547 -31.516 -22.031 1 91.5 24 GLY B C 1
ATOM 2597 O O . GLY B 1 24 ? 18.578 -31.781 -21.312 1 91.5 24 GLY B O 1
ATOM 2598 N N . SER B 1 25 ? 20.812 -31.641 -21.625 1 96.5 25 SER B N 1
ATOM 2599 C CA . SER B 1 25 ? 21.188 -31.953 -20.266 1 96.5 25 SER B CA 1
ATOM 2600 C C . SER B 1 25 ? 21.141 -30.719 -19.375 1 96.5 25 SER B C 1
ATOM 2602 O O . SER B 1 25 ? 21.344 -29.594 -19.859 1 96.5 25 SER B O 1
ATOM 2604 N N . PRO B 1 26 ? 20.812 -30.906 -18.094 1 98.12 26 PRO B N 1
ATOM 2605 C CA . PRO B 1 26 ? 20.797 -29.75 -17.203 1 98.12 26 PRO B CA 1
ATOM 2606 C C . PRO B 1 26 ? 22.188 -29.156 -16.953 1 98.12 26 PRO B C 1
ATOM 2608 O O . PRO B 1 26 ? 23.172 -29.891 -16.938 1 98.12 26 PRO B O 1
ATOM 2611 N N . GLY B 1 27 ? 22.266 -27.828 -16.797 1 98.19 27 GLY B N 1
ATOM 2612 C CA . GLY B 1 27 ? 23.484 -27.172 -16.359 1 98.19 27 GLY B CA 1
ATOM 2613 C C . GLY B 1 27 ? 23.859 -27.516 -14.922 1 98.19 27 GLY B C 1
ATOM 2614 O O . GLY B 1 27 ? 23.156 -28.266 -14.25 1 98.19 27 GLY B O 1
ATOM 2615 N N . PRO B 1 28 ? 25 -26.953 -14.422 1 98.44 28 PRO B N 1
ATOM 2616 C CA . PRO B 1 28 ? 25.562 -27.328 -13.117 1 98.44 28 PRO B CA 1
ATOM 2617 C C . PRO B 1 28 ? 24.578 -27.125 -11.977 1 98.44 28 PRO B C 1
ATOM 2619 O O . PRO B 1 28 ? 24.578 -27.891 -11.008 1 98.44 28 PRO B O 1
ATOM 2622 N N . ARG B 1 29 ? 23.719 -26.172 -12.086 1 98.44 29 ARG B N 1
ATOM 2623 C CA . ARG B 1 29 ? 22.797 -25.859 -10.992 1 98.44 29 ARG B CA 1
ATOM 2624 C C . ARG B 1 29 ? 21.359 -26.062 -11.43 1 98.44 29 ARG B C 1
ATOM 2626 O O . ARG B 1 29 ? 20.438 -25.438 -10.883 1 98.44 29 ARG B O 1
ATOM 2633 N N . GLU B 1 30 ? 21.125 -26.984 -12.391 1 98.69 30 GLU B N 1
ATOM 2634 C CA . GLU B 1 30 ? 19.812 -27.297 -12.914 1 98.69 30 GLU B CA 1
ATOM 2635 C C . GLU B 1 30 ? 19.5 -28.781 -12.758 1 98.69 30 GLU B C 1
ATOM 2637 O O . GLU B 1 30 ? 20.391 -29.578 -12.43 1 98.69 30 GLU B O 1
ATOM 2642 N N . VAL B 1 31 ? 18.266 -29.125 -12.93 1 98.81 31 VAL B N 1
ATOM 2643 C CA . VAL B 1 31 ? 17.828 -30.516 -12.961 1 98.81 31 VAL B CA 1
ATOM 2644 C C . VAL B 1 31 ? 16.922 -30.75 -14.172 1 98.81 31 VAL B C 1
ATOM 2646 O O . VAL B 1 31 ? 16.266 -29.828 -14.648 1 98.81 31 VAL B O 1
ATOM 2649 N N . LEU B 1 32 ? 16.984 -31.922 -14.633 1 98.75 32 LEU B N 1
ATOM 2650 C CA . LEU B 1 32 ? 16.047 -32.375 -15.656 1 98.75 32 LEU B CA 1
ATOM 2651 C C . LEU B 1 32 ? 14.898 -33.156 -15.031 1 98.75 32 LEU B C 1
ATOM 2653 O O . LEU B 1 32 ? 15.133 -34.094 -14.258 1 98.75 32 LEU B O 1
ATOM 2657 N N . ILE B 1 33 ? 13.758 -32.781 -15.312 1 98.81 33 ILE B N 1
ATOM 2658 C CA . ILE B 1 33 ? 12.57 -33.375 -14.695 1 98.81 33 ILE B CA 1
ATOM 2659 C C . ILE B 1 33 ? 11.711 -34.031 -15.766 1 98.81 33 ILE B C 1
ATOM 2661 O O . ILE B 1 33 ? 11.461 -33.438 -16.828 1 98.81 33 ILE B O 1
ATOM 2665 N N . ASP B 1 34 ? 11.406 -35.281 -15.586 1 98.81 34 ASP B N 1
ATOM 2666 C CA . ASP B 1 34 ? 10.336 -35.906 -16.344 1 98.81 34 ASP B CA 1
ATOM 2667 C C . ASP B 1 34 ? 8.969 -35.438 -15.875 1 98.81 34 ASP B C 1
ATOM 2669 O O . ASP B 1 34 ? 8.5 -35.812 -14.797 1 98.81 34 ASP B O 1
ATOM 2673 N N . VAL B 1 35 ? 8.32 -34.594 -16.719 1 98.81 35 VAL B N 1
ATOM 2674 C CA . VAL B 1 35 ? 7.141 -33.844 -16.281 1 98.81 35 VAL B CA 1
ATOM 2675 C C . VAL B 1 35 ? 5.938 -34.781 -16.234 1 98.81 35 VAL B C 1
ATOM 2677 O O . VAL B 1 35 ? 5.621 -35.469 -17.219 1 98.81 35 VAL B O 1
ATOM 2680 N N . ALA B 1 36 ? 5.32 -34.844 -15.102 1 98.81 36 ALA B N 1
ATOM 2681 C CA . ALA B 1 36 ? 4.105 -35.625 -14.93 1 98.81 36 ALA B CA 1
ATOM 2682 C C . ALA B 1 36 ? 2.859 -34.812 -15.234 1 98.81 36 ALA B C 1
ATOM 2684 O O . ALA B 1 36 ? 1.873 -35.312 -15.766 1 98.81 36 ALA B O 1
ATOM 2685 N N . ALA B 1 37 ? 2.861 -33.562 -14.867 1 98.81 37 ALA B N 1
ATOM 2686 C CA . ALA B 1 37 ? 1.77 -32.625 -15.078 1 98.81 37 ALA B CA 1
ATOM 2687 C C . ALA B 1 37 ? 2.281 -31.172 -15.086 1 98.81 37 ALA B C 1
ATOM 2689 O O . ALA B 1 37 ? 3.223 -30.844 -14.359 1 98.81 37 ALA B O 1
ATOM 2690 N N . ALA B 1 38 ? 1.743 -30.344 -15.938 1 98.75 38 ALA B N 1
ATOM 2691 C CA . ALA B 1 38 ? 2.035 -28.922 -15.984 1 98.75 38 ALA B CA 1
ATOM 2692 C C . ALA B 1 38 ? 0.784 -28.094 -15.711 1 98.75 38 ALA B C 1
ATOM 2694 O O . ALA B 1 38 ? -0.304 -28.422 -16.188 1 98.75 38 ALA B O 1
ATOM 2695 N N . GLY B 1 39 ? 0.942 -27.094 -14.883 1 98.31 39 GLY B N 1
ATOM 2696 C CA . GLY B 1 39 ? -0.179 -26.203 -14.641 1 98.31 39 GLY B CA 1
ATOM 2697 C C . GLY B 1 39 ? -0.379 -25.188 -15.75 1 98.31 39 GLY B C 1
ATOM 2698 O O . GLY B 1 39 ? 0.59 -24.688 -16.328 1 98.31 39 GLY B O 1
ATOM 2699 N N . VAL B 1 40 ? -1.636 -24.906 -16.062 1 98 40 VAL B N 1
ATOM 2700 C CA . VAL B 1 40 ? -1.984 -23.844 -17 1 98 40 VAL B CA 1
ATOM 2701 C C . VAL B 1 40 ? -2.363 -22.578 -16.234 1 98 40 VAL B C 1
ATOM 2703 O O . VAL B 1 40 ? -3.232 -22.609 -15.352 1 98 40 VAL B O 1
ATOM 2706 N N . ASN B 1 41 ? -1.692 -21.469 -16.5 1 96.38 41 ASN B N 1
ATOM 2707 C CA . ASN B 1 41 ? -1.889 -20.203 -15.789 1 96.38 41 ASN B CA 1
ATOM 2708 C C . ASN B 1 41 ? -2.156 -19.047 -16.75 1 96.38 41 ASN B C 1
ATOM 2710 O O . ASN B 1 41 ? -1.756 -19.094 -17.906 1 96.38 41 ASN B O 1
ATOM 2714 N N . TYR B 1 42 ? -2.785 -18.047 -16.25 1 95.12 42 TYR B N 1
ATOM 2715 C CA . TYR B 1 42 ? -3.033 -16.875 -17.078 1 95.12 42 TYR B CA 1
ATOM 2716 C C . TYR B 1 42 ? -1.723 -16.25 -17.547 1 95.12 42 TYR B C 1
ATOM 2718 O O . TYR B 1 42 ? -1.646 -15.695 -18.641 1 95.12 42 TYR B O 1
ATOM 2726 N N . ILE B 1 43 ? -0.696 -16.312 -16.719 1 94.94 43 ILE B N 1
ATOM 2727 C CA . ILE B 1 43 ? 0.587 -15.734 -17.109 1 94.94 43 ILE B CA 1
ATOM 2728 C C . ILE B 1 43 ? 1.081 -16.391 -18.391 1 94.94 43 ILE B C 1
ATOM 2730 O O . ILE B 1 43 ? 1.749 -15.758 -19.219 1 94.94 43 ILE B O 1
ATOM 2734 N N . ASP B 1 44 ? 0.725 -17.625 -18.641 1 97.31 44 ASP B N 1
ATOM 2735 C CA . ASP B 1 44 ? 1.072 -18.297 -19.891 1 97.31 44 ASP B CA 1
ATOM 2736 C C . ASP B 1 44 ? 0.445 -17.578 -21.094 1 97.31 44 ASP B C 1
ATOM 2738 O O . ASP B 1 44 ? 1.053 -17.5 -22.156 1 97.31 44 ASP B O 1
ATOM 2742 N N . THR B 1 45 ? -0.717 -17.094 -20.891 1 96.62 45 THR B N 1
ATOM 2743 C CA . THR B 1 45 ? -1.412 -16.391 -21.969 1 96.62 45 THR B CA 1
ATOM 2744 C C . THR B 1 45 ? -0.778 -15.031 -22.234 1 96.62 45 THR B C 1
ATOM 2746 O O . THR B 1 45 ? -0.737 -14.562 -23.375 1 96.62 45 THR B O 1
ATOM 2749 N N . TYR B 1 46 ? -0.314 -14.391 -21.125 1 94.38 46 TYR B N 1
ATOM 2750 C CA . TYR B 1 46 ? 0.375 -13.117 -21.281 1 94.38 46 TYR B CA 1
ATOM 2751 C C . TYR B 1 46 ? 1.674 -13.297 -22.062 1 94.38 46 TYR B C 1
ATOM 2753 O O . TYR B 1 46 ? 2.01 -12.469 -22.922 1 94.38 46 TYR B O 1
ATOM 2761 N N . GLN B 1 47 ? 2.363 -14.297 -21.766 1 95.88 47 GLN B N 1
ATOM 2762 C CA . GLN B 1 47 ? 3.604 -14.609 -22.469 1 95.88 47 GLN B CA 1
ATOM 2763 C C . GLN B 1 47 ? 3.332 -14.961 -23.922 1 95.88 47 GLN B C 1
ATOM 2765 O O . GLN B 1 47 ? 3.992 -14.445 -24.828 1 95.88 47 GLN B O 1
ATOM 2770 N N . ARG B 1 48 ? 2.346 -15.727 -24.141 1 97.69 48 ARG B N 1
ATOM 2771 C CA . ARG B 1 48 ? 1.974 -16.156 -25.484 1 97.69 48 ARG B CA 1
ATOM 2772 C C . ARG B 1 48 ? 1.563 -14.961 -26.344 1 97.69 48 ARG B C 1
ATOM 2774 O O . ARG B 1 48 ? 1.979 -14.852 -27.5 1 97.69 48 ARG B O 1
ATOM 2781 N N . SER B 1 49 ? 0.833 -14.078 -25.75 1 96.19 49 SER B N 1
ATOM 2782 C CA . SER B 1 49 ? 0.273 -12.953 -26.5 1 96.19 49 SER B CA 1
ATOM 2783 C C . SER B 1 49 ? 1.307 -11.844 -26.688 1 96.19 49 SER B C 1
ATOM 2785 O O . SER B 1 49 ? 1.11 -10.945 -27.5 1 96.19 49 SER B O 1
ATOM 2787 N N . GLY B 1 50 ? 2.352 -11.852 -25.875 1 94.62 50 GLY B N 1
ATOM 2788 C CA . GLY B 1 50 ? 3.393 -10.844 -25.984 1 94.62 50 GLY B CA 1
ATOM 2789 C C . GLY B 1 50 ? 3.232 -9.703 -25 1 94.62 50 GLY B C 1
ATOM 2790 O O . GLY B 1 50 ? 4.051 -8.789 -24.953 1 94.62 50 GLY B O 1
ATOM 2791 N N . ILE B 1 51 ? 2.211 -9.789 -24.172 1 88.88 51 ILE B N 1
ATOM 2792 C CA . ILE B 1 51 ? 2.07 -8.812 -23.109 1 88.88 51 ILE B CA 1
ATOM 2793 C C . ILE B 1 51 ? 3.295 -8.859 -22.203 1 88.88 51 ILE B C 1
ATOM 2795 O O . ILE B 1 51 ? 3.83 -7.816 -21.812 1 88.88 51 ILE B O 1
ATOM 2799 N N . TYR B 1 52 ? 3.703 -10.016 -21.812 1 91.19 52 TYR B N 1
ATOM 2800 C CA . TYR B 1 52 ? 4.996 -10.234 -21.172 1 91.19 52 TYR B CA 1
ATOM 2801 C C . TYR B 1 52 ? 6.023 -10.734 -22.172 1 91.19 52 TYR B C 1
ATOM 2803 O O . TYR B 1 52 ? 5.844 -11.789 -22.781 1 91.19 52 TYR B O 1
ATOM 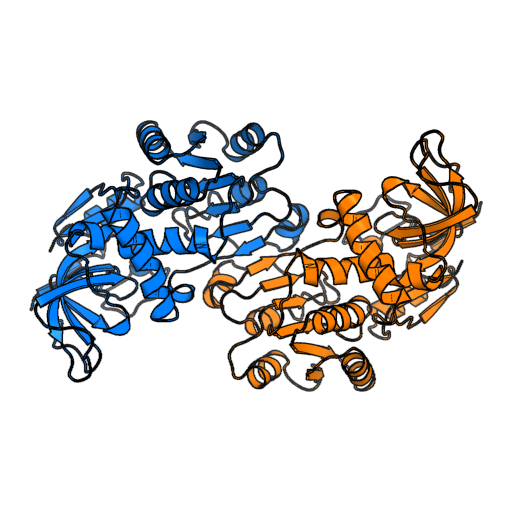2811 N N . GLN B 1 53 ? 7.035 -10.055 -22.438 1 92.62 53 GLN B N 1
ATOM 2812 C CA . GLN B 1 53 ? 8.039 -10.398 -23.453 1 92.62 53 GLN B CA 1
ATOM 2813 C C . GLN B 1 53 ? 8.836 -11.625 -23.016 1 92.62 53 GLN B C 1
ATOM 2815 O O . GLN B 1 53 ? 9.281 -11.719 -21.875 1 92.62 53 GLN B O 1
ATOM 2820 N N . VAL B 1 54 ? 8.953 -12.562 -23.891 1 95.38 54 VAL B N 1
ATOM 2821 C CA . VAL B 1 54 ? 9.766 -13.758 -23.688 1 95.38 54 VAL B CA 1
ATOM 2822 C C . VAL B 1 54 ? 10.633 -14 -24.922 1 95.38 54 VAL B C 1
ATOM 2824 O O . VAL B 1 54 ? 10.273 -13.594 -26.031 1 95.38 54 VAL B O 1
ATOM 2827 N N . PRO B 1 55 ? 11.758 -14.586 -24.766 1 95.69 55 PRO B N 1
ATOM 2828 C CA . PRO B 1 55 ? 12.578 -14.922 -25.938 1 95.69 55 PRO B CA 1
ATOM 2829 C C . PRO B 1 55 ? 11.945 -16 -26.812 1 95.69 55 PRO B C 1
ATOM 2831 O O . PRO B 1 55 ? 11.484 -17.016 -26.297 1 95.69 55 PRO B O 1
ATOM 2834 N N . LEU B 1 56 ? 11.945 -15.82 -28.172 1 96.25 56 LEU B N 1
ATOM 2835 C CA . LEU B 1 56 ? 11.383 -16.781 -29.109 1 96.25 56 LEU B CA 1
ATOM 2836 C C . LEU B 1 56 ? 12.492 -17.531 -29.859 1 96.25 56 LEU B C 1
ATOM 2838 O O . LEU B 1 56 ? 13.547 -16.953 -30.141 1 96.25 56 LEU B O 1
ATOM 2842 N N . PRO B 1 57 ? 12.312 -18.766 -30.25 1 96.56 57 PRO B N 1
ATOM 2843 C CA . PRO B 1 57 ? 11.148 -19.578 -29.891 1 96.56 57 PRO B CA 1
ATOM 2844 C C . PRO B 1 57 ? 11.062 -19.875 -28.391 1 96.56 57 PRO B C 1
ATOM 2846 O O . PRO B 1 57 ? 12.078 -19.828 -27.703 1 96.56 57 PRO B O 1
ATOM 2849 N N . TYR B 1 58 ? 9.867 -20.094 -27.859 1 97.31 58 TYR B N 1
ATOM 2850 C CA . TYR B 1 58 ? 9.625 -20.203 -26.422 1 97.31 58 TYR B CA 1
ATOM 2851 C C . TYR B 1 58 ? 8.758 -21.406 -26.109 1 97.31 58 TYR B C 1
ATOM 2853 O O . TYR B 1 58 ? 7.73 -21.641 -26.75 1 97.31 58 TYR B O 1
ATOM 2861 N N . THR B 1 59 ? 9.258 -22.297 -25.234 1 97.62 59 THR B N 1
ATOM 2862 C CA . THR B 1 59 ? 8.422 -23.344 -24.672 1 97.62 59 THR B CA 1
ATOM 2863 C C . THR B 1 59 ? 7.66 -22.828 -23.453 1 97.62 59 THR B C 1
ATOM 2865 O O . THR B 1 59 ? 8.266 -22.469 -22.438 1 97.62 59 THR B O 1
ATOM 2868 N N . LEU B 1 60 ? 6.383 -22.859 -23.453 1 97.88 60 LEU B N 1
ATOM 2869 C CA . LEU B 1 60 ? 5.543 -22.266 -22.422 1 97.88 60 LEU B CA 1
ATOM 2870 C C . LEU B 1 60 ? 5.488 -23.141 -21.188 1 97.88 60 LEU B C 1
ATOM 2872 O O . LEU B 1 60 ? 6.051 -24.25 -21.172 1 97.88 60 LEU B O 1
ATOM 2876 N N . GLY B 1 61 ? 4.812 -22.562 -20.234 1 98.06 61 GLY B N 1
ATOM 2877 C CA . GLY B 1 61 ? 4.574 -23.281 -18.984 1 98.06 61 GLY B CA 1
ATOM 2878 C C . GLY B 1 61 ? 5.566 -22.906 -17.891 1 98.06 61 GLY B C 1
ATOM 2879 O O . GLY B 1 61 ? 6.75 -23.25 -17.984 1 98.06 61 GLY B O 1
ATOM 2880 N N . VAL B 1 62 ? 5.07 -22.375 -16.812 1 98.06 62 VAL B N 1
ATOM 2881 C CA . VAL B 1 62 ? 5.984 -21.891 -15.773 1 98.06 62 VAL B CA 1
ATOM 2882 C C . VAL B 1 62 ? 5.785 -22.703 -14.492 1 98.06 62 VAL B C 1
ATOM 2884 O O . VAL B 1 62 ? 6.305 -22.344 -13.43 1 98.06 62 VAL B O 1
ATOM 2887 N N . GLU B 1 63 ? 5.031 -23.75 -14.594 1 98.19 63 GLU B N 1
ATOM 2888 C CA . GLU B 1 63 ? 4.684 -24.578 -13.438 1 98.19 63 GLU B CA 1
ATOM 2889 C C . GLU B 1 63 ? 4.574 -26.047 -13.836 1 98.19 63 GLU B C 1
ATOM 2891 O O . GLU B 1 63 ? 4.055 -26.375 -14.906 1 98.19 63 GLU B O 1
ATOM 2896 N N . GLY B 1 64 ? 5.02 -26.875 -12.883 1 98.62 64 GLY B N 1
ATOM 2897 C CA . GLY B 1 64 ? 4.883 -28.297 -13.133 1 98.62 64 GLY B CA 1
ATOM 2898 C C . GLY B 1 64 ? 5.352 -29.156 -11.969 1 98.62 64 GLY B C 1
ATOM 2899 O O . GLY B 1 64 ? 5.77 -28.625 -10.93 1 98.62 64 GLY B O 1
ATOM 2900 N N . ALA B 1 65 ? 5.172 -30.453 -12.133 1 98.81 65 ALA B N 1
ATOM 2901 C CA . ALA B 1 65 ? 5.629 -31.484 -11.195 1 98.81 65 ALA B CA 1
ATOM 2902 C C . ALA B 1 65 ? 6.031 -32.75 -11.938 1 98.81 65 ALA B C 1
ATOM 2904 O O . ALA B 1 65 ? 5.555 -33 -13.039 1 98.81 65 ALA B O 1
ATOM 2905 N N . GLY B 1 66 ? 6.898 -33.469 -11.344 1 98.75 66 GLY B N 1
ATOM 2906 C CA . GLY B 1 66 ? 7.371 -34.719 -11.93 1 98.75 66 GLY B CA 1
ATOM 2907 C C . GLY B 1 66 ? 8.492 -35.344 -11.141 1 98.75 66 GLY B C 1
ATOM 2908 O O . GLY B 1 66 ? 8.5 -35.312 -9.906 1 98.75 66 GLY B O 1
ATOM 2909 N N . ARG B 1 67 ? 9.352 -36.031 -11.906 1 98.75 67 ARG B N 1
ATOM 2910 C CA . ARG B 1 67 ? 10.453 -36.75 -11.273 1 98.75 67 ARG B CA 1
ATOM 2911 C C . ARG B 1 67 ? 11.797 -36.312 -11.852 1 98.75 67 ARG B C 1
ATOM 2913 O O . ARG B 1 67 ? 11.93 -36.125 -13.062 1 98.75 67 ARG B O 1
ATOM 2920 N N . VAL B 1 68 ? 12.727 -36.156 -10.953 1 98.88 68 VAL B N 1
ATOM 2921 C CA . VAL B 1 68 ? 14.078 -35.812 -11.391 1 98.88 68 VAL B CA 1
ATOM 2922 C C . VAL B 1 68 ? 14.711 -37 -12.117 1 98.88 68 VAL B C 1
ATOM 2924 O O . VAL B 1 68 ? 14.734 -38.094 -11.594 1 98.88 68 VAL B O 1
ATOM 2927 N N . ILE B 1 69 ? 15.258 -36.75 -13.305 1 98.62 69 ILE B N 1
ATOM 2928 C CA . ILE B 1 69 ? 15.859 -37.844 -14.031 1 98.62 69 ILE B CA 1
ATOM 2929 C C . ILE B 1 69 ? 17.328 -37.562 -14.289 1 98.62 69 ILE B C 1
ATOM 2931 O O . ILE B 1 69 ? 18.094 -38.469 -14.664 1 98.62 69 ILE B O 1
ATOM 2935 N N . GLU B 1 70 ? 17.734 -36.312 -14.156 1 98.69 70 GLU B N 1
ATOM 2936 C CA . GLU B 1 70 ? 19.141 -35.906 -14.211 1 98.69 70 GLU B CA 1
ATOM 2937 C C . GLU B 1 70 ? 19.406 -34.719 -13.305 1 98.69 70 GLU B C 1
ATOM 2939 O O . GLU B 1 70 ? 18.547 -33.844 -13.156 1 98.69 70 GLU B O 1
ATOM 2944 N N . VAL B 1 71 ? 20.578 -34.688 -12.656 1 98.56 71 VAL B N 1
ATOM 2945 C CA . VAL B 1 71 ? 20.938 -33.625 -11.742 1 98.56 71 VAL B CA 1
ATOM 2946 C C . VAL B 1 71 ? 22.25 -32.969 -12.195 1 98.56 71 VAL B C 1
ATOM 2948 O O . VAL B 1 71 ? 23.188 -33.688 -12.594 1 98.56 71 VAL B O 1
ATOM 2951 N N . GLY B 1 72 ? 22.281 -31.656 -12.25 1 98.5 72 GLY B N 1
ATOM 2952 C CA . GLY B 1 72 ? 23.516 -30.953 -12.578 1 98.5 72 GLY B CA 1
ATOM 2953 C C . GLY B 1 72 ? 24.641 -31.234 -11.602 1 98.5 72 GLY B C 1
ATOM 2954 O O . GLY B 1 72 ? 24.391 -31.641 -10.461 1 98.5 72 GLY B O 1
ATOM 2955 N N . SER B 1 73 ? 25.875 -30.875 -11.992 1 98.12 73 SER B N 1
ATOM 2956 C CA . SER B 1 73 ? 27.078 -31.281 -11.273 1 98.12 73 SER B CA 1
ATOM 2957 C C . SER B 1 73 ? 27.203 -30.562 -9.938 1 98.12 73 SER B C 1
ATOM 2959 O O . SER B 1 73 ? 27.891 -31.031 -9.023 1 98.12 73 SER B O 1
ATOM 2961 N N . GLU B 1 74 ? 26.469 -29.422 -9.75 1 98.44 74 GLU B N 1
ATOM 2962 C CA . GLU B 1 74 ? 26.609 -28.641 -8.531 1 98.44 74 GLU B CA 1
ATOM 2963 C C . GLU B 1 74 ? 25.375 -28.75 -7.652 1 98.44 74 GLU B C 1
ATOM 2965 O O . GLU B 1 74 ? 25.266 -28.078 -6.621 1 98.44 74 GLU B O 1
ATOM 2970 N N . VAL B 1 75 ? 24.438 -29.547 -8.117 1 98.38 75 VAL B N 1
ATOM 2971 C CA . VAL B 1 75 ? 23.219 -29.75 -7.352 1 98.38 75 VAL B CA 1
ATOM 2972 C C . VAL B 1 75 ? 23.422 -30.859 -6.32 1 98.38 75 VAL B C 1
ATOM 2974 O O . VAL B 1 75 ? 23.766 -31.984 -6.676 1 98.38 75 VAL B O 1
ATOM 2977 N N . THR B 1 76 ? 23.219 -30.531 -5.004 1 97.62 76 THR B N 1
ATOM 2978 C CA . THR B 1 76 ? 23.422 -31.516 -3.945 1 97.62 76 THR B CA 1
ATOM 2979 C C . THR B 1 76 ? 22.109 -31.766 -3.191 1 97.62 76 THR B C 1
ATOM 2981 O O . THR B 1 76 ? 21.984 -32.781 -2.48 1 97.62 76 THR B O 1
ATOM 2984 N N . GLU B 1 77 ? 21.141 -30.906 -3.344 1 97 77 GLU B N 1
ATOM 2985 C CA . GLU B 1 77 ? 19.922 -30.953 -2.527 1 97 77 GLU B CA 1
ATOM 2986 C C . GLU B 1 77 ? 18.844 -31.812 -3.184 1 97 77 GLU B C 1
ATOM 2988 O O . GLU B 1 77 ? 17.812 -32.094 -2.568 1 97 77 GLU B O 1
ATOM 2993 N N . LEU B 1 78 ? 19.047 -32.312 -4.457 1 98.38 78 LEU B N 1
ATOM 2994 C CA . LEU B 1 78 ? 18.125 -33.156 -5.207 1 98.38 78 LEU B CA 1
ATOM 2995 C C . LEU B 1 78 ? 18.828 -34.375 -5.77 1 98.38 78 LEU B C 1
ATOM 2997 O O . LEU B 1 78 ? 20.031 -34.344 -6.039 1 98.38 78 LEU B O 1
ATOM 3001 N N . SER B 1 79 ? 18.031 -35.438 -5.949 1 98.5 79 SER B N 1
ATOM 3002 C CA . SER B 1 79 ? 18.531 -36.688 -6.512 1 98.5 79 SER B CA 1
ATOM 3003 C C . SER B 1 79 ? 17.594 -37.25 -7.582 1 98.5 79 SER B C 1
ATOM 3005 O O . SER B 1 79 ? 16.406 -36.938 -7.582 1 98.5 79 SER B O 1
ATOM 3007 N N . VAL B 1 80 ? 18.203 -38.062 -8.414 1 98.62 80 VAL B N 1
ATOM 3008 C CA . VAL B 1 80 ? 17.406 -38.781 -9.406 1 98.62 80 VAL B CA 1
ATOM 3009 C C . VAL B 1 80 ? 16.344 -39.594 -8.703 1 98.62 80 VAL B C 1
ATOM 3011 O O . VAL B 1 80 ? 16.641 -40.312 -7.723 1 98.62 80 VAL B O 1
ATOM 3014 N N . GLY B 1 81 ? 15.164 -39.469 -9.148 1 98.5 81 GLY B N 1
ATOM 3015 C CA . GLY B 1 81 ? 14.062 -40.219 -8.555 1 98.5 81 GLY B CA 1
ATOM 3016 C C . GLY B 1 81 ? 13.188 -39.375 -7.652 1 98.5 81 GLY B C 1
ATOM 3017 O O . GLY B 1 81 ? 12.055 -39.781 -7.348 1 98.5 81 GLY B O 1
ATOM 3018 N N . ASP B 1 82 ? 13.695 -38.25 -7.199 1 98.62 82 ASP B N 1
ATOM 3019 C CA . ASP B 1 82 ? 12.906 -37.344 -6.344 1 98.62 82 ASP B CA 1
ATOM 3020 C C . ASP B 1 82 ? 11.648 -36.875 -7.062 1 98.62 82 ASP B C 1
ATOM 3022 O O . ASP B 1 82 ? 11.695 -36.5 -8.242 1 98.62 82 ASP B O 1
ATOM 3026 N N . ARG B 1 83 ? 10.461 -36.938 -6.379 1 98.81 83 ARG B N 1
ATOM 3027 C CA . ARG B 1 83 ? 9.258 -36.25 -6.832 1 98.81 83 ARG B CA 1
ATOM 3028 C C . ARG B 1 83 ? 9.312 -34.75 -6.484 1 98.81 83 ARG B C 1
ATOM 3030 O O . ARG B 1 83 ? 9.523 -34.375 -5.324 1 98.81 83 ARG B O 1
ATOM 3037 N N . VAL B 1 84 ? 9.148 -33.938 -7.52 1 98.88 84 VAL B N 1
ATOM 3038 C CA . VAL B 1 84 ? 9.398 -32.531 -7.297 1 98.88 84 VAL B CA 1
ATOM 3039 C C . VAL B 1 84 ? 8.352 -31.688 -8.023 1 98.88 84 VAL B C 1
ATOM 3041 O O . VAL B 1 84 ? 7.602 -32.219 -8.852 1 98.88 84 VAL B O 1
ATOM 3044 N N . ALA B 1 85 ? 8.219 -30.469 -7.641 1 98.81 85 ALA B N 1
ATOM 3045 C CA . ALA B 1 85 ? 7.387 -29.453 -8.297 1 98.81 85 ALA B CA 1
ATOM 3046 C C . ALA B 1 85 ? 8.102 -28.109 -8.359 1 98.81 85 ALA B C 1
ATOM 3048 O O . ALA B 1 85 ? 9.078 -27.891 -7.641 1 98.81 85 ALA B O 1
ATOM 3049 N N . TRP B 1 86 ? 7.719 -27.297 -9.273 1 98.56 86 TRP B N 1
ATOM 3050 C CA . TRP B 1 86 ? 8.281 -25.953 -9.391 1 98.56 86 TRP B CA 1
ATOM 3051 C C . TRP B 1 86 ? 7.242 -24.969 -9.914 1 98.56 86 TRP B C 1
ATOM 3053 O O . TRP B 1 86 ? 6.18 -25.375 -10.391 1 98.56 86 TRP B O 1
ATOM 3063 N N . GLN B 1 87 ? 7.469 -23.719 -9.719 1 97.69 87 GLN B N 1
ATOM 3064 C CA . GLN B 1 87 ? 6.797 -22.625 -10.391 1 97.69 87 GLN B CA 1
ATOM 3065 C C . GLN B 1 87 ? 7.789 -21.531 -10.781 1 97.69 87 GLN B C 1
ATOM 3067 O O . GLN B 1 87 ? 8.945 -21.547 -10.336 1 97.69 87 GLN B O 1
ATOM 3072 N N . ASP B 1 88 ? 7.438 -20.688 -11.648 1 95.12 88 ASP B N 1
ATOM 3073 C CA . ASP B 1 88 ? 8.156 -19.484 -12.062 1 95.12 88 ASP B CA 1
ATOM 3074 C C . ASP B 1 88 ? 9.398 -19.844 -12.875 1 95.12 88 ASP B C 1
ATOM 3076 O O . ASP B 1 88 ? 10.406 -19.125 -12.82 1 95.12 88 ASP B O 1
ATOM 3080 N N . ALA B 1 89 ? 9.469 -20.984 -13.484 1 95.31 89 ALA B N 1
ATOM 3081 C CA . ALA B 1 89 ? 10.461 -21.391 -14.477 1 95.31 89 ALA B CA 1
ATOM 3082 C C . ALA B 1 89 ? 9.797 -21.922 -15.742 1 95.31 89 ALA B C 1
ATOM 3084 O O . ALA B 1 89 ? 8.867 -22.719 -15.672 1 95.31 89 ALA B O 1
ATOM 3085 N N . PRO B 1 90 ? 10.273 -21.5 -16.875 1 94.75 90 PRO B N 1
ATOM 3086 C CA . PRO B 1 90 ? 9.617 -21.875 -18.125 1 94.75 90 PRO B CA 1
ATOM 3087 C C . PRO B 1 90 ? 9.867 -23.328 -18.5 1 94.75 90 PRO B C 1
ATOM 3089 O O . PRO B 1 90 ? 10.672 -24.016 -17.859 1 94.75 90 PRO B O 1
ATOM 3092 N N . GLY B 1 91 ? 9.117 -23.828 -19.531 1 95.81 91 GLY B N 1
ATOM 3093 C CA . GLY B 1 91 ? 9.383 -25.109 -20.156 1 95.81 91 GLY B CA 1
ATOM 3094 C C . GLY B 1 91 ? 8.492 -26.219 -19.641 1 95.81 91 GLY B C 1
ATOM 3095 O O . GLY B 1 91 ? 8.68 -27.391 -20 1 95.81 91 GLY B O 1
ATOM 3096 N N . GLY B 1 92 ? 7.555 -25.844 -18.844 1 97.25 92 GLY B N 1
ATOM 3097 C CA . GLY B 1 92 ? 6.691 -26.859 -18.25 1 97.25 92 GLY B CA 1
ATOM 3098 C C . GLY B 1 92 ? 5.773 -27.516 -19.25 1 97.25 92 GLY B C 1
ATOM 3099 O O . GLY B 1 92 ? 5.312 -28.641 -19.031 1 97.25 92 GLY B O 1
ATOM 3100 N N . TYR B 1 93 ? 5.445 -26.797 -20.344 1 98.5 93 TYR B N 1
ATOM 3101 C CA . TYR B 1 93 ? 4.621 -27.391 -21.406 1 98.5 93 TYR B CA 1
ATOM 3102 C C . TYR B 1 93 ? 5.434 -28.344 -22.266 1 98.5 93 TYR B C 1
ATOM 3104 O O . TYR B 1 93 ? 5.559 -28.156 -23.469 1 98.5 93 TYR B O 1
ATOM 3112 N N . ALA B 1 94 ? 5.996 -29.406 -21.672 1 98.5 94 ALA B N 1
ATOM 3113 C CA . ALA B 1 94 ? 6.832 -30.406 -22.344 1 98.5 94 ALA B CA 1
ATOM 3114 C C . ALA B 1 94 ? 6.867 -31.719 -21.562 1 98.5 94 ALA B C 1
ATOM 3116 O O . ALA B 1 94 ? 6.477 -31.75 -20.391 1 98.5 94 ALA B O 1
ATOM 3117 N N . GLN B 1 95 ? 7.289 -32.719 -22.219 1 98.69 95 GLN B N 1
ATOM 3118 C CA . GLN B 1 95 ? 7.43 -34.031 -21.562 1 98.69 95 GLN B CA 1
ATOM 3119 C C . GLN B 1 95 ? 8.578 -34 -20.562 1 98.69 95 GLN B C 1
ATOM 3121 O O . GLN B 1 95 ? 8.586 -34.781 -19.594 1 98.69 95 GLN B O 1
ATOM 3126 N N . ARG B 1 96 ? 9.562 -33.125 -20.812 1 98.5 96 ARG B N 1
ATOM 3127 C CA . ARG B 1 96 ? 10.695 -32.938 -19.922 1 98.5 96 ARG B CA 1
ATOM 3128 C C . ARG B 1 96 ? 11.047 -31.438 -19.812 1 98.5 96 ARG B C 1
ATOM 3130 O O . ARG B 1 96 ? 10.875 -30.688 -20.781 1 98.5 96 ARG B O 1
ATOM 3137 N N . ALA B 1 97 ? 11.539 -31.047 -18.703 1 98.12 97 ALA B N 1
ATOM 3138 C CA . ALA B 1 97 ? 11.891 -29.656 -18.5 1 98.12 97 ALA B CA 1
ATOM 3139 C C . ALA B 1 97 ? 13.18 -29.516 -17.688 1 98.12 97 ALA B C 1
ATOM 3141 O O . ALA B 1 97 ? 13.398 -30.266 -16.719 1 98.12 97 ALA B O 1
ATOM 3142 N N . VAL B 1 98 ? 14.047 -28.656 -18.109 1 98.44 98 VAL B N 1
ATOM 3143 C CA . VAL B 1 98 ? 15.211 -28.266 -17.328 1 98.44 98 VAL B CA 1
ATOM 3144 C C . VAL B 1 98 ? 14.859 -27.078 -16.438 1 98.44 98 VAL B C 1
ATOM 3146 O O . VAL B 1 98 ? 14.391 -26.047 -16.922 1 98.44 98 VAL B O 1
ATOM 3149 N N . VAL B 1 99 ? 15.062 -27.25 -15.102 1 98.44 99 VAL B N 1
ATOM 3150 C CA . VAL B 1 99 ? 14.633 -26.234 -14.133 1 98.44 99 VAL B CA 1
ATOM 3151 C C . VAL B 1 99 ? 15.781 -25.922 -13.172 1 98.44 99 VAL B C 1
ATOM 3153 O O . VAL B 1 99 ? 16.484 -26.844 -12.727 1 98.44 99 VAL B O 1
ATOM 3156 N N . PRO B 1 100 ? 16 -24.625 -12.867 1 98.06 100 PRO B N 1
ATOM 3157 C CA . PRO B 1 100 ? 16.969 -24.312 -11.82 1 98.06 100 PRO B CA 1
ATOM 3158 C C . PRO B 1 100 ? 16.656 -25.016 -10.5 1 98.06 100 PRO B C 1
ATOM 3160 O O . PRO B 1 100 ? 15.516 -24.984 -10.031 1 98.06 100 PRO B O 1
ATOM 3163 N N . ALA B 1 101 ? 17.688 -25.578 -9.898 1 98 101 ALA B N 1
ATOM 3164 C CA . ALA B 1 101 ? 17.5 -26.406 -8.703 1 98 101 ALA B CA 1
ATOM 3165 C C . ALA B 1 101 ? 16.922 -25.578 -7.562 1 98 101 ALA B C 1
ATOM 3167 O O . ALA B 1 101 ? 16.141 -26.094 -6.758 1 98 101 ALA B O 1
ATOM 3168 N N . ASP B 1 102 ? 17.188 -24.312 -7.543 1 96.56 102 ASP B N 1
ATOM 3169 C CA . ASP B 1 102 ? 16.766 -23.469 -6.438 1 96.56 102 ASP B CA 1
ATOM 3170 C C . ASP B 1 102 ? 15.281 -23.141 -6.523 1 96.56 102 ASP B C 1
ATOM 3172 O O . ASP B 1 102 ? 14.695 -22.641 -5.566 1 96.56 102 ASP B O 1
ATOM 3176 N N . MET B 1 103 ? 14.625 -23.5 -7.609 1 97.19 103 MET B N 1
ATOM 3177 C CA . MET B 1 103 ? 13.195 -23.25 -7.781 1 97.19 103 MET B CA 1
ATOM 3178 C C . MET B 1 103 ? 12.383 -24.516 -7.59 1 97.19 103 MET B C 1
ATOM 3180 O O . MET B 1 103 ? 11.156 -24.5 -7.691 1 97.19 103 MET B O 1
ATOM 3184 N N . VAL B 1 104 ? 13.047 -25.562 -7.309 1 98.38 104 VAL B N 1
ATOM 3185 C CA . VAL B 1 104 ? 12.422 -26.891 -7.238 1 98.38 104 VAL B CA 1
ATOM 3186 C C . VAL B 1 104 ? 12.211 -27.281 -5.781 1 98.38 104 VAL B C 1
ATOM 3188 O O . VAL B 1 104 ? 13.086 -27.062 -4.938 1 98.38 104 VAL B O 1
ATOM 3191 N N . VAL B 1 105 ? 11.047 -27.812 -5.488 1 98.56 105 VAL B N 1
ATOM 3192 C CA . VAL B 1 105 ? 10.766 -28.312 -4.145 1 98.56 105 VAL B CA 1
ATOM 3193 C C . VAL B 1 105 ? 10.43 -29.797 -4.211 1 98.56 105 VAL B C 1
ATOM 3195 O O . VAL B 1 105 ? 9.805 -30.266 -5.172 1 98.56 105 VAL B O 1
ATOM 3198 N N . LYS B 1 106 ? 10.797 -30.547 -3.193 1 98.31 106 LYS B N 1
ATOM 3199 C CA . LYS B 1 106 ? 10.43 -31.953 -3.08 1 98.31 106 LYS B CA 1
ATOM 3200 C C . LYS B 1 106 ? 8.992 -32.125 -2.594 1 98.31 106 LYS B C 1
ATOM 3202 O O . LYS B 1 106 ? 8.523 -31.328 -1.771 1 98.31 106 LYS B O 1
ATOM 3207 N N . LEU B 1 107 ? 8.375 -33.094 -3.062 1 98.31 107 LEU B N 1
ATOM 3208 C CA . LEU B 1 107 ? 6.992 -33.375 -2.684 1 98.31 107 LEU B CA 1
ATOM 3209 C C . LEU B 1 107 ? 6.926 -34.281 -1.479 1 98.31 107 LEU B C 1
ATOM 3211 O O . LEU B 1 107 ? 7.656 -35.281 -1.413 1 98.31 107 LEU B O 1
ATOM 3215 N N . PRO B 1 108 ? 6.031 -33.969 -0.535 1 97.31 108 PRO B N 1
ATOM 3216 C CA . PRO B 1 108 ? 5.707 -35 0.463 1 97.31 108 PRO B CA 1
ATOM 3217 C C . PRO B 1 108 ? 5.039 -36.219 -0.148 1 97.31 108 PRO B C 1
ATOM 3219 O O . PRO B 1 108 ? 4.453 -36.156 -1.231 1 97.31 108 PRO B O 1
ATOM 3222 N N . GLU B 1 109 ? 5.078 -37.281 0.577 1 96.12 109 GLU B N 1
ATOM 3223 C CA . GLU B 1 109 ? 4.531 -38.562 0.094 1 96.12 109 GLU B CA 1
ATOM 3224 C C . GLU B 1 109 ? 3.037 -38.438 -0.204 1 96.12 109 GLU B C 1
ATOM 3226 O O . GLU B 1 109 ? 2.545 -39 -1.176 1 96.12 109 GLU B O 1
ATOM 3231 N N . ALA B 1 110 ? 2.398 -37.625 0.56 1 96.31 110 ALA B N 1
ATOM 3232 C CA . ALA B 1 110 ? 0.94 -37.562 0.514 1 96.31 110 ALA B CA 1
ATOM 3233 C C . ALA B 1 110 ? 0.457 -36.688 -0.623 1 96.31 110 ALA B C 1
ATOM 3235 O O . ALA B 1 110 ? -0.725 -36.688 -0.976 1 96.31 110 ALA B O 1
ATOM 3236 N N . VAL B 1 111 ? 1.307 -35.938 -1.291 1 97.5 111 VAL B N 1
ATOM 3237 C CA . VAL B 1 111 ? 0.899 -35 -2.338 1 97.5 111 VAL B CA 1
ATOM 3238 C C . VAL B 1 111 ? 1.266 -35.594 -3.707 1 97.5 111 VAL B C 1
ATOM 3240 O O . VAL B 1 111 ? 2.443 -35.812 -4 1 97.5 111 VAL B O 1
ATOM 3243 N N . SER B 1 112 ? 0.286 -35.812 -4.512 1 97.75 112 SER B N 1
ATOM 3244 C CA . SER B 1 112 ? 0.527 -36.312 -5.852 1 97.75 112 SER B CA 1
ATOM 3245 C C . SER B 1 112 ? 1.171 -35.281 -6.75 1 97.75 112 SER B C 1
ATOM 3247 O O . SER B 1 112 ? 1.104 -34.094 -6.461 1 97.75 112 SER B O 1
ATOM 3249 N N . GLU B 1 113 ? 1.771 -35.719 -7.789 1 97.75 113 GLU B N 1
ATOM 3250 C CA . GLU B 1 113 ? 2.365 -34.812 -8.758 1 97.75 113 GLU B CA 1
ATOM 3251 C C . GLU B 1 113 ? 1.306 -33.906 -9.391 1 97.75 113 GLU B C 1
ATOM 3253 O O . GLU B 1 113 ? 1.541 -32.719 -9.609 1 97.75 113 GLU B O 1
ATOM 3258 N N . GLU B 1 114 ? 0.138 -34.469 -9.648 1 97.5 114 GLU B N 1
ATOM 3259 C CA . GLU B 1 114 ? -0.943 -33.656 -10.227 1 97.5 114 GLU B CA 1
ATOM 3260 C C . GLU B 1 114 ? -1.381 -32.562 -9.273 1 97.5 114 GLU B C 1
ATOM 3262 O O . GLU B 1 114 ? -1.537 -31.406 -9.68 1 97.5 114 GLU B O 1
ATOM 3267 N N . THR B 1 115 ? -1.552 -32.938 -8.016 1 97.62 115 THR B N 1
ATOM 3268 C CA . THR B 1 115 ? -1.94 -31.938 -7.012 1 97.62 115 THR B CA 1
ATOM 3269 C C . THR B 1 115 ? -0.872 -30.844 -6.879 1 97.62 115 THR B C 1
ATOM 3271 O O . THR B 1 115 ? -1.189 -29.656 -6.812 1 97.62 115 THR B O 1
ATOM 3274 N N . ALA B 1 116 ? 0.364 -31.266 -6.879 1 98.19 116 ALA B N 1
ATOM 3275 C CA . ALA B 1 116 ? 1.476 -30.328 -6.754 1 98.19 116 ALA B CA 1
ATOM 3276 C C . ALA B 1 116 ? 1.519 -29.375 -7.938 1 98.19 116 ALA B C 1
ATOM 3278 O O . ALA B 1 116 ? 1.674 -28.156 -7.758 1 98.19 116 ALA B O 1
ATOM 3279 N N . ALA B 1 117 ? 1.296 -29.891 -9.148 1 98.12 117 ALA B N 1
ATOM 3280 C CA . ALA B 1 117 ? 1.297 -29.078 -10.359 1 98.12 117 ALA B CA 1
ATOM 3281 C C . ALA B 1 117 ? 0.124 -28.094 -10.359 1 98.12 117 ALA B C 1
ATOM 3283 O O . ALA B 1 117 ? 0.145 -27.094 -11.078 1 98.12 117 ALA B O 1
ATOM 3284 N N . ALA B 1 118 ? -0.88 -28.453 -9.539 1 97.81 118 ALA B N 1
ATOM 3285 C CA . ALA B 1 118 ? -2.088 -27.641 -9.492 1 97.81 118 ALA B CA 1
ATOM 3286 C C . ALA B 1 118 ? -1.962 -26.531 -8.453 1 97.81 118 ALA B C 1
ATOM 3288 O O . ALA B 1 118 ? -2.727 -25.562 -8.469 1 97.81 118 ALA B O 1
ATOM 3289 N N . VAL B 1 119 ? -0.94 -26.594 -7.551 1 97.44 119 VAL B N 1
ATOM 3290 C CA . VAL B 1 119 ? -1.037 -25.703 -6.395 1 97.44 119 VAL B CA 1
ATOM 3291 C C . VAL B 1 119 ? 0.176 -24.781 -6.352 1 97.44 119 VAL B C 1
ATOM 3293 O O . VAL B 1 119 ? 0.121 -23.703 -5.75 1 97.44 119 VAL B O 1
ATOM 3296 N N . MET B 1 120 ? 1.291 -25.109 -7.035 1 97.69 120 MET B N 1
ATOM 3297 C CA . MET B 1 120 ? 2.531 -24.375 -6.832 1 97.69 120 MET B CA 1
ATOM 3298 C C . MET B 1 120 ? 2.332 -22.891 -7.125 1 97.69 120 MET B C 1
ATOM 3300 O O . MET B 1 120 ? 2.416 -22.047 -6.219 1 97.69 120 MET B O 1
ATOM 3304 N N . LEU B 1 121 ? 1.972 -22.562 -8.352 1 98 121 LEU B N 1
ATOM 3305 C CA . LEU B 1 121 ? 1.903 -21.141 -8.711 1 98 121 LEU B CA 1
ATOM 3306 C C . LEU B 1 121 ? 0.687 -20.484 -8.07 1 98 121 LEU B C 1
ATOM 3308 O O . LEU B 1 121 ? 0.818 -19.469 -7.375 1 98 121 LEU B O 1
ATOM 3312 N N . GLN B 1 122 ? -0.478 -21.031 -8.242 1 98.12 122 GLN B N 1
ATOM 3313 C CA . GLN B 1 122 ? -1.704 -20.438 -7.727 1 98.12 122 GLN B CA 1
ATOM 3314 C C . GLN B 1 122 ? -1.746 -20.484 -6.203 1 98.12 122 GLN B C 1
ATOM 3316 O O . GLN B 1 122 ? -2.225 -19.547 -5.559 1 98.12 122 GLN B O 1
ATOM 3321 N N . GLY B 1 123 ? -1.248 -21.578 -5.633 1 98.56 123 GLY B N 1
ATOM 3322 C CA . GLY B 1 123 ? -1.192 -21.688 -4.184 1 98.56 123 GLY B CA 1
ATOM 3323 C C . GLY B 1 123 ? -0.251 -20.672 -3.553 1 98.56 123 GLY B C 1
ATOM 3324 O O . GLY B 1 123 ? -0.6 -20.031 -2.561 1 98.56 123 GLY B O 1
ATOM 3325 N N . ILE B 1 124 ? 0.917 -20.578 -4.156 1 98.69 124 ILE B N 1
ATOM 3326 C CA . ILE B 1 124 ? 1.886 -19.609 -3.641 1 98.69 124 ILE B CA 1
ATOM 3327 C C . ILE B 1 124 ? 1.338 -18.188 -3.797 1 98.69 124 ILE B C 1
ATOM 3329 O O . ILE B 1 124 ? 1.503 -17.359 -2.906 1 98.69 124 ILE B O 1
ATOM 3333 N N . THR B 1 125 ? 0.659 -17.938 -4.914 1 98.62 125 THR B N 1
ATOM 3334 C CA . THR B 1 125 ? 0.014 -16.641 -5.117 1 98.62 125 THR B CA 1
ATOM 3335 C C . THR B 1 125 ? -1.012 -16.375 -4.02 1 98.62 125 THR B C 1
ATOM 3337 O O . THR B 1 125 ? -0.963 -15.336 -3.359 1 98.62 125 THR B O 1
ATOM 3340 N N . ALA B 1 126 ? -1.893 -17.312 -3.783 1 98.81 126 ALA B N 1
ATOM 3341 C CA . ALA B 1 126 ? -2.908 -17.156 -2.746 1 98.81 126 ALA B CA 1
ATOM 3342 C C . ALA B 1 126 ? -2.268 -16.969 -1.373 1 98.81 126 ALA B C 1
ATOM 3344 O O . ALA B 1 126 ? -2.688 -16.109 -0.591 1 98.81 126 ALA B O 1
ATOM 3345 N N . HIS B 1 127 ? -1.25 -17.781 -1.146 1 98.88 127 HIS B N 1
ATOM 3346 C CA . HIS B 1 127 ? -0.583 -17.781 0.151 1 98.88 127 HIS B CA 1
ATOM 3347 C C . HIS B 1 127 ? 0.062 -16.422 0.439 1 98.88 127 HIS B C 1
ATOM 3349 O O . HIS B 1 127 ? -0.128 -15.859 1.519 1 98.88 127 HIS B O 1
ATOM 3355 N N . TYR B 1 128 ? 0.88 -15.898 -0.553 1 98.88 128 TYR B N 1
ATOM 3356 C CA . TYR B 1 128 ? 1.584 -14.664 -0.224 1 98.88 128 TYR B CA 1
ATOM 3357 C C . TYR B 1 128 ? 0.613 -13.492 -0.121 1 98.88 128 TYR B C 1
ATOM 3359 O O . TYR B 1 128 ? 0.854 -12.539 0.625 1 98.88 128 TYR B O 1
ATOM 3367 N N . LEU B 1 129 ? -0.516 -13.523 -0.832 1 98.94 129 LEU B N 1
ATOM 3368 C CA . LEU B 1 129 ? -1.507 -12.461 -0.768 1 98.94 129 LEU B CA 1
ATOM 3369 C C . LEU B 1 129 ? -2.088 -12.336 0.637 1 98.94 129 LEU B C 1
ATOM 3371 O O . LEU B 1 129 ? -2.178 -11.234 1.186 1 98.94 129 LEU B O 1
ATOM 3375 N N . VAL B 1 130 ? -2.389 -13.484 1.319 1 98.75 130 VAL B N 1
ATOM 3376 C CA . VAL B 1 130 ? -3.1 -13.438 2.592 1 98.75 130 VAL B CA 1
ATOM 3377 C C . VAL B 1 130 ? -2.096 -13.422 3.744 1 98.75 130 VAL B C 1
ATOM 3379 O O . VAL B 1 130 ? -2.439 -13.047 4.867 1 98.75 130 VAL B O 1
ATOM 3382 N N . SER B 1 131 ? -0.811 -13.781 3.463 1 98.69 131 SER B N 1
ATOM 3383 C CA . SER B 1 131 ? 0.12 -13.93 4.578 1 98.69 131 SER B CA 1
ATOM 3384 C C . SER B 1 131 ? 1.147 -12.805 4.59 1 98.69 131 SER B C 1
ATOM 3386 O O . SER B 1 131 ? 1.805 -12.562 5.605 1 98.69 131 SER B O 1
ATOM 3388 N N . SER B 1 132 ? 1.334 -12.141 3.408 1 98.75 132 SER B N 1
ATOM 3389 C CA . SER B 1 132 ? 2.436 -11.188 3.338 1 98.75 132 SER B CA 1
ATOM 3390 C C . SER B 1 132 ? 1.986 -9.867 2.711 1 98.75 132 SER B C 1
ATOM 3392 O O . SER B 1 132 ? 2.191 -8.797 3.289 1 98.75 132 SER B O 1
ATOM 3394 N N . THR B 1 133 ? 1.347 -9.891 1.5 1 98.81 133 THR B N 1
ATOM 3395 C CA . THR B 1 133 ? 0.877 -8.664 0.875 1 98.81 133 THR B CA 1
ATOM 3396 C C . THR B 1 133 ? -0.077 -7.914 1.802 1 98.81 133 THR B C 1
ATOM 3398 O O . THR B 1 133 ? 0.093 -6.715 2.043 1 98.81 133 THR B O 1
ATOM 3401 N N . HIS B 1 134 ? -1.022 -8.617 2.279 1 98.75 134 HIS B N 1
ATOM 3402 C CA . HIS B 1 134 ? -1.901 -8.203 3.367 1 98.75 134 HIS B CA 1
ATOM 3403 C C . HIS B 1 134 ? -2.115 -9.336 4.363 1 98.75 134 HIS B C 1
ATOM 3405 O O . HIS B 1 134 ? -2.951 -10.219 4.137 1 98.75 134 HIS B O 1
ATOM 3411 N N . PRO B 1 135 ? -1.286 -9.359 5.441 1 98.44 135 PRO B N 1
ATOM 3412 C CA . PRO B 1 135 ? -1.503 -10.414 6.43 1 98.44 135 PRO B CA 1
ATOM 3413 C C . PRO B 1 135 ? -2.893 -10.359 7.059 1 98.44 135 PRO B C 1
ATOM 3415 O O . PRO B 1 135 ? -3.121 -9.594 7.992 1 98.44 135 PRO B O 1
ATOM 3418 N N . VAL B 1 136 ? -3.773 -11.148 6.508 1 98.5 136 VAL B N 1
ATOM 3419 C CA . VAL B 1 136 ? -5.176 -11.164 6.914 1 98.5 136 VAL B CA 1
ATOM 3420 C C . VAL B 1 136 ? -5.285 -11.609 8.375 1 98.5 136 VAL B C 1
ATOM 3422 O O . VAL B 1 136 ? -4.602 -12.547 8.797 1 98.5 136 VAL B O 1
ATOM 3425 N N . SER B 1 137 ? -6.074 -10.891 9.125 1 97.69 137 SER B N 1
ATOM 3426 C CA . SER B 1 137 ? -6.285 -11.195 10.531 1 97.69 137 SER B CA 1
ATOM 3427 C C . SER B 1 137 ? -7.746 -11.531 10.812 1 97.69 137 SER B C 1
ATOM 3429 O O . SER B 1 137 ? -8.633 -11.203 10.016 1 97.69 137 SER B O 1
ATOM 3431 N N . GLU B 1 138 ? -7.887 -12.188 11.938 1 98.12 138 GLU B N 1
ATOM 3432 C CA . GLU B 1 138 ? -9.242 -12.516 12.375 1 98.12 138 GLU B CA 1
ATOM 3433 C C . GLU B 1 138 ? -10.117 -11.266 12.438 1 98.12 138 GLU B C 1
ATOM 3435 O O . GLU B 1 138 ? -9.688 -10.234 12.953 1 98.12 138 GLU B O 1
ATOM 3440 N N . GLY B 1 139 ? -11.273 -11.336 11.867 1 97.56 139 GLY B N 1
ATOM 3441 C CA . GLY B 1 139 ? -12.227 -10.242 11.953 1 97.56 139 GLY B CA 1
ATOM 3442 C C . GLY B 1 139 ? -12.211 -9.336 10.734 1 97.56 139 GLY B C 1
ATOM 3443 O O . GLY B 1 139 ? -13.133 -8.547 10.523 1 97.56 139 GLY B O 1
ATOM 3444 N N . GLU B 1 140 ? -11.258 -9.414 9.875 1 98.69 140 GLU B N 1
ATOM 3445 C CA . GLU B 1 140 ? -11.195 -8.594 8.672 1 98.69 140 GLU B CA 1
ATOM 3446 C C . GLU B 1 140 ? -12.133 -9.133 7.59 1 98.69 140 GLU B C 1
ATOM 3448 O O . GLU B 1 140 ? -12.492 -10.312 7.609 1 98.69 140 GLU B O 1
ATOM 3453 N N . THR B 1 141 ? -12.555 -8.273 6.73 1 98.94 141 THR B N 1
ATOM 3454 C CA . THR B 1 141 ? -13.367 -8.625 5.574 1 98.94 141 THR B CA 1
ATOM 3455 C C . THR B 1 141 ? -12.57 -8.438 4.281 1 98.94 141 THR B C 1
ATOM 3457 O O . THR B 1 141 ? -11.969 -7.387 4.066 1 98.94 141 THR B O 1
ATOM 3460 N N . VAL B 1 142 ? -12.562 -9.469 3.447 1 98.88 142 VAL B N 1
ATOM 3461 C CA . VAL B 1 142 ? -11.82 -9.391 2.193 1 98.88 142 VAL B CA 1
ATOM 3462 C C . VAL B 1 142 ? -12.766 -9.633 1.019 1 98.88 142 VAL B C 1
ATOM 3464 O O . VAL B 1 142 ? -13.742 -10.375 1.144 1 98.88 142 VAL B O 1
ATOM 3467 N N . LEU B 1 143 ? -12.539 -8.961 -0.06 1 98.94 143 LEU B N 1
ATOM 3468 C CA . LEU B 1 143 ? -13.219 -9.203 -1.325 1 98.94 143 LEU B CA 1
ATOM 3469 C C . LEU B 1 143 ? -12.297 -9.914 -2.312 1 98.94 143 LEU B C 1
ATOM 3471 O O . LEU B 1 143 ? -11.195 -9.438 -2.588 1 98.94 143 LEU B O 1
ATOM 3475 N N . VAL B 1 144 ? -12.727 -11.047 -2.785 1 98.94 144 VAL B N 1
ATOM 3476 C CA . VAL B 1 144 ? -11.984 -11.844 -3.752 1 98.94 144 VAL B CA 1
ATOM 3477 C C . VAL B 1 144 ? -12.719 -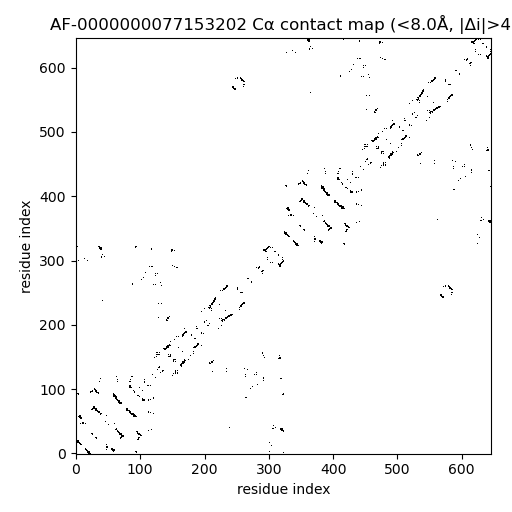11.859 -5.09 1 98.94 144 VAL B C 1
ATOM 3479 O O . VAL B 1 144 ? -13.789 -12.461 -5.207 1 98.94 144 VAL B O 1
ATOM 3482 N N . HIS B 1 145 ? -12.125 -11.211 -6.059 1 98.75 145 HIS B N 1
ATOM 3483 C CA . HIS B 1 145 ? -12.695 -11.328 -7.395 1 98.75 145 HIS B CA 1
ATOM 3484 C C . HIS B 1 145 ? -12.398 -12.695 -8 1 98.75 145 HIS B C 1
ATOM 3486 O O . HIS B 1 145 ? -11.344 -13.281 -7.734 1 98.75 145 HIS B O 1
ATOM 3492 N N . ALA B 1 146 ? -13.344 -13.18 -8.914 1 97.75 146 ALA B N 1
ATOM 3493 C CA . ALA B 1 146 ? -13.203 -14.484 -9.555 1 97.75 146 ALA B CA 1
ATOM 3494 C C . ALA B 1 146 ? -12.945 -15.578 -8.516 1 97.75 146 ALA B C 1
ATOM 3496 O O . ALA B 1 146 ? -11.984 -16.344 -8.633 1 97.75 146 ALA B O 1
ATOM 3497 N N . ALA B 1 147 ? -13.883 -15.68 -7.523 1 98.25 147 ALA B N 1
ATOM 3498 C CA . ALA B 1 147 ? -13.688 -16.484 -6.328 1 98.25 147 ALA B CA 1
ATOM 3499 C C . ALA B 1 147 ? -13.75 -17.984 -6.664 1 98.25 147 ALA B C 1
ATOM 3501 O O . ALA B 1 147 ? -13.352 -18.812 -5.852 1 98.25 147 ALA B O 1
ATOM 3502 N N . ALA B 1 148 ? -14.242 -18.328 -7.855 1 96.75 148 ALA B N 1
ATOM 3503 C CA . ALA B 1 148 ? -14.344 -19.734 -8.234 1 96.75 148 ALA B CA 1
ATOM 3504 C C . ALA B 1 148 ? -13.203 -20.125 -9.164 1 96.75 148 ALA B C 1
ATOM 3506 O O . ALA B 1 148 ? -13.148 -21.281 -9.625 1 96.75 148 ALA B O 1
ATOM 3507 N N . GLY B 1 149 ? -12.32 -19.188 -9.414 1 95 149 GLY B N 1
ATOM 3508 C CA . GLY B 1 149 ? -11.18 -19.484 -10.266 1 95 149 GLY B CA 1
ATOM 3509 C C . GLY B 1 149 ? -10.07 -20.219 -9.547 1 95 149 GLY B C 1
ATOM 3510 O O . GLY B 1 149 ? -10.25 -20.656 -8.406 1 95 149 GLY B O 1
ATOM 3511 N N . GLY B 1 150 ? -8.977 -20.422 -10.266 1 93.06 150 GLY B N 1
ATOM 3512 C CA . GLY B 1 150 ? -7.848 -21.172 -9.742 1 93.06 150 GLY B CA 1
ATOM 3513 C C . GLY B 1 150 ? -7.258 -20.562 -8.484 1 93.06 150 GLY B C 1
ATOM 3514 O O . GLY B 1 150 ? -7.098 -21.25 -7.473 1 93.06 150 GLY B O 1
ATOM 3515 N N . VAL B 1 151 ? -6.961 -19.281 -8.523 1 97.31 151 VAL B N 1
ATOM 3516 C CA . VAL B 1 151 ? -6.43 -18.609 -7.34 1 97.31 151 VAL B CA 1
ATOM 3517 C C . VAL B 1 151 ? -7.559 -18.328 -6.355 1 97.31 151 VAL B C 1
ATOM 3519 O O . VAL B 1 151 ? -7.387 -18.469 -5.145 1 97.31 151 VAL B O 1
ATOM 3522 N N . GLY B 1 152 ? -8.719 -17.953 -6.855 1 98.19 152 GLY B N 1
ATOM 3523 C CA . GLY B 1 152 ? -9.844 -17.516 -6.039 1 98.19 152 GLY B CA 1
ATOM 3524 C C . GLY B 1 152 ? -10.281 -18.562 -5.023 1 98.19 152 GLY B C 1
ATOM 3525 O O . GLY B 1 152 ? -10.492 -18.234 -3.852 1 98.19 152 GLY B O 1
ATOM 3526 N N . LEU B 1 153 ? -10.422 -19.797 -5.465 1 98.56 153 LEU B N 1
ATOM 3527 C CA . LEU B 1 153 ? -10.852 -20.859 -4.562 1 98.56 153 LEU B CA 1
ATOM 3528 C C . LEU B 1 153 ? -9.844 -21.047 -3.432 1 98.56 153 LEU B C 1
ATOM 3530 O O . LEU B 1 153 ? -10.227 -21.188 -2.27 1 98.56 153 LEU B O 1
ATOM 3534 N N . LEU B 1 154 ? -8.547 -21.047 -3.787 1 98.69 154 LEU B N 1
ATOM 3535 C CA . LEU B 1 154 ? -7.5 -21.219 -2.791 1 98.69 154 LEU B CA 1
ATOM 3536 C C . LEU B 1 154 ? -7.43 -20.016 -1.857 1 98.69 154 LEU B C 1
ATOM 3538 O O . LEU B 1 154 ? -7.312 -20.172 -0.64 1 98.69 154 LEU B O 1
ATOM 3542 N N . LEU B 1 155 ? -7.523 -18.875 -2.432 1 98.75 155 LEU B N 1
ATOM 3543 C CA . LEU B 1 155 ? -7.477 -17.625 -1.681 1 98.75 155 LEU B CA 1
ATOM 3544 C C . LEU B 1 155 ? -8.617 -17.547 -0.677 1 98.75 155 LEU B C 1
ATOM 3546 O O . LEU B 1 155 ? -8.422 -17.141 0.471 1 98.75 155 LEU B O 1
ATOM 3550 N N . THR B 1 156 ? -9.828 -17.922 -1.078 1 98.88 156 THR B N 1
ATOM 3551 C CA . THR B 1 156 ? -11 -17.938 -0.203 1 98.88 156 THR B CA 1
ATOM 3552 C C . THR B 1 156 ? -10.766 -18.875 0.981 1 98.88 156 THR B C 1
ATOM 3554 O O . THR B 1 156 ? -10.969 -18.484 2.133 1 98.88 156 THR B O 1
ATOM 3557 N N . GLN B 1 157 ? -10.273 -20.062 0.7 1 98.88 157 GLN B N 1
ATOM 3558 C CA . GLN B 1 157 ? -10.031 -21.031 1.751 1 98.88 157 GLN B CA 1
ATOM 3559 C C . GLN B 1 157 ? -8.977 -20.547 2.738 1 98.88 157 GLN B C 1
ATOM 3561 O O . GLN B 1 157 ? -9.156 -20.641 3.953 1 98.88 157 GLN B O 1
ATOM 3566 N N . LEU B 1 158 ? -7.902 -20 2.201 1 98.88 158 LEU B N 1
ATOM 3567 C CA . LEU B 1 158 ? -6.801 -19.547 3.049 1 98.88 158 LEU B CA 1
ATOM 3568 C C . LEU B 1 158 ? -7.203 -18.344 3.879 1 98.88 158 LEU B C 1
ATOM 3570 O O . LEU B 1 158 ? -6.793 -18.203 5.035 1 98.88 158 LEU B O 1
ATOM 3574 N N . ALA B 1 159 ? -7.965 -17.406 3.299 1 98.88 159 ALA B N 1
ATOM 3575 C CA . ALA B 1 159 ? -8.469 -16.266 4.047 1 98.88 159 ALA B CA 1
ATOM 3576 C C . ALA B 1 159 ? -9.398 -16.703 5.172 1 98.88 159 ALA B C 1
ATOM 3578 O O . ALA B 1 159 ? -9.312 -16.203 6.293 1 98.88 159 ALA B O 1
ATOM 3579 N N . LYS B 1 160 ? -10.258 -17.688 4.883 1 98.75 160 LYS B N 1
ATOM 3580 C CA . LYS B 1 160 ? -11.164 -18.219 5.891 1 98.75 160 LYS B CA 1
ATOM 3581 C C . LYS B 1 160 ? -10.398 -18.891 7.023 1 98.75 160 LYS B C 1
ATOM 3583 O O . LYS B 1 160 ? -10.742 -18.734 8.195 1 98.75 160 LYS B O 1
ATOM 3588 N N . ALA B 1 161 ? -9.398 -19.594 6.66 1 98.44 161 ALA B N 1
ATOM 3589 C CA . ALA B 1 161 ? -8.578 -20.281 7.66 1 98.44 161 ALA B CA 1
ATOM 3590 C C . ALA B 1 161 ? -7.934 -19.281 8.609 1 98.44 161 ALA B C 1
ATOM 3592 O O . ALA B 1 161 ? -7.578 -19.625 9.742 1 98.44 161 ALA B O 1
ATOM 3593 N N . ARG B 1 162 ? -7.84 -18.031 8.211 1 98.19 162 ARG B N 1
ATOM 3594 C CA . ARG B 1 162 ? -7.227 -17 9.023 1 98.19 162 ARG B CA 1
ATOM 3595 C C . ARG B 1 162 ? -8.281 -16.188 9.773 1 98.19 162 ARG B C 1
ATOM 3597 O O . ARG B 1 162 ? -7.961 -15.203 10.438 1 98.19 162 ARG B O 1
ATOM 3604 N N . GLY B 1 163 ? -9.539 -16.562 9.57 1 98.38 163 GLY B N 1
ATOM 3605 C CA . GLY B 1 163 ? -10.617 -15.984 10.352 1 98.38 163 GLY B CA 1
ATOM 3606 C C . GLY B 1 163 ? -11.297 -14.812 9.672 1 98.38 163 GLY B C 1
ATOM 3607 O O . GLY B 1 163 ? -12.062 -14.086 10.305 1 98.38 163 GLY B O 1
ATOM 3608 N N . ALA B 1 164 ? -11.086 -14.625 8.438 1 98.75 164 ALA B N 1
ATOM 3609 C CA . ALA B 1 164 ? -11.664 -13.492 7.719 1 98.75 164 ALA B CA 1
ATOM 3610 C C . ALA B 1 164 ? -13.102 -13.789 7.293 1 98.75 164 ALA B C 1
ATOM 3612 O O . ALA B 1 164 ? -13.492 -14.945 7.156 1 98.75 164 ALA B O 1
ATOM 3613 N N . THR B 1 165 ? -13.891 -12.734 7.168 1 98.88 165 THR B N 1
ATOM 3614 C CA . THR B 1 165 ? -15.109 -12.758 6.367 1 98.88 165 THR B CA 1
ATOM 3615 C C . THR B 1 165 ? -14.789 -12.555 4.891 1 98.88 165 THR B C 1
ATOM 3617 O O . THR B 1 165 ? -14.133 -11.578 4.516 1 98.88 165 THR B O 1
ATOM 3620 N N . VAL B 1 166 ? -15.25 -13.477 4.043 1 98.94 166 VAL B N 1
ATOM 3621 C CA . VAL B 1 166 ? -14.859 -13.438 2.637 1 98.94 166 VAL B CA 1
ATOM 3622 C C . VAL B 1 166 ? -16.078 -13.156 1.766 1 98.94 166 VAL B C 1
ATOM 3624 O O . VAL B 1 166 ? -17.078 -13.867 1.847 1 98.94 166 VAL B O 1
ATOM 3627 N N . ILE B 1 167 ? -16.016 -12.102 0.975 1 98.94 167 ILE B N 1
ATOM 3628 C CA . ILE B 1 167 ? -16.938 -11.812 -0.117 1 98.94 167 ILE B CA 1
ATOM 3629 C C . ILE B 1 167 ? -16.312 -12.234 -1.444 1 98.94 167 ILE B C 1
ATOM 3631 O O . ILE B 1 167 ? -15.195 -11.82 -1.773 1 98.94 167 ILE B O 1
ATOM 3635 N N . GLY B 1 168 ? -16.969 -13.102 -2.188 1 98.88 168 GLY B N 1
ATOM 3636 C CA . GLY B 1 168 ? -16.484 -13.523 -3.496 1 98.88 168 GLY B CA 1
ATOM 3637 C C . GLY B 1 168 ? -17.375 -13.078 -4.633 1 98.88 168 GLY B C 1
ATOM 3638 O O . GLY B 1 168 ? -18.609 -13.055 -4.492 1 98.88 168 GLY B O 1
ATOM 3639 N N . THR B 1 169 ? -16.781 -12.672 -5.742 1 98.81 169 THR B N 1
ATOM 3640 C CA . THR B 1 169 ? -17.578 -12.414 -6.938 1 98.81 169 THR B CA 1
ATOM 3641 C C . THR B 1 169 ? -17.453 -13.562 -7.934 1 98.81 169 THR B C 1
ATOM 3643 O O . THR B 1 169 ? -16.375 -14.148 -8.078 1 98.81 169 THR B O 1
ATOM 3646 N N . VAL B 1 170 ? -18.531 -13.898 -8.555 1 98.25 170 VAL B N 1
ATOM 3647 C CA . VAL B 1 170 ? -18.578 -14.953 -9.562 1 98.25 170 VAL B CA 1
ATOM 3648 C C . VAL B 1 170 ? -19.547 -14.57 -10.68 1 98.25 170 VAL B C 1
ATOM 3650 O O . VAL B 1 170 ? -20.281 -13.586 -10.562 1 98.25 170 VAL B O 1
ATOM 3653 N N . SER B 1 171 ? -19.516 -15.398 -11.75 1 96.75 171 SER B N 1
ATOM 3654 C CA . SER B 1 171 ? -20.297 -15.008 -12.914 1 96.75 171 SER B CA 1
ATOM 3655 C C . SER B 1 171 ? -21.5 -15.922 -13.102 1 96.75 171 SER B C 1
ATOM 3657 O O . SER B 1 171 ? -22.438 -15.578 -13.812 1 96.75 171 SER B O 1
ATOM 3659 N N . THR B 1 172 ? -21.531 -17.188 -12.492 1 97 172 THR B N 1
ATOM 3660 C CA . THR B 1 172 ? -22.594 -18.156 -12.734 1 97 172 THR B CA 1
ATOM 3661 C C . THR B 1 172 ? -23.031 -18.797 -11.422 1 97 172 THR B C 1
ATOM 3663 O O . THR B 1 172 ? -22.328 -18.75 -10.422 1 97 172 THR B O 1
ATOM 3666 N N . PRO B 1 173 ? -24.219 -19.422 -11.453 1 97.25 173 PRO B N 1
ATOM 3667 C CA . PRO B 1 173 ? -24.688 -20.125 -10.258 1 97.25 173 PRO B CA 1
ATOM 3668 C C . PRO B 1 173 ? -23.766 -21.281 -9.859 1 97.25 173 PRO B C 1
ATOM 3670 O O . PRO B 1 173 ? -23.547 -21.516 -8.664 1 97.25 173 PRO B O 1
ATOM 3673 N N . GLU B 1 174 ? -23.25 -21.953 -10.844 1 97.06 174 GLU B N 1
ATOM 3674 C CA . GLU B 1 174 ? -22.312 -23.047 -10.562 1 97.06 174 GLU B CA 1
ATOM 3675 C C . GLU B 1 174 ? -21.078 -22.531 -9.844 1 97.06 174 GLU B C 1
ATOM 3677 O O . GLU B 1 174 ? -20.625 -23.141 -8.867 1 97.06 174 GLU B O 1
ATOM 3682 N N . LYS B 1 175 ? -20.594 -21.438 -10.25 1 97.56 175 LYS B N 1
ATOM 3683 C CA . LYS B 1 175 ? -19.406 -20.844 -9.633 1 97.56 175 LYS B CA 1
ATOM 3684 C C . LYS B 1 175 ? -19.719 -20.344 -8.227 1 97.56 175 LYS B C 1
ATOM 3686 O O . LYS B 1 175 ? -18.859 -20.375 -7.344 1 97.56 175 LYS B O 1
ATOM 3691 N N . GLU B 1 176 ? -20.922 -19.859 -8.062 1 98.31 176 GLU B N 1
ATOM 3692 C CA . GLU B 1 176 ? -21.328 -19.453 -6.727 1 98.31 176 GLU B CA 1
ATOM 3693 C C . GLU B 1 176 ? -21.281 -20.625 -5.746 1 98.31 176 GLU B C 1
ATOM 3695 O O . GLU B 1 176 ? -20.797 -20.484 -4.625 1 98.31 176 GLU B O 1
ATOM 3700 N N . ARG B 1 177 ? -21.797 -21.734 -6.203 1 98.19 177 ARG B N 1
ATOM 3701 C CA . ARG B 1 177 ? -21.781 -22.922 -5.355 1 98.19 177 ARG B CA 1
ATOM 3702 C C . ARG B 1 177 ? -20.359 -23.281 -4.953 1 98.19 177 ARG B C 1
ATOM 3704 O O . ARG B 1 177 ? -20.094 -23.578 -3.785 1 98.19 177 ARG B O 1
ATOM 3711 N N . LEU B 1 178 ? -19.469 -23.203 -5.875 1 97.88 178 LEU B N 1
ATOM 3712 C CA . LEU B 1 178 ? -18.078 -23.547 -5.625 1 97.88 178 LEU B CA 1
ATOM 3713 C C . LEU B 1 178 ? -17.453 -22.562 -4.641 1 97.88 178 LEU B C 1
ATOM 3715 O O . LEU B 1 178 ? -16.719 -22.984 -3.736 1 97.88 178 LEU B O 1
ATOM 3719 N N . ALA B 1 179 ? -17.703 -21.297 -4.805 1 98.56 179 ALA B N 1
ATOM 3720 C CA . ALA B 1 179 ? -17.156 -20.266 -3.916 1 98.56 179 ALA B CA 1
ATOM 3721 C C . ALA B 1 179 ? -17.656 -20.453 -2.49 1 98.56 179 ALA B C 1
ATOM 3723 O O . ALA B 1 179 ? -16.906 -20.312 -1.529 1 98.56 179 ALA B O 1
ATOM 3724 N N . ARG B 1 180 ? -18.953 -20.766 -2.371 1 98.62 180 ARG B N 1
ATOM 3725 C CA . ARG B 1 180 ? -19.531 -21.016 -1.054 1 98.62 180 ARG B CA 1
ATOM 3726 C C . ARG B 1 180 ? -18.938 -22.266 -0.416 1 98.62 180 ARG B C 1
ATOM 3728 O O . ARG B 1 180 ? -18.672 -22.281 0.785 1 98.62 180 ARG B O 1
ATOM 3735 N N . GLU B 1 181 ? -18.75 -23.266 -1.256 1 98.19 181 GLU B N 1
ATOM 3736 C CA . GLU B 1 181 ? -18.125 -24.5 -0.769 1 98.19 181 GLU B CA 1
ATOM 3737 C C . GLU B 1 181 ? -16.703 -24.234 -0.277 1 98.19 181 GLU B C 1
ATOM 3739 O O . GLU B 1 181 ? -16.234 -24.875 0.668 1 98.19 181 GLU B O 1
ATOM 3744 N N . ALA B 1 182 ? -16.047 -23.266 -0.88 1 98.38 182 ALA B N 1
ATOM 3745 C CA . ALA B 1 182 ? -14.688 -22.891 -0.49 1 98.38 182 ALA B CA 1
ATOM 3746 C C . ALA B 1 182 ? -14.688 -22.109 0.815 1 98.38 182 ALA B C 1
ATOM 3748 O O . ALA B 1 182 ? -13.633 -21.906 1.425 1 98.38 182 ALA B O 1
ATOM 3749 N N . GLY B 1 183 ? -15.828 -21.547 1.231 1 98.62 183 GLY B N 1
ATOM 3750 C CA . GLY B 1 183 ? -15.938 -20.922 2.537 1 98.62 183 GLY B CA 1
ATOM 3751 C C . GLY B 1 183 ? -16.375 -19.469 2.463 1 98.62 183 GLY B C 1
ATOM 3752 O O . GLY B 1 183 ? -16.484 -18.797 3.488 1 98.62 183 GLY B O 1
ATOM 3753 N N . ALA B 1 184 ? -16.703 -18.969 1.29 1 98.88 184 ALA B N 1
ATOM 3754 C CA . ALA B 1 184 ? -17.125 -17.578 1.169 1 98.88 184 ALA B CA 1
ATOM 3755 C C . ALA B 1 184 ? -18.359 -17.297 2.006 1 98.88 184 ALA B C 1
ATOM 3757 O O . ALA B 1 184 ? -19.312 -18.094 2.012 1 98.88 184 ALA B O 1
ATOM 3758 N N . ASP B 1 185 ? -18.375 -16.219 2.707 1 98.81 185 ASP B N 1
ATOM 3759 C CA . ASP B 1 185 ? -19.5 -15.836 3.559 1 98.81 185 ASP B CA 1
ATOM 3760 C C . ASP B 1 185 ? -20.594 -15.156 2.746 1 98.81 185 ASP B C 1
ATOM 3762 O O . ASP B 1 185 ? -21.781 -15.234 3.098 1 98.81 185 ASP B O 1
ATOM 3766 N N . GLU B 1 186 ? -20.188 -14.492 1.739 1 98.75 186 GLU B N 1
ATOM 3767 C CA . GLU B 1 186 ? -21.078 -13.867 0.765 1 98.75 186 GLU B CA 1
ATOM 3768 C C . GLU B 1 186 ? -20.531 -14.031 -0.655 1 98.75 186 GLU B C 1
ATOM 3770 O O . GLU B 1 186 ? -19.328 -13.984 -0.878 1 98.75 186 GLU B O 1
ATOM 3775 N N . VAL B 1 187 ? -21.453 -14.359 -1.536 1 98.88 187 VAL B N 1
ATOM 3776 C CA . VAL B 1 187 ? -21.078 -14.492 -2.939 1 98.88 187 VAL B CA 1
ATOM 3777 C C . VAL B 1 187 ? -21.953 -13.594 -3.803 1 98.88 187 VAL B C 1
ATOM 3779 O O . VAL B 1 187 ? -23.188 -13.641 -3.709 1 98.88 187 VAL B O 1
ATOM 3782 N N . ILE B 1 188 ? -21.328 -12.766 -4.582 1 98.88 188 ILE B N 1
ATOM 3783 C CA . ILE B 1 188 ? -22.031 -11.82 -5.449 1 98.88 188 ILE B CA 1
ATOM 3784 C C . ILE B 1 188 ? -21.922 -12.281 -6.902 1 98.88 188 ILE B C 1
ATOM 3786 O O . ILE B 1 188 ? -20.812 -12.383 -7.445 1 98.88 188 ILE B O 1
ATOM 3790 N N . ARG B 1 189 ? -23.047 -12.609 -7.492 1 98.44 189 ARG B N 1
ATOM 3791 C CA . ARG B 1 189 ? -23.062 -12.797 -8.938 1 98.44 189 ARG B CA 1
ATOM 3792 C C . ARG B 1 189 ? -23.094 -11.453 -9.664 1 98.44 189 ARG B C 1
ATOM 3794 O O . ARG B 1 189 ? -24.156 -10.875 -9.875 1 98.44 189 ARG B O 1
ATOM 3801 N N . TYR B 1 190 ? -21.891 -11.039 -10.07 1 97.25 190 TYR B N 1
ATOM 3802 C CA . TYR B 1 190 ? -21.703 -9.672 -10.539 1 97.25 190 TYR B CA 1
ATOM 3803 C C . TYR B 1 190 ? -22.438 -9.438 -11.852 1 97.25 190 TYR B C 1
ATOM 3805 O O . TYR B 1 190 ? -22.625 -8.289 -12.273 1 97.25 190 TYR B O 1
ATOM 3813 N N . THR B 1 191 ? -22.891 -10.492 -12.539 1 96.5 191 THR B N 1
ATOM 3814 C CA . THR B 1 191 ? -23.672 -10.398 -13.773 1 96.5 191 THR B CA 1
ATOM 3815 C C . THR B 1 191 ? -25.109 -10.008 -13.469 1 96.5 191 THR B C 1
ATOM 3817 O O . THR B 1 191 ? -25.844 -9.594 -14.367 1 96.5 191 THR B O 1
ATOM 3820 N N . GLU B 1 192 ? -25.453 -10.148 -12.227 1 96.88 192 GLU B N 1
ATOM 3821 C CA . GLU B 1 192 ? -26.844 -9.906 -11.844 1 96.88 192 GLU B CA 1
ATOM 3822 C C . GLU B 1 192 ? -26.969 -8.672 -10.953 1 96.88 192 GLU B C 1
ATOM 3824 O O . GLU B 1 192 ? -28.047 -8.086 -10.844 1 96.88 192 GLU B O 1
ATOM 3829 N N . ARG B 1 193 ? -25.938 -8.406 -10.18 1 95.56 193 ARG B N 1
ATOM 3830 C CA . ARG B 1 193 ? -25.969 -7.258 -9.273 1 95.56 193 ARG B CA 1
ATOM 3831 C C . ARG B 1 193 ? -24.625 -6.543 -9.266 1 95.56 193 ARG B C 1
ATOM 3833 O O . ARG B 1 193 ? -23.578 -7.164 -9.477 1 95.56 193 ARG B O 1
ATOM 3840 N N . ASP B 1 194 ? -24.672 -5.273 -9.031 1 98.38 194 ASP B N 1
ATOM 3841 C CA . ASP B 1 194 ? -23.453 -4.48 -8.914 1 98.38 194 ASP B CA 1
ATOM 3842 C C . ASP B 1 194 ? -22.641 -4.895 -7.688 1 98.38 194 ASP B C 1
ATOM 3844 O O . ASP B 1 194 ? -23.156 -4.852 -6.562 1 98.38 194 ASP B O 1
ATOM 3848 N N . PHE B 1 195 ? -21.422 -5.297 -7.871 1 98.69 195 PHE B N 1
ATOM 3849 C CA . PHE B 1 195 ? -20.688 -5.879 -6.758 1 98.69 195 PHE B CA 1
ATOM 3850 C C . PHE B 1 195 ? -20.297 -4.809 -5.746 1 98.69 195 PHE B C 1
ATOM 3852 O O . PHE B 1 195 ? -20.062 -5.113 -4.574 1 98.69 195 PHE B O 1
ATOM 3859 N N . VAL B 1 196 ? -20.125 -3.502 -6.195 1 98.88 196 VAL B N 1
ATOM 3860 C CA . VAL B 1 196 ? -19.812 -2.426 -5.262 1 98.88 196 VAL B CA 1
ATOM 3861 C C . VAL B 1 196 ? -20.969 -2.225 -4.289 1 98.88 196 VAL B C 1
ATOM 3863 O O . VAL B 1 196 ? -20.766 -2.225 -3.07 1 98.88 196 VAL B O 1
ATOM 3866 N N . GLU B 1 197 ? -22.156 -2.066 -4.824 1 98.69 197 GLU B N 1
ATOM 3867 C CA . GLU B 1 197 ? -23.344 -1.872 -4.004 1 98.69 197 GLU B CA 1
ATOM 3868 C C . GLU B 1 197 ? -23.562 -3.047 -3.051 1 98.69 197 GLU B C 1
ATOM 3870 O O . GLU B 1 197 ? -23.859 -2.852 -1.871 1 98.69 197 GLU B O 1
ATOM 3875 N N . ALA B 1 198 ? -23.422 -4.266 -3.582 1 98.81 198 ALA B N 1
ATOM 3876 C CA . ALA B 1 198 ? -23.625 -5.469 -2.773 1 98.81 198 ALA B CA 1
ATOM 3877 C C . ALA B 1 198 ? -22.609 -5.547 -1.644 1 98.81 198 ALA B C 1
ATOM 3879 O O . ALA B 1 198 ? -22.938 -5.902 -0.513 1 98.81 198 ALA B O 1
ATOM 3880 N N . THR B 1 199 ? -21.344 -5.23 -1.961 1 98.88 199 THR B N 1
ATOM 3881 C CA . THR B 1 199 ? -20.297 -5.258 -0.956 1 98.88 199 THR B CA 1
ATOM 3882 C C . THR B 1 199 ? -20.562 -4.23 0.138 1 98.88 199 THR B C 1
ATOM 3884 O O . THR B 1 199 ? -20.453 -4.535 1.327 1 98.88 199 THR B O 1
ATOM 3887 N N . ARG B 1 200 ? -20.906 -2.994 -0.248 1 98.69 200 ARG B N 1
ATOM 3888 C CA . ARG B 1 200 ? -21.203 -1.929 0.707 1 98.69 200 ARG B CA 1
ATOM 3889 C C . ARG B 1 200 ? -22.391 -2.293 1.594 1 98.69 200 ARG B C 1
ATOM 3891 O O . ARG B 1 200 ? -22.359 -2.035 2.799 1 98.69 200 ARG B O 1
ATOM 3898 N N . ALA B 1 201 ? -23.406 -2.938 0.998 1 98.56 201 ALA B N 1
ATOM 3899 C CA . ALA B 1 201 ? -24.578 -3.371 1.766 1 98.56 201 ALA B CA 1
ATOM 3900 C C . ALA B 1 201 ? -24.188 -4.434 2.791 1 98.56 201 ALA B C 1
ATOM 3902 O O . ALA B 1 201 ? -24.578 -4.34 3.961 1 98.56 201 ALA B O 1
ATOM 3903 N N . PHE B 1 202 ? -23.438 -5.379 2.393 1 98.69 202 PHE B N 1
ATOM 3904 C CA . PHE B 1 202 ? -23.047 -6.48 3.264 1 98.69 202 PHE B CA 1
ATOM 3905 C C . PHE B 1 202 ? -22.188 -5.973 4.422 1 98.69 202 PHE B C 1
ATOM 3907 O O . PHE B 1 202 ? -22.281 -6.496 5.535 1 98.69 202 PHE B O 1
ATOM 3914 N N . THR B 1 203 ? -21.344 -4.914 4.117 1 98.69 203 THR B N 1
ATOM 3915 C CA . THR B 1 203 ? -20.438 -4.387 5.125 1 98.69 203 THR B CA 1
ATOM 3916 C C . THR B 1 203 ? -21.047 -3.195 5.844 1 98.69 203 THR B C 1
ATOM 3918 O O . THR B 1 203 ? -20.359 -2.443 6.531 1 98.69 203 THR B O 1
ATOM 3921 N N . ARG B 1 204 ? -22.328 -2.85 5.613 1 98.19 204 ARG B N 1
ATOM 3922 C CA . ARG B 1 204 ? -23.078 -1.773 6.258 1 98.19 204 ARG B CA 1
ATOM 3923 C C . ARG B 1 204 ? -22.391 -0.426 6.027 1 98.19 204 ARG B C 1
ATOM 3925 O O . ARG B 1 204 ? -22.266 0.377 6.953 1 98.19 204 ARG B O 1
ATOM 3932 N N . GLY B 1 205 ? -21.797 -0.396 4.848 1 98.19 205 GLY B N 1
ATOM 3933 C CA . GLY B 1 205 ? -21.234 0.877 4.422 1 98.19 205 GLY B CA 1
ATOM 3934 C C . GLY B 1 205 ? -19.781 1.043 4.789 1 98.19 205 GLY B C 1
ATOM 3935 O O . GLY B 1 205 ? -19.109 1.961 4.312 1 98.19 205 GLY B O 1
ATOM 3936 N N . GLU B 1 206 ? -19.172 0.215 5.523 1 97.81 206 GLU B N 1
ATOM 3937 C CA . GLU B 1 206 ? -17.797 0.364 6.023 1 97.81 206 GLU B CA 1
ATOM 3938 C C . GLU B 1 206 ? -16.781 0.078 4.93 1 97.81 206 GLU B C 1
ATOM 3940 O O . GLU B 1 206 ? -15.742 0.735 4.859 1 97.81 206 GLU B O 1
ATOM 3945 N N . GLY B 1 207 ? -17.047 -0.962 4.062 1 98.75 207 GLY B N 1
ATOM 3946 C CA . GLY B 1 207 ? -16.094 -1.429 3.068 1 98.75 207 GLY B CA 1
ATOM 3947 C C . GLY B 1 207 ? -15.219 -2.564 3.566 1 98.75 207 GLY B C 1
ATOM 3948 O O . GLY B 1 207 ? -15.352 -3 4.711 1 98.75 207 GLY B O 1
ATOM 3949 N N . VAL B 1 208 ? -14.43 -3.066 2.697 1 98.94 208 VAL B N 1
ATOM 3950 C CA . VAL B 1 208 ? -13.609 -4.227 3.023 1 98.94 208 VAL B CA 1
ATOM 3951 C C . VAL B 1 208 ? -12.18 -3.777 3.32 1 98.94 208 VAL B C 1
ATOM 3953 O O . VAL B 1 208 ? -11.766 -2.693 2.906 1 98.94 208 VAL B O 1
ATOM 3956 N N . ASP B 1 209 ? -11.422 -4.609 4.043 1 98.94 209 ASP B N 1
ATOM 3957 C CA . ASP B 1 209 ? -10.039 -4.32 4.422 1 98.94 209 ASP B CA 1
ATOM 3958 C C . ASP B 1 209 ? -9.102 -4.445 3.223 1 98.94 209 ASP B C 1
ATOM 3960 O O . ASP B 1 209 ? -8.148 -3.68 3.09 1 98.94 209 ASP B O 1
ATOM 3964 N N . VAL B 1 210 ? -9.383 -5.398 2.371 1 98.94 210 VAL B N 1
ATOM 3965 C CA . VAL B 1 210 ? -8.531 -5.656 1.215 1 98.94 210 VAL B CA 1
ATOM 3966 C C . VAL B 1 210 ? -9.367 -6.23 0.074 1 98.94 210 VAL B C 1
ATOM 3968 O O . VAL B 1 210 ? -10.305 -7 0.308 1 98.94 210 VAL B O 1
ATOM 3971 N N . VAL B 1 211 ? -9.109 -5.781 -1.13 1 99 211 VAL B N 1
ATOM 3972 C CA . VAL B 1 211 ? -9.609 -6.402 -2.348 1 99 211 VAL B CA 1
ATOM 3973 C C . VAL B 1 211 ? -8.477 -7.129 -3.07 1 99 211 VAL B C 1
ATOM 3975 O O . VAL B 1 211 ? -7.445 -6.527 -3.373 1 99 211 VAL B O 1
ATOM 3978 N N . TYR B 1 212 ? -8.641 -8.398 -3.217 1 98.94 212 TYR B N 1
ATOM 3979 C CA . TYR B 1 212 ? -7.766 -9.172 -4.094 1 98.94 212 TYR B CA 1
ATOM 3980 C C . TYR B 1 212 ? -8.336 -9.25 -5.504 1 98.94 212 TYR B C 1
ATOM 3982 O O . TYR B 1 212 ? -9.328 -9.938 -5.742 1 98.94 212 TYR B O 1
ATOM 3990 N N . ASP B 1 213 ? -7.652 -8.57 -6.43 1 98.88 213 ASP B N 1
ATOM 3991 C CA . ASP B 1 213 ? -8.219 -8.359 -7.758 1 98.88 213 ASP B CA 1
ATOM 3992 C C . ASP B 1 213 ? -7.32 -8.953 -8.836 1 98.88 213 ASP B C 1
ATOM 3994 O O . ASP B 1 213 ? -6.348 -8.328 -9.266 1 98.88 213 ASP B O 1
ATOM 3998 N N . GLY B 1 214 ? -7.691 -10.109 -9.297 1 97.62 214 GLY B N 1
ATOM 3999 C CA . GLY B 1 214 ? -6.992 -10.742 -10.398 1 97.62 214 GLY B CA 1
ATOM 4000 C C . GLY B 1 214 ? -7.645 -10.484 -11.742 1 97.62 214 GLY B C 1
ATOM 4001 O O . GLY B 1 214 ? -7.18 -10.984 -12.773 1 97.62 214 GLY B O 1
ATOM 4002 N N . VAL B 1 215 ? -8.703 -9.695 -11.758 1 97.25 215 VAL B N 1
ATOM 4003 C CA . VAL B 1 215 ? -9.5 -9.438 -12.953 1 97.25 215 VAL B CA 1
ATOM 4004 C C . VAL B 1 215 ? -8.992 -8.18 -13.648 1 97.25 215 VAL B C 1
ATOM 4006 O O . VAL B 1 215 ? -8.789 -8.172 -14.867 1 97.25 215 VAL B O 1
ATOM 4009 N N . GLY B 1 216 ? -8.797 -7.078 -12.898 1 97 216 GLY B N 1
ATOM 4010 C CA . GLY B 1 216 ? -8.07 -5.922 -13.406 1 97 216 GLY B CA 1
ATOM 4011 C C . GLY B 1 216 ? -8.977 -4.879 -14.031 1 97 216 GLY B C 1
ATOM 4012 O O . GLY B 1 216 ? -9.859 -4.336 -13.359 1 97 216 GLY B O 1
ATOM 4013 N N . ALA B 1 217 ? -8.953 -4.684 -15.391 1 97.56 217 ALA B N 1
ATOM 4014 C CA . ALA B 1 217 ? -9.5 -3.547 -16.125 1 97.56 217 ALA B CA 1
ATOM 4015 C C . ALA B 1 217 ? -10.977 -3.352 -15.82 1 97.56 217 ALA B C 1
ATOM 4017 O O . ALA B 1 217 ? -11.438 -2.223 -15.625 1 97.56 217 ALA B O 1
ATOM 4018 N N . SER B 1 218 ? -11.742 -4.383 -15.734 1 97.88 218 SER B N 1
ATOM 4019 C CA . SER B 1 218 ? -13.188 -4.27 -15.609 1 97.88 218 SER B CA 1
ATOM 4020 C C . SER B 1 218 ? -13.609 -4.102 -14.156 1 97.88 218 SER B C 1
ATOM 4022 O O . SER B 1 218 ? -14.766 -3.777 -13.867 1 97.88 218 SER B O 1
ATOM 4024 N N . THR B 1 219 ? -12.664 -4.23 -13.203 1 98.69 219 THR B N 1
ATOM 4025 C CA . THR B 1 219 ? -13.117 -4.297 -11.82 1 98.69 219 THR B CA 1
ATOM 4026 C C . THR B 1 219 ? -12.422 -3.24 -10.969 1 98.69 219 THR B C 1
ATOM 4028 O O . THR B 1 219 ? -12.898 -2.889 -9.891 1 98.69 219 THR B O 1
ATOM 4031 N N . TYR B 1 220 ? -11.273 -2.715 -11.32 1 98.75 220 TYR B N 1
ATOM 4032 C CA . TYR B 1 220 ? -10.375 -2.002 -10.422 1 98.75 220 TYR B CA 1
ATOM 4033 C C . TYR B 1 220 ? -11.062 -0.782 -9.82 1 98.75 220 TYR B C 1
ATOM 4035 O O . TYR B 1 220 ? -10.883 -0.483 -8.633 1 98.75 220 TYR B O 1
ATOM 4043 N N . GLU B 1 221 ? -11.789 -0.027 -10.625 1 98.62 221 GLU B N 1
ATOM 4044 C CA . GLU B 1 221 ? -12.453 1.164 -10.102 1 98.62 221 GLU B CA 1
ATOM 4045 C C . GLU B 1 221 ? -13.453 0.802 -9.008 1 98.62 221 GLU B C 1
ATOM 4047 O O . GLU B 1 221 ? -13.484 1.436 -7.953 1 98.62 221 GLU B O 1
ATOM 4052 N N . GLY B 1 222 ? -14.305 -0.179 -9.336 1 98.81 222 GLY B N 1
ATOM 4053 C CA . GLY B 1 222 ? -15.227 -0.658 -8.32 1 98.81 222 GLY B CA 1
ATOM 4054 C C . GLY B 1 222 ? -14.523 -1.238 -7.105 1 98.81 222 GLY B C 1
ATOM 4055 O O . GLY B 1 222 ? -15.008 -1.106 -5.977 1 98.81 222 GLY B O 1
ATOM 4056 N N . SER B 1 223 ? -13.375 -1.943 -7.336 1 98.94 223 SER B N 1
ATOM 4057 C CA . SER B 1 223 ? -12.578 -2.479 -6.238 1 98.94 223 SER B CA 1
ATOM 4058 C C . SER B 1 223 ? -12.164 -1.377 -5.27 1 98.94 223 SER B C 1
ATOM 4060 O O . SER B 1 223 ? -12.25 -1.549 -4.051 1 98.94 223 SER B O 1
ATOM 4062 N N . LEU B 1 224 ? -11.75 -0.256 -5.805 1 98.94 224 LEU B N 1
ATOM 4063 C CA . LEU B 1 224 ? -11.391 0.884 -4.969 1 98.94 224 LEU B CA 1
ATOM 4064 C C . LEU B 1 224 ? -12.594 1.378 -4.172 1 98.94 224 LEU B C 1
ATOM 4066 O O . LEU B 1 224 ? -12.461 1.739 -3.002 1 98.94 224 LEU B O 1
ATOM 4070 N N . ASP B 1 225 ? -13.75 1.338 -4.758 1 98.88 225 ASP B N 1
ATOM 4071 C CA . ASP B 1 225 ? -14.969 1.838 -4.129 1 98.88 225 ASP B CA 1
ATOM 4072 C C . ASP B 1 225 ? -15.445 0.891 -3.029 1 98.88 225 ASP B C 1
ATOM 4074 O O . ASP B 1 225 ? -16.266 1.267 -2.195 1 98.88 225 ASP B O 1
ATOM 4078 N N . CYS B 1 226 ? -14.945 -0.328 -3.033 1 98.94 226 CYS B N 1
ATOM 4079 C CA . CYS B 1 226 ? -15.367 -1.328 -2.061 1 98.94 226 CYS B CA 1
ATOM 4080 C C . CY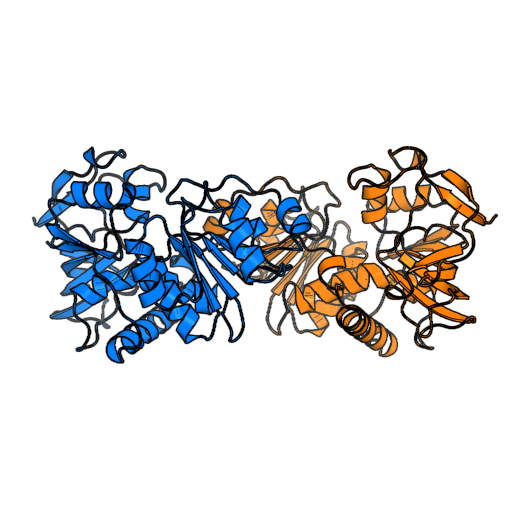S B 1 226 ? -14.539 -1.24 -0.786 1 98.94 226 CYS B C 1
ATOM 4082 O O . CYS B 1 226 ? -14.891 -1.828 0.236 1 98.94 226 CYS B O 1
ATOM 4084 N N . LEU B 1 227 ? -13.445 -0.535 -0.823 1 98.94 227 LEU B N 1
ATOM 4085 C CA . LEU B 1 227 ? -12.5 -0.535 0.285 1 98.94 227 LEU B CA 1
ATOM 4086 C C . LEU B 1 227 ? -12.977 0.369 1.414 1 98.94 227 LEU B C 1
ATOM 4088 O O . LEU B 1 227 ? -13.562 1.424 1.162 1 98.94 227 LEU B O 1
ATOM 4092 N N . ARG B 1 228 ? -12.711 -0.045 2.635 1 98.88 228 ARG B N 1
ATOM 4093 C CA . ARG B 1 228 ? -12.805 0.869 3.77 1 98.88 228 ARG B CA 1
ATOM 4094 C C . ARG B 1 228 ? -11.656 1.874 3.756 1 98.88 228 ARG B C 1
ATOM 4096 O O . ARG B 1 228 ? -10.648 1.661 3.084 1 98.88 228 ARG B O 1
ATOM 4103 N N . PRO B 1 229 ? -11.773 2.951 4.512 1 98.75 229 PRO B N 1
ATOM 4104 C CA . PRO B 1 229 ? -10.609 3.824 4.652 1 98.75 229 PRO B CA 1
ATOM 4105 C C . PRO B 1 229 ? -9.352 3.064 5.074 1 98.75 229 PRO B C 1
ATOM 4107 O O . PRO B 1 229 ? -9.422 2.17 5.922 1 98.75 229 PRO B O 1
ATOM 4110 N N . ARG B 1 230 ? -8.25 3.414 4.391 1 98.81 230 ARG B N 1
ATOM 4111 C CA . ARG B 1 230 ? -6.938 2.83 4.645 1 98.81 230 ARG B CA 1
ATOM 4112 C C . ARG B 1 230 ? -6.883 1.382 4.172 1 98.81 230 ARG B C 1
ATOM 4114 O O . ARG B 1 230 ? -5.977 0.634 4.551 1 98.81 230 ARG B O 1
ATOM 4121 N N . GLY B 1 231 ? -7.898 0.917 3.371 1 98.94 231 GLY B N 1
ATOM 4122 C CA . GLY B 1 231 ? -7.898 -0.422 2.805 1 98.94 231 GLY B CA 1
ATOM 4123 C C . GLY B 1 231 ? -6.91 -0.588 1.665 1 98.94 231 GLY B C 1
ATOM 4124 O O . GLY B 1 231 ? -6.348 0.394 1.177 1 98.94 231 GLY B O 1
ATOM 4125 N N . LEU B 1 232 ? -6.703 -1.857 1.192 1 98.94 232 LEU B N 1
ATOM 4126 C CA . LEU B 1 232 ? -5.695 -2.184 0.189 1 98.94 232 LEU B CA 1
ATOM 4127 C C . LEU B 1 232 ? -6.336 -2.811 -1.043 1 98.94 232 LEU B C 1
ATOM 4129 O O . LEU B 1 232 ? -7.156 -3.725 -0.924 1 98.94 232 LEU B O 1
ATOM 4133 N N . LEU B 1 233 ? -6.012 -2.246 -2.174 1 98.94 233 LEU B N 1
ATOM 4134 C CA . LEU B 1 233 ? -6.246 -2.947 -3.432 1 98.94 233 LEU B CA 1
ATOM 4135 C C . LEU B 1 233 ? -4.988 -3.686 -3.883 1 98.94 233 LEU B C 1
ATOM 4137 O O . LEU B 1 233 ? -3.98 -3.059 -4.219 1 98.94 233 LEU B O 1
ATOM 4141 N N . ALA B 1 234 ? -5.012 -4.984 -3.854 1 98.94 234 ALA B N 1
ATOM 4142 C CA . ALA B 1 234 ? -3.941 -5.828 -4.379 1 98.94 234 ALA B CA 1
ATOM 4143 C C . ALA B 1 234 ? -4.281 -6.336 -5.777 1 98.94 234 ALA B C 1
ATOM 4145 O O . ALA B 1 234 ? -5.094 -7.25 -5.934 1 98.94 234 ALA B O 1
ATOM 4146 N N . LEU B 1 235 ? -3.648 -5.738 -6.773 1 98.81 235 LEU B N 1
ATOM 4147 C CA . LEU B 1 235 ? -3.803 -6.152 -8.164 1 98.81 235 LEU B CA 1
ATOM 4148 C C . LEU B 1 235 ? -2.809 -7.254 -8.523 1 98.81 235 LEU B C 1
ATOM 4150 O O . LEU B 1 235 ? -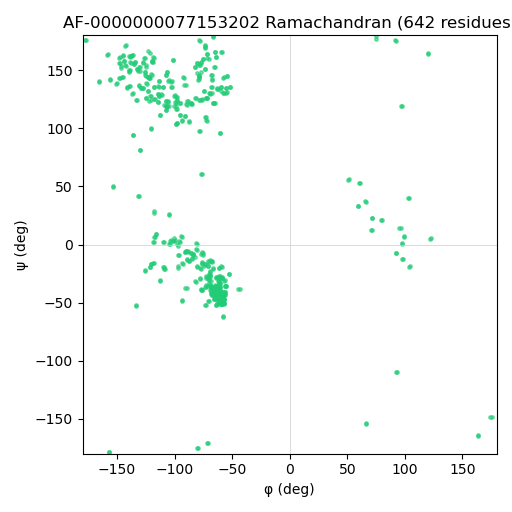1.625 -6.98 -8.734 1 98.81 235 LEU B O 1
ATOM 4154 N N . PHE B 1 236 ? -3.324 -8.5 -8.633 1 98.06 236 PHE B N 1
ATOM 4155 C CA . PHE B 1 236 ? -2.348 -9.57 -8.805 1 98.06 236 PHE B CA 1
ATOM 4156 C C . PHE B 1 236 ? -2.537 -10.273 -10.141 1 98.06 236 PHE B C 1
ATOM 4158 O O . PHE B 1 236 ? -1.838 -11.234 -10.445 1 98.06 236 PHE B O 1
ATOM 4165 N N . GLY B 1 237 ? -3.506 -9.766 -10.93 1 95.19 237 GLY B N 1
ATOM 4166 C CA . GLY B 1 237 ? -3.771 -10.25 -12.273 1 95.19 237 GLY B CA 1
ATOM 4167 C C . GLY B 1 237 ? -4.48 -9.234 -13.148 1 95.19 237 GLY B C 1
ATOM 4168 O O . GLY B 1 237 ? -4.715 -8.102 -12.727 1 95.19 237 GLY B O 1
ATOM 4169 N N . ALA B 1 238 ? -4.789 -9.633 -14.422 1 94.62 238 ALA B N 1
ATOM 4170 C CA . ALA B 1 238 ? -5.422 -8.758 -15.414 1 94.62 238 ALA B CA 1
ATOM 4171 C C . ALA B 1 238 ? -6.215 -9.57 -16.438 1 94.62 238 ALA B C 1
ATOM 4173 O O . ALA B 1 238 ? -6.082 -9.367 -17.641 1 94.62 238 ALA B O 1
ATOM 4174 N N . ALA B 1 239 ? -7.023 -10.453 -15.891 1 93.12 239 ALA B N 1
ATOM 4175 C CA . ALA B 1 239 ? -7.742 -11.383 -16.75 1 93.12 239 ALA B CA 1
ATOM 4176 C C . ALA B 1 239 ? -8.656 -10.641 -17.719 1 93.12 239 ALA B C 1
ATOM 4178 O O . ALA B 1 239 ? -8.93 -11.125 -18.828 1 93.12 239 ALA B O 1
ATOM 4179 N N . SER B 1 240 ? -9.117 -9.453 -17.359 1 94.81 240 SER B N 1
ATOM 4180 C CA . SER B 1 240 ? -9.977 -8.672 -18.25 1 94.81 240 SER B CA 1
ATOM 4181 C C . SER B 1 240 ? -9.188 -7.582 -18.969 1 94.81 240 SER B C 1
ATOM 4183 O O . SER B 1 240 ? -9.766 -6.715 -19.625 1 94.81 240 SER B O 1
ATOM 4185 N N . GLY B 1 241 ? -7.871 -7.609 -18.75 1 93.31 241 GLY B N 1
ATOM 4186 C CA . GLY B 1 241 ? -7.008 -6.594 -19.328 1 93.31 241 GLY B CA 1
ATOM 4187 C C . GLY B 1 241 ? -6.25 -5.789 -18.297 1 93.31 241 GLY B C 1
ATOM 4188 O O . GLY B 1 241 ? -6.594 -5.812 -17.109 1 93.31 241 GLY B O 1
ATOM 4189 N N . PRO B 1 242 ? -5.246 -5.102 -18.734 1 94.06 242 PRO B N 1
ATOM 4190 C CA . PRO B 1 242 ? -4.418 -4.332 -17.797 1 94.06 242 PRO B CA 1
ATOM 4191 C C . PRO B 1 242 ? -5.168 -3.162 -17.172 1 94.06 242 PRO B C 1
ATOM 4193 O O . PRO B 1 242 ? -5.996 -2.527 -17.828 1 94.06 242 PRO B O 1
ATOM 4196 N N . VAL B 1 243 ? -4.895 -2.938 -15.945 1 97.62 243 VAL B N 1
ATOM 4197 C CA . VAL B 1 243 ? -5.422 -1.77 -15.242 1 97.62 243 VAL B CA 1
ATOM 4198 C C . VAL B 1 243 ? -4.715 -0.51 -15.734 1 97.62 243 VAL B C 1
ATOM 4200 O O . VAL B 1 243 ? -3.484 -0.468 -15.805 1 97.62 243 VAL B O 1
ATOM 4203 N N . PRO B 1 244 ? -5.453 0.503 -16.172 1 98.12 244 PRO B N 1
ATOM 4204 C CA . PRO B 1 244 ? -4.809 1.758 -16.562 1 98.12 244 PRO B CA 1
ATOM 4205 C C . PRO B 1 244 ? -4.129 2.469 -15.391 1 98.12 244 PRO B C 1
ATOM 4207 O O . PRO B 1 244 ? -4.312 2.078 -14.234 1 98.12 244 PRO B O 1
ATOM 4210 N N . PRO B 1 245 ? -3.293 3.443 -15.711 1 98.56 245 PRO B N 1
ATOM 4211 C CA . PRO B 1 245 ? -2.67 4.203 -14.625 1 98.56 245 PRO B CA 1
ATOM 4212 C C . PRO B 1 245 ? -3.693 4.801 -13.664 1 98.56 245 PRO B C 1
ATOM 4214 O O . PRO B 1 245 ? -4.758 5.254 -14.094 1 98.56 245 PRO B O 1
ATOM 4217 N N . ILE B 1 246 ? -3.355 4.852 -12.422 1 98.69 246 ILE B N 1
ATOM 4218 C CA . ILE B 1 246 ? -4.262 5.32 -11.383 1 98.69 246 ILE B CA 1
ATOM 4219 C C . ILE B 1 246 ? -3.742 6.629 -10.797 1 98.69 246 ILE B C 1
ATOM 4221 O O . ILE B 1 246 ? -2.568 6.734 -10.43 1 98.69 246 ILE B O 1
ATOM 4225 N N . ASP B 1 247 ? -4.594 7.594 -10.766 1 98.19 247 ASP B N 1
ATOM 4226 C CA . ASP B 1 247 ? -4.297 8.867 -10.117 1 98.19 247 ASP B CA 1
ATOM 4227 C C . ASP B 1 247 ? -4.16 8.703 -8.609 1 98.19 247 ASP B C 1
ATOM 4229 O O . ASP B 1 247 ? -5.102 8.281 -7.938 1 98.19 247 ASP B O 1
ATOM 4233 N N . PRO B 1 248 ? -3.012 9.062 -8.031 1 98.06 248 PRO B N 1
ATOM 4234 C CA . PRO B 1 248 ? -2.859 8.953 -6.582 1 98.06 248 PRO B CA 1
ATOM 4235 C C . PRO B 1 248 ? -3.977 9.656 -5.816 1 98.06 248 PRO B C 1
ATOM 4237 O O . PRO B 1 248 ? -4.324 9.25 -4.707 1 98.06 248 PRO B O 1
ATOM 4240 N N . GLN B 1 249 ? -4.586 10.625 -6.383 1 96.88 249 GLN B N 1
ATOM 4241 C CA . GLN B 1 249 ? -5.676 11.328 -5.719 1 96.88 249 GLN B CA 1
ATOM 4242 C C . GLN B 1 249 ? -6.906 10.445 -5.586 1 96.88 249 GLN B C 1
ATOM 4244 O O . GLN B 1 249 ? -7.781 10.703 -4.758 1 96.88 249 GLN B O 1
ATOM 4249 N N . ARG B 1 250 ? -7 9.469 -6.449 1 98.38 250 ARG B N 1
ATOM 4250 C CA . ARG B 1 250 ? -8.078 8.492 -6.305 1 98.38 250 ARG B CA 1
ATOM 4251 C C . ARG B 1 250 ? -7.945 7.715 -4.996 1 98.38 250 ARG B C 1
ATOM 4253 O O . ARG B 1 250 ? -8.945 7.371 -4.371 1 98.38 250 ARG B O 1
ATOM 4260 N N . LEU B 1 251 ? -6.695 7.418 -4.555 1 98.81 251 LEU B N 1
ATOM 4261 C CA . LEU B 1 251 ? -6.438 6.758 -3.279 1 98.81 251 LEU B CA 1
ATOM 4262 C C . LEU B 1 251 ? -6.781 7.68 -2.113 1 98.81 251 LEU B C 1
ATOM 4264 O O . LEU B 1 251 ? -7.387 7.242 -1.131 1 98.81 251 LEU B O 1
ATOM 4268 N N . ASN B 1 252 ? -6.391 8.922 -2.285 1 98 252 ASN B N 1
ATOM 4269 C CA . ASN B 1 252 ? -6.699 9.93 -1.278 1 98 252 ASN B CA 1
ATOM 4270 C C . ASN B 1 252 ? -8.203 10.062 -1.063 1 98 252 ASN B C 1
ATOM 4272 O O . ASN B 1 252 ? -8.688 9.953 0.064 1 98 252 ASN B O 1
ATOM 4276 N N . LYS B 1 253 ? -8.984 10.234 -2.119 1 97.25 253 LYS B N 1
ATOM 4277 C CA . LYS B 1 253 ? -10.43 10.453 -2.074 1 97.25 253 LYS B CA 1
ATOM 4278 C C . LYS B 1 253 ? -11.148 9.227 -1.506 1 97.25 253 LYS B C 1
ATOM 4280 O O . LYS B 1 253 ? -12.195 9.359 -0.874 1 97.25 253 LYS B O 1
ATOM 4285 N N . GLY B 1 254 ? -10.523 8.078 -1.722 1 98.31 254 GLY B N 1
ATOM 4286 C CA . GLY B 1 254 ? -11.133 6.84 -1.255 1 98.31 254 GLY B CA 1
ATOM 4287 C C . GLY B 1 254 ? -10.898 6.578 0.22 1 98.31 254 GLY B C 1
ATOM 4288 O O . GLY B 1 254 ? -11.383 5.586 0.767 1 98.31 254 GLY B O 1
ATOM 4289 N N . GLY B 1 255 ? -10.234 7.418 0.903 1 98.56 255 GLY B N 1
ATOM 4290 C CA . GLY B 1 255 ? -9.961 7.23 2.318 1 98.56 255 GLY B CA 1
ATOM 4291 C C . GLY B 1 255 ? -8.539 6.773 2.594 1 98.56 255 GLY B C 1
ATOM 4292 O O . GLY B 1 255 ? -8.32 5.887 3.42 1 98.56 255 GLY B O 1
ATOM 4293 N N . SER B 1 256 ? -7.555 7.383 1.813 1 98.88 256 SER B N 1
ATOM 4294 C CA . SER B 1 256 ? -6.148 7.051 2.002 1 98.88 256 SER B CA 1
ATOM 4295 C C . SER B 1 256 ? -5.887 5.57 1.746 1 98.88 256 SER B C 1
ATOM 4297 O O . SER B 1 256 ? -5.297 4.887 2.582 1 98.88 256 SER B O 1
ATOM 4299 N N . LEU B 1 257 ? -6.324 5.137 0.585 1 98.94 257 LEU B N 1
ATOM 4300 C CA . LEU B 1 257 ? -6.227 3.729 0.22 1 98.94 257 LEU B CA 1
ATOM 4301 C C . LEU B 1 257 ? -4.793 3.359 -0.148 1 98.94 257 LEU B C 1
ATOM 4303 O O . LEU B 1 257 ? -3.975 4.238 -0.433 1 98.94 257 LEU B O 1
ATOM 4307 N N . PHE B 1 258 ? -4.496 2.082 -0.098 1 98.94 258 PHE B N 1
ATOM 4308 C CA . PHE B 1 258 ? -3.227 1.523 -0.549 1 98.94 258 PHE B CA 1
ATOM 4309 C C . PHE B 1 258 ? -3.408 0.749 -1.849 1 98.94 258 PHE B C 1
ATOM 4311 O O . PHE B 1 258 ? -4.461 0.151 -2.08 1 98.94 258 PHE B O 1
ATOM 4318 N N . LEU B 1 259 ? -2.389 0.819 -2.672 1 98.94 259 LEU B N 1
ATOM 4319 C CA . LEU B 1 259 ? -2.355 0.105 -3.943 1 98.94 259 LEU B CA 1
ATOM 4320 C C . LEU B 1 259 ? -1.064 -0.696 -4.082 1 98.94 259 LEU B C 1
ATOM 4322 O O . LEU B 1 259 ? 0.015 -0.204 -3.746 1 98.94 259 LEU B O 1
ATOM 4326 N N . THR B 1 260 ? -1.165 -1.938 -4.512 1 98.94 260 THR B N 1
ATOM 4327 C CA . THR B 1 260 ? 0.014 -2.709 -4.891 1 98.94 260 THR B CA 1
ATOM 4328 C C . THR B 1 260 ? -0.292 -3.615 -6.078 1 98.94 260 THR B C 1
ATOM 4330 O O . THR B 1 260 ? -1.458 -3.848 -6.406 1 98.94 260 THR B O 1
ATOM 4333 N N . ARG B 1 261 ? 0.714 -3.979 -6.758 1 98.75 261 ARG B N 1
ATOM 4334 C CA . ARG B 1 261 ? 0.675 -4.945 -7.848 1 98.75 261 ARG B CA 1
ATOM 4335 C C . ARG B 1 261 ? 1.744 -6.02 -7.668 1 98.75 261 ARG B C 1
ATOM 4337 O O . ARG B 1 261 ? 2.775 -5.996 -8.344 1 98.75 261 ARG B O 1
ATOM 4344 N N . PRO B 1 262 ? 1.401 -6.984 -6.832 1 98.69 262 PRO B N 1
ATOM 4345 C CA . PRO B 1 262 ? 2.408 -7.977 -6.438 1 98.69 262 PRO B CA 1
ATOM 4346 C C . PRO B 1 262 ? 2.604 -9.07 -7.488 1 98.69 262 PRO B C 1
ATOM 4348 O O . PRO B 1 262 ? 1.71 -9.312 -8.305 1 98.69 262 PRO B O 1
ATOM 4351 N N . LYS B 1 263 ? 3.742 -9.672 -7.473 1 97 263 LYS B N 1
ATOM 4352 C CA . LYS B 1 263 ? 4.059 -10.875 -8.242 1 97 263 LYS B CA 1
ATOM 4353 C C . LYS B 1 263 ? 4.793 -11.898 -7.387 1 97 263 LYS B C 1
ATOM 4355 O O . LYS B 1 263 ? 5.457 -11.539 -6.414 1 97 263 LYS B O 1
ATOM 4360 N N . THR B 1 264 ? 4.68 -13.07 -7.781 1 97.06 264 THR B N 1
ATOM 4361 C CA . THR B 1 264 ? 5.168 -14.211 -7.016 1 97.06 264 THR B CA 1
ATOM 4362 C C . THR B 1 264 ? 6.664 -14.086 -6.754 1 97.06 264 THR B C 1
ATOM 4364 O O . THR B 1 264 ? 7.133 -14.359 -5.645 1 97.06 264 THR B O 1
ATOM 4367 N N . GLY B 1 265 ? 7.445 -13.641 -7.738 1 96.88 265 GLY B N 1
ATOM 4368 C CA . GLY B 1 265 ? 8.891 -13.57 -7.633 1 96.88 265 GLY B CA 1
ATOM 4369 C C . GLY B 1 265 ? 9.367 -12.695 -6.488 1 96.88 265 GLY B C 1
ATOM 4370 O O . GLY B 1 265 ? 10.422 -12.953 -5.898 1 96.88 265 GLY B O 1
ATOM 4371 N N . ASP B 1 266 ? 8.609 -11.727 -6.133 1 98.44 266 ASP B N 1
ATOM 4372 C CA . ASP B 1 266 ? 8.977 -10.805 -5.066 1 98.44 266 ASP B CA 1
ATOM 4373 C C . ASP B 1 266 ? 8.617 -11.367 -3.695 1 98.44 266 ASP B C 1
ATOM 4375 O O . ASP B 1 266 ? 9.016 -10.812 -2.668 1 98.44 266 ASP B O 1
ATOM 4379 N N . TYR B 1 267 ? 7.906 -12.461 -3.648 1 98.5 267 TYR B N 1
ATOM 4380 C CA . TYR B 1 267 ? 7.496 -13.078 -2.393 1 98.5 267 TYR B CA 1
ATOM 4381 C C . TYR B 1 267 ? 8.086 -14.477 -2.256 1 98.5 267 TYR B C 1
ATOM 4383 O O . TYR B 1 267 ? 7.688 -15.25 -1.379 1 98.5 267 TYR B O 1
ATOM 4391 N N . THR B 1 268 ? 8.922 -14.82 -3.16 1 98.12 268 THR B N 1
ATOM 4392 C CA . THR B 1 268 ? 9.75 -16.016 -3.125 1 98.12 268 THR B CA 1
ATOM 4393 C C . THR B 1 268 ? 11.203 -15.672 -3.447 1 98.12 268 THR B C 1
ATOM 4395 O O . THR B 1 268 ? 11.875 -16.406 -4.172 1 98.12 268 THR B O 1
ATOM 4398 N N . ARG B 1 269 ? 11.68 -14.609 -2.928 1 96.19 269 ARG B N 1
ATOM 4399 C CA . ARG B 1 269 ? 12.984 -14.062 -3.266 1 96.19 269 ARG B CA 1
ATOM 4400 C C . ARG B 1 269 ? 14.109 -14.93 -2.701 1 96.19 269 ARG B C 1
ATOM 4402 O O . ARG B 1 269 ? 15.219 -14.945 -3.242 1 96.19 269 ARG B O 1
ATOM 4409 N N . THR B 1 270 ? 13.82 -15.578 -1.577 1 96.44 270 THR B N 1
ATOM 4410 C CA . THR B 1 270 ? 14.797 -16.453 -0.941 1 96.44 270 THR B CA 1
ATOM 4411 C C . THR B 1 270 ? 14.281 -17.891 -0.878 1 96.44 270 THR B C 1
ATOM 4413 O O . THR B 1 270 ? 13.078 -18.125 -0.952 1 96.44 270 THR B O 1
ATOM 4416 N N . ARG B 1 271 ? 15.195 -18.828 -0.773 1 96.44 271 ARG B N 1
ATOM 4417 C CA . ARG B 1 271 ? 14.828 -20.234 -0.595 1 96.44 271 ARG B CA 1
ATOM 4418 C C . ARG B 1 271 ? 13.945 -20.406 0.636 1 96.44 271 ARG B C 1
ATOM 4420 O O . ARG B 1 271 ? 13 -21.203 0.62 1 96.44 271 ARG B O 1
ATOM 4427 N N . GLN B 1 272 ? 14.234 -19.609 1.641 1 97.38 272 GLN B N 1
ATOM 4428 C CA . GLN B 1 272 ? 13.469 -19.688 2.881 1 97.38 272 GLN B CA 1
ATOM 4429 C C . GLN B 1 272 ? 12.023 -19.25 2.664 1 97.38 272 GLN B C 1
ATOM 4431 O O . GLN B 1 272 ? 11.094 -19.891 3.184 1 97.38 272 GLN B O 1
ATOM 4436 N N . GLU B 1 273 ? 11.836 -18.219 1.913 1 97.94 273 GLU B N 1
ATOM 4437 C CA . GLU B 1 273 ? 10.484 -17.766 1.605 1 97.94 273 GLU B CA 1
ATOM 4438 C C . GLU B 1 273 ? 9.711 -18.812 0.804 1 97.94 273 GLU B C 1
ATOM 4440 O O . GLU B 1 273 ? 8.539 -19.062 1.073 1 97.94 273 GLU B O 1
ATOM 4445 N N . LEU B 1 274 ? 10.383 -19.391 -0.187 1 98.19 274 LEU B N 1
ATOM 4446 C CA . LEU B 1 274 ? 9.75 -20.422 -1.001 1 98.19 274 LEU B CA 1
ATOM 4447 C C . LEU B 1 274 ? 9.344 -21.609 -0.146 1 98.19 274 LEU B C 1
ATOM 4449 O O . LEU B 1 274 ? 8.195 -22.047 -0.189 1 98.19 274 LEU B O 1
ATOM 4453 N N . GLU B 1 275 ? 10.242 -22.062 0.67 1 97.69 275 GLU B N 1
ATOM 4454 C CA . GLU B 1 275 ? 10.008 -23.25 1.483 1 97.69 275 GLU B CA 1
ATOM 4455 C C . GLU B 1 275 ? 8.938 -23 2.541 1 97.69 275 GLU B C 1
ATOM 4457 O O . GLU B 1 275 ? 8.148 -23.891 2.857 1 97.69 275 GLU B O 1
ATOM 4462 N N . TRP B 1 276 ? 8.898 -21.812 3.109 1 98.38 276 TRP B N 1
ATOM 4463 C CA . TRP B 1 276 ? 7.871 -21.438 4.078 1 98.38 276 TRP B CA 1
ATOM 4464 C C . TRP B 1 276 ? 6.48 -21.531 3.459 1 98.38 276 TRP B C 1
ATOM 4466 O O . TRP B 1 276 ? 5.59 -22.172 4.02 1 98.38 276 TRP B O 1
ATOM 4476 N N . ARG B 1 277 ? 6.359 -20.953 2.303 1 98.5 277 ARG B N 1
ATOM 4477 C CA . ARG B 1 277 ? 5.055 -20.875 1.653 1 98.5 277 ARG B CA 1
ATOM 4478 C C . ARG B 1 277 ? 4.598 -22.25 1.167 1 98.5 277 ARG B C 1
ATOM 4480 O O . ARG B 1 277 ? 3.463 -22.656 1.425 1 98.5 277 ARG B O 1
ATOM 4487 N N . VAL B 1 278 ? 5.449 -22.922 0.5 1 98.25 278 VAL B N 1
ATOM 4488 C CA . VAL B 1 278 ? 5.117 -24.234 -0.034 1 98.25 278 VAL B CA 1
ATOM 4489 C C . VAL B 1 278 ? 4.871 -25.219 1.113 1 98.25 278 VAL B C 1
ATOM 4491 O O . VAL B 1 278 ? 3.979 -26.062 1.032 1 98.25 278 VAL B O 1
ATOM 4494 N N . GLY B 1 279 ? 5.695 -25.094 2.141 1 98.38 279 GLY B N 1
ATOM 4495 C CA . GLY B 1 279 ? 5.504 -25.938 3.305 1 98.38 279 GLY B CA 1
ATOM 4496 C C . GLY B 1 279 ? 4.121 -25.812 3.916 1 98.38 279 GLY B C 1
ATOM 4497 O O . GLY B 1 279 ? 3.455 -26.812 4.176 1 98.38 279 GLY B O 1
ATOM 4498 N N . GLU B 1 280 ? 3.668 -24.625 4.086 1 98.56 280 GLU B N 1
ATOM 4499 C CA . GLU B 1 280 ? 2.344 -24.406 4.66 1 98.56 280 GLU B CA 1
ATOM 4500 C C . GLU B 1 280 ? 1.246 -24.906 3.727 1 98.56 280 GLU B C 1
ATOM 4502 O O . GLU B 1 280 ? 0.236 -25.438 4.18 1 98.56 280 GLU B O 1
ATOM 4507 N N . LEU B 1 281 ? 1.455 -24.734 2.447 1 98.69 281 LEU B N 1
ATOM 4508 C CA . LEU B 1 281 ? 0.471 -25.203 1.477 1 98.69 281 LEU B CA 1
ATOM 4509 C C . LEU B 1 281 ? 0.374 -26.719 1.489 1 98.69 281 LEU B C 1
ATOM 4511 O O . LEU B 1 281 ? -0.724 -27.281 1.565 1 98.69 281 LEU B O 1
ATOM 4515 N N . PHE B 1 282 ? 1.5 -27.406 1.468 1 98.38 282 PHE B N 1
ATOM 4516 C CA . PHE B 1 282 ? 1.504 -28.859 1.438 1 98.38 282 PHE B CA 1
ATOM 4517 C C . PHE B 1 282 ? 0.989 -29.438 2.754 1 98.38 282 PHE B C 1
ATOM 4519 O O . PHE B 1 282 ? 0.292 -30.453 2.768 1 98.38 282 PHE B O 1
ATOM 4526 N N . ASP B 1 283 ? 1.313 -28.766 3.881 1 98.25 283 ASP B N 1
ATOM 4527 C CA . ASP B 1 283 ? 0.759 -29.172 5.168 1 98.25 283 ASP B CA 1
ATOM 4528 C C . ASP B 1 283 ? -0.765 -29.078 5.164 1 98.25 283 ASP B C 1
ATOM 4530 O O . ASP B 1 283 ? -1.454 -30 5.594 1 98.25 283 ASP B O 1
ATOM 4534 N N . ALA B 1 284 ? -1.211 -28.031 4.676 1 98.31 284 ALA B N 1
ATOM 4535 C CA . ALA B 1 284 ? -2.656 -27.828 4.641 1 98.31 284 ALA B CA 1
ATOM 4536 C C . ALA B 1 284 ? -3.338 -28.859 3.754 1 98.31 284 ALA B C 1
ATOM 4538 O O . ALA B 1 284 ? -4.422 -29.344 4.078 1 98.31 284 ALA B O 1
ATOM 4539 N N . LEU B 1 285 ? -2.744 -29.141 2.643 1 97.62 285 LEU B N 1
ATOM 4540 C CA . LEU B 1 285 ? -3.271 -30.172 1.746 1 97.62 285 LEU B CA 1
ATOM 4541 C C . LEU B 1 285 ? -3.291 -31.531 2.426 1 97.62 285 LEU B C 1
ATOM 4543 O O . LEU B 1 285 ? -4.301 -32.219 2.389 1 97.62 285 LEU B O 1
ATOM 4547 N N . THR B 1 286 ? -2.209 -31.828 3.096 1 97.06 286 THR B N 1
ATOM 4548 C CA . THR B 1 286 ? -2.043 -33.125 3.73 1 97.06 286 THR B CA 1
ATOM 4549 C C . THR B 1 286 ? -3.014 -33.281 4.898 1 97.06 286 THR B C 1
ATOM 4551 O O . THR B 1 286 ? -3.52 -34.375 5.141 1 97.06 286 THR B O 1
ATOM 4554 N N . GLU B 1 287 ? -3.336 -32.188 5.547 1 97.19 287 GLU B N 1
ATOM 4555 C CA . GLU B 1 287 ? -4.203 -32.219 6.723 1 97.19 287 GLU B CA 1
ATOM 4556 C C . GLU B 1 287 ? -5.668 -32.062 6.328 1 97.19 287 GLU B C 1
ATOM 4558 O O . GLU B 1 287 ? -6.555 -32.094 7.188 1 97.19 287 GLU B O 1
ATOM 4563 N N . GLY B 1 288 ? -5.91 -31.828 5.117 1 96.19 288 GLY B N 1
ATOM 4564 C CA . GLY B 1 288 ? -7.277 -31.688 4.633 1 96.19 288 GLY B CA 1
ATOM 4565 C C . GLY B 1 288 ? -7.867 -30.328 4.914 1 96.19 288 GLY B C 1
ATOM 4566 O O . GLY B 1 288 ? -9.086 -30.156 4.887 1 96.19 288 GLY B O 1
ATOM 4567 N N . LYS B 1 289 ? -7.035 -29.375 5.121 1 97.56 289 LYS B N 1
ATOM 4568 C CA . LYS B 1 289 ? -7.473 -28.016 5.441 1 97.56 289 LYS B CA 1
ATOM 4569 C C . LYS B 1 289 ? -7.5 -27.141 4.195 1 97.56 289 LYS B C 1
ATOM 4571 O O . LYS B 1 289 ? -7.965 -26 4.246 1 97.56 289 LYS B O 1
ATOM 4576 N N . LEU B 1 290 ? -6.969 -27.688 3.141 1 98.19 290 LEU B N 1
ATOM 4577 C CA . LEU B 1 290 ? -6.973 -27.031 1.839 1 98.19 290 LEU B CA 1
ATOM 4578 C C . LEU B 1 290 ? -7.332 -28.016 0.733 1 98.19 290 LEU B C 1
ATOM 4580 O O . LEU B 1 290 ? -6.797 -29.141 0.688 1 98.19 290 LEU B O 1
ATOM 4584 N N . ASP B 1 291 ? -8.25 -27.578 -0.027 1 97.25 291 ASP B N 1
ATOM 4585 C CA . ASP B 1 291 ? -8.695 -28.391 -1.152 1 97.25 291 ASP B CA 1
ATOM 4586 C C . ASP B 1 291 ? -8.367 -27.719 -2.482 1 97.25 291 ASP B C 1
ATOM 4588 O O . ASP B 1 291 ? -8.68 -26.547 -2.68 1 97.25 291 ASP B O 1
ATOM 4592 N N . VAL B 1 292 ? -7.754 -28.453 -3.367 1 96.88 292 VAL B N 1
ATOM 4593 C CA . VAL B 1 292 ? -7.422 -27.953 -4.695 1 96.88 292 VAL B CA 1
ATOM 4594 C C . VAL B 1 292 ? -8.328 -28.594 -5.738 1 96.88 292 VAL B C 1
ATOM 4596 O O . VAL B 1 292 ? -8.375 -29.812 -5.863 1 96.88 292 VAL B O 1
ATOM 4599 N N . ARG B 1 293 ? -8.977 -27.781 -6.453 1 96.12 293 ARG B N 1
ATOM 4600 C CA . ARG B 1 293 ? -9.852 -28.25 -7.516 1 96.12 293 ARG B CA 1
ATOM 4601 C C . ARG B 1 293 ? -9.141 -28.25 -8.859 1 96.12 293 ARG B C 1
ATOM 4603 O O . ARG B 1 293 ? -8.617 -27.219 -9.289 1 96.12 293 ARG B O 1
ATOM 4610 N N . ILE B 1 294 ? -9.109 -29.391 -9.422 1 97.12 294 ILE B N 1
ATOM 4611 C CA . ILE B 1 294 ? -8.641 -29.5 -10.797 1 97.12 294 ILE B CA 1
ATOM 4612 C C . ILE B 1 294 ? -9.836 -29.531 -11.75 1 97.12 294 ILE B C 1
ATOM 4614 O O . ILE B 1 294 ? -10.523 -30.547 -11.852 1 97.12 294 ILE B O 1
ATOM 4618 N N . GLY B 1 295 ? -10.078 -28.422 -12.43 1 95 295 GLY B N 1
ATOM 4619 C CA . GLY B 1 295 ? -11.273 -28.25 -13.234 1 95 295 GLY B CA 1
ATOM 4620 C C . GLY B 1 295 ? -11.148 -28.828 -14.633 1 95 295 GLY B C 1
ATOM 4621 O O . GLY B 1 295 ? -12.141 -28.969 -15.344 1 95 295 GLY B O 1
ATOM 4622 N N . GLY B 1 296 ? -9.898 -29.172 -14.992 1 96.56 296 GLY B N 1
ATOM 4623 C CA . GLY B 1 296 ? -9.68 -29.703 -16.328 1 96.56 296 GLY B CA 1
ATOM 4624 C C . GLY B 1 296 ? -8.32 -30.359 -16.484 1 96.56 296 GLY B C 1
ATOM 4625 O O . GLY B 1 296 ? -7.328 -29.875 -15.938 1 96.56 296 GLY B O 1
ATOM 4626 N N . ARG B 1 297 ? -8.289 -31.484 -17.188 1 98.19 297 ARG B N 1
ATOM 4627 C CA . ARG B 1 297 ? -7.086 -32.188 -17.625 1 98.19 297 ARG B CA 1
ATOM 4628 C C . ARG B 1 297 ? -7.047 -32.312 -19.141 1 98.19 297 ARG B C 1
ATOM 4630 O O . ARG B 1 297 ? -8.016 -32.75 -19.75 1 98.19 297 ARG B O 1
ATOM 4637 N N . TYR B 1 298 ? -6.008 -31.844 -19.719 1 98.44 298 TYR B N 1
ATOM 4638 C CA . TYR B 1 298 ? -5.82 -31.906 -21.156 1 98.44 298 TYR B CA 1
ATOM 4639 C C . TYR B 1 298 ? -4.527 -32.625 -21.516 1 98.44 298 TYR B C 1
ATOM 4641 O O . TYR B 1 298 ? -3.523 -32.5 -20.812 1 98.44 298 TYR B O 1
ATOM 4649 N N . PRO B 1 299 ? -4.582 -33.406 -22.656 1 98.56 299 PRO B N 1
ATOM 4650 C CA . PRO B 1 299 ? -3.279 -33.812 -23.188 1 98.56 299 PRO B CA 1
ATOM 4651 C C . PRO B 1 299 ? -2.377 -32.594 -23.5 1 98.56 299 PRO B C 1
ATOM 4653 O O . PRO B 1 299 ? -2.861 -31.562 -23.938 1 98.56 299 PRO B O 1
ATOM 4656 N N . LEU B 1 300 ? -1.1 -32.781 -23.266 1 98.38 300 LEU B N 1
ATOM 4657 C CA . LEU B 1 300 ? -0.111 -31.75 -23.578 1 98.38 300 LEU B CA 1
ATOM 4658 C C . LEU B 1 300 ? -0.361 -31.141 -24.953 1 98.38 300 LEU B C 1
ATOM 4660 O O . LEU B 1 300 ? -0.314 -29.906 -25.109 1 98.38 300 LEU B O 1
ATOM 4664 N N . THR B 1 301 ? -0.755 -31.938 -25.891 1 98.19 301 THR B N 1
ATOM 4665 C CA . THR B 1 301 ? -0.911 -31.516 -27.281 1 98.19 301 THR B CA 1
ATOM 4666 C C . THR B 1 301 ? -2.176 -30.688 -27.453 1 98.19 301 THR B C 1
ATOM 4668 O O . THR B 1 301 ? -2.373 -30.047 -28.5 1 98.19 301 THR B O 1
ATOM 4671 N N . ASP B 1 302 ? -2.998 -30.594 -26.438 1 98.31 302 ASP B N 1
ATOM 4672 C CA . ASP B 1 302 ? -4.227 -29.797 -26.484 1 98.31 302 ASP B CA 1
ATOM 4673 C C . ASP B 1 302 ? -4.074 -28.5 -25.703 1 98.31 302 ASP B C 1
ATOM 4675 O O . ASP B 1 302 ? -5.059 -27.969 -25.188 1 98.31 302 ASP B O 1
ATOM 4679 N N . ALA B 1 303 ? -2.844 -28.031 -25.578 1 98.5 303 ALA B N 1
ATOM 4680 C CA . ALA B 1 303 ? -2.572 -26.781 -24.859 1 98.5 303 ALA B CA 1
ATOM 4681 C C . ALA B 1 303 ? -3.396 -25.625 -25.438 1 98.5 303 ALA B C 1
ATOM 4683 O O . ALA B 1 303 ? -3.836 -24.75 -24.688 1 98.5 303 ALA B O 1
ATOM 4684 N N . ARG B 1 304 ? -3.605 -25.625 -26.75 1 98.12 304 ARG B N 1
ATOM 4685 C CA . ARG B 1 304 ? -4.418 -24.594 -27.391 1 98.12 304 ARG B CA 1
ATOM 4686 C C . ARG B 1 304 ? -5.824 -24.562 -26.797 1 98.12 304 ARG B C 1
ATOM 4688 O O . ARG B 1 304 ? -6.32 -23.5 -26.422 1 98.12 304 ARG B O 1
ATOM 4695 N N . LYS B 1 305 ? -6.414 -25.672 -26.719 1 97.75 305 LYS B N 1
ATOM 4696 C CA . LYS B 1 305 ? -7.762 -25.766 -26.156 1 97.75 305 LYS B CA 1
ATOM 4697 C C . LYS B 1 305 ? -7.793 -25.312 -24.703 1 97.75 305 LYS B C 1
ATOM 4699 O O . LYS B 1 305 ? -8.719 -24.609 -24.297 1 97.75 305 LYS B O 1
ATOM 4704 N N . ALA B 1 306 ? -6.797 -25.734 -23.953 1 97.81 306 ALA B N 1
ATOM 4705 C CA . ALA B 1 306 ? -6.727 -25.328 -22.547 1 97.81 306 ALA B CA 1
ATOM 4706 C C . ALA B 1 306 ? -6.695 -23.812 -22.422 1 97.81 306 ALA B C 1
ATOM 4708 O O . ALA B 1 306 ? -7.391 -23.234 -21.578 1 97.81 306 ALA B O 1
ATOM 4709 N N . HIS B 1 307 ? -5.859 -23.141 -23.25 1 98 307 HIS B N 1
ATOM 4710 C CA . HIS B 1 307 ? -5.773 -21.672 -23.219 1 98 307 HIS B CA 1
ATOM 4711 C C . HIS B 1 307 ? -7.102 -21.047 -23.594 1 98 307 HIS B C 1
ATOM 4713 O O . HIS B 1 307 ? -7.523 -20.062 -22.984 1 98 307 HIS B O 1
ATOM 4719 N N . GLU B 1 308 ? -7.793 -21.562 -24.625 1 97.38 308 GLU B N 1
ATOM 4720 C CA . GLU B 1 308 ? -9.086 -21.062 -25.062 1 97.38 308 GLU B CA 1
ATOM 4721 C C . GLU B 1 308 ? -10.125 -21.172 -23.953 1 97.38 308 GLU B C 1
ATOM 4723 O O . GLU B 1 308 ? -10.883 -20.234 -23.703 1 97.38 308 GLU B O 1
ATOM 4728 N N . ASP B 1 309 ? -10.109 -22.312 -23.344 1 95.69 309 ASP B N 1
ATOM 4729 C CA . ASP B 1 309 ? -11.07 -22.531 -22.281 1 95.69 309 ASP B CA 1
ATOM 4730 C C . ASP B 1 309 ? -10.805 -21.609 -21.094 1 95.69 309 ASP B C 1
ATOM 4732 O O . ASP B 1 309 ? -11.742 -21.078 -20.484 1 95.69 309 ASP B O 1
ATOM 4736 N N . LEU B 1 310 ? -9.508 -21.422 -20.75 1 94.81 310 LEU B N 1
ATOM 4737 C CA . LEU B 1 310 ? -9.125 -20.531 -19.656 1 94.81 310 LEU B CA 1
ATOM 4738 C C . LEU B 1 310 ? -9.562 -19.109 -19.938 1 94.81 310 LEU B C 1
ATOM 4740 O O . LEU B 1 310 ? -10.25 -18.484 -19.109 1 94.81 310 LEU B O 1
ATOM 4744 N N . GLN B 1 311 ? -9.297 -18.562 -21.094 1 93.44 311 GLN B N 1
ATOM 4745 C CA . GLN B 1 311 ? -9.562 -17.156 -21.438 1 93.44 311 GLN B CA 1
ATOM 4746 C C . GLN B 1 311 ? -11.039 -16.938 -21.734 1 93.44 311 GLN B C 1
ATOM 4748 O O . GLN B 1 311 ? -11.516 -15.805 -21.703 1 93.44 311 GLN B O 1
ATOM 4753 N N . GLY B 1 312 ? -11.695 -18.078 -22.062 1 90.88 312 GLY B N 1
ATOM 4754 C CA . GLY B 1 312 ? -13.125 -18 -22.297 1 90.88 312 GLY B CA 1
ATOM 4755 C C . GLY B 1 312 ? -13.953 -18 -21.031 1 90.88 312 GLY B C 1
ATOM 4756 O O . GLY B 1 312 ? -15.18 -17.969 -21.078 1 90.88 312 GLY B O 1
ATOM 4757 N N . ARG B 1 313 ? -13.453 -18.141 -19.906 1 85.56 313 ARG B N 1
ATOM 4758 C CA . ARG B 1 313 ? -14.086 -18.125 -18.594 1 85.56 313 ARG B CA 1
ATOM 4759 C C . ARG B 1 313 ? -15.031 -19.312 -18.422 1 85.56 313 ARG B C 1
ATOM 4761 O O . ARG B 1 313 ? -16.109 -19.172 -17.828 1 85.56 313 ARG B O 1
ATOM 4768 N N . ARG B 1 314 ? -14.562 -20.297 -18.969 1 84.12 314 ARG B N 1
ATOM 4769 C CA . ARG B 1 314 ? -15.398 -21.5 -18.953 1 84.12 314 ARG B CA 1
ATOM 4770 C C . ARG B 1 314 ? -14.906 -22.5 -17.922 1 84.12 314 ARG B C 1
ATOM 4772 O O . ARG B 1 314 ? -15.414 -23.625 -17.859 1 84.12 314 ARG B O 1
ATOM 4779 N N . THR B 1 315 ? -13.961 -22.125 -17.234 1 88.19 315 THR B N 1
ATOM 4780 C CA . THR B 1 315 ? -13.32 -23.109 -16.375 1 88.19 315 THR B CA 1
ATOM 4781 C C . THR B 1 315 ? -13.422 -22.672 -14.906 1 88.19 315 THR B C 1
ATOM 4783 O O . THR B 1 315 ? -13.781 -21.531 -14.617 1 88.19 315 THR B O 1
ATOM 4786 N N . THR B 1 316 ? -13.305 -23.656 -14.023 1 92 316 THR B N 1
ATOM 4787 C CA . THR B 1 316 ? -13.18 -23.469 -12.578 1 92 316 THR B CA 1
ATOM 4788 C C . THR B 1 316 ? -11.938 -24.188 -12.047 1 92 316 THR B C 1
ATOM 4790 O O . THR B 1 316 ? -11.516 -25.203 -12.609 1 92 316 THR B O 1
ATOM 4793 N N . GLY B 1 317 ? -11.398 -23.625 -11.047 1 94.88 317 GLY B N 1
ATOM 4794 C CA . GLY B 1 317 ? -10.227 -24.266 -10.461 1 94.88 317 GLY B CA 1
ATOM 4795 C C . GLY B 1 317 ? -9.031 -24.281 -11.391 1 94.88 317 GLY B C 1
ATOM 4796 O O . GLY B 1 317 ? -8.844 -23.344 -12.18 1 94.88 317 GLY B O 1
ATOM 4797 N N . LYS B 1 318 ? -8.164 -25.188 -11.234 1 97.25 318 LYS B N 1
ATOM 4798 C CA . LYS B 1 318 ? -6.906 -25.297 -11.969 1 97.25 318 LYS B CA 1
ATOM 4799 C C . LYS B 1 318 ? -7.062 -26.156 -13.211 1 97.25 318 LYS B C 1
ATOM 4801 O O . LYS B 1 318 ? -7.812 -27.141 -13.195 1 97.25 318 LYS B O 1
ATOM 4806 N N . LEU B 1 319 ? -6.367 -25.781 -14.305 1 97.81 319 LEU B N 1
ATOM 4807 C CA . LEU B 1 319 ? -6.223 -26.625 -15.484 1 97.81 319 LEU B CA 1
ATOM 4808 C C . LEU B 1 319 ? -4.828 -27.234 -15.547 1 97.81 319 LEU B C 1
ATOM 4810 O O . LEU B 1 319 ? -3.84 -26.578 -15.234 1 97.81 319 LEU B O 1
ATOM 4814 N N . LEU B 1 320 ? -4.754 -28.5 -15.977 1 98.62 320 LEU B N 1
ATOM 4815 C CA . LEU B 1 320 ? -3.482 -29.203 -16.109 1 98.62 320 LEU B CA 1
ATOM 4816 C C . LEU B 1 320 ? -3.273 -29.688 -17.531 1 98.62 320 LEU B C 1
ATOM 4818 O O . LEU B 1 320 ? -4.238 -30.031 -18.234 1 98.62 320 LEU B O 1
ATOM 4822 N N . LEU B 1 321 ? -2.072 -29.641 -18 1 98.75 321 LEU B N 1
ATOM 4823 C CA . LEU B 1 321 ? -1.615 -30.375 -19.172 1 98.75 321 LEU B CA 1
ATOM 4824 C C . LEU B 1 321 ? -0.862 -31.641 -18.781 1 98.75 321 LEU B C 1
ATOM 4826 O O . LEU B 1 321 ? 0.061 -31.578 -17.969 1 98.75 321 LEU B O 1
ATOM 4830 N N . LEU B 1 322 ? -1.225 -32.719 -19.312 1 98.44 322 LEU B N 1
ATOM 4831 C CA . LEU B 1 322 ? -0.591 -34 -19.031 1 98.44 322 LEU B CA 1
ATOM 4832 C C . LEU B 1 322 ? 0.229 -34.5 -20.219 1 98.44 322 LEU B C 1
ATOM 4834 O O . LEU B 1 322 ? -0.302 -34.625 -21.328 1 98.44 322 LEU B O 1
ATOM 4838 N N . PRO B 1 323 ? 1.521 -34.688 -20.016 1 95.69 323 PRO B N 1
ATOM 4839 C CA . PRO B 1 323 ? 2.389 -35.062 -21.125 1 95.69 323 PRO B CA 1
ATOM 4840 C C . PRO B 1 323 ? 1.99 -36.406 -21.75 1 95.69 323 PRO B C 1
ATOM 4842 O O . PRO B 1 323 ? 1.382 -37.25 -21.078 1 95.69 323 PRO B O 1
#

Nearest PDB structures (foldseek):
  4rvu-assembly1_D  TM=9.726E-01  e=2.375E-46  Mycobacterium tuberculosis H37Rv
  3jyl-assembly1_A  TM=9.833E-01  e=8.724E-46  Pseudomonas syringae pv. tomato
  1qor-assembly1_B  TM=9.835E-01  e=4.368E-45  Escherichia coli
  3gms-assembly1_A  TM=9.225E-01  e=1.851E-28  Bacillus thuringiensis
  5bp4-assembly6_L  TM=8.625E-01  e=8.622E-27  Mycolicibacterium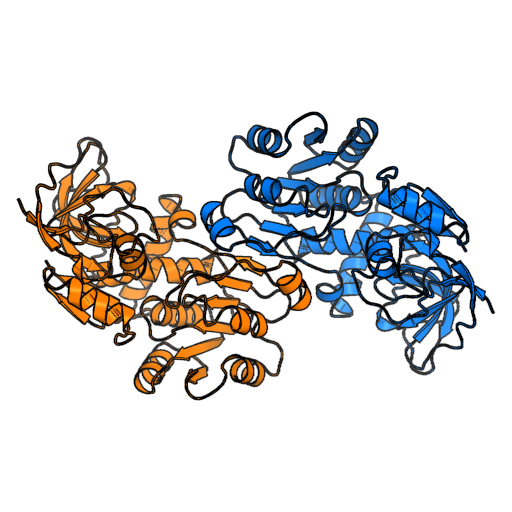 smegmatis MC2 155

Secondary structure (DSSP, 8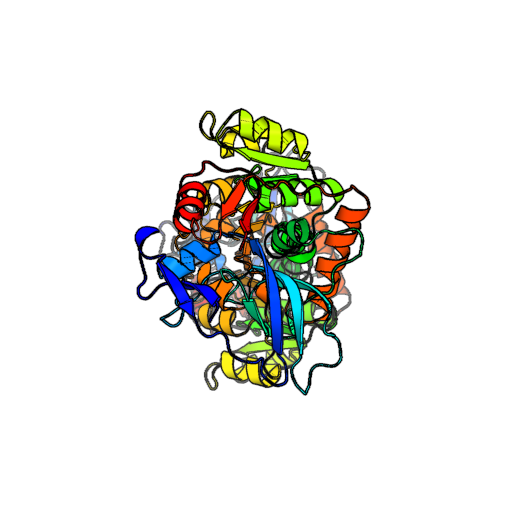-state):
-EEEEEESS--SGGG-EEEEE------TTEEEEEEEEEEE-HHHHHHHHTSS---SSEE--SEEEEEEEEE-TT--S--TT-EEEEES-S--SBSEEEEEGGGEEEPPTTS-HHHHHHHHHHHHHHHHIIIIIS---TT-EEEETTTTSHHHHHHHHHHHHTT-EEEEEESSHHHHHHHHHTT-SEEEETTTS-HHHHHHHHTTTS-EEEEEESS-TTTHHHHHHHEEEEEEEEE---TT-PPPPB-HHHHHHTTS-EEE---GGGGS-SHHHHHHHHHHHHHHHHHTS----EEEEEEGGGHHHHHHHHHTT---SEEEEE-/-EEEEEESS--SGGG-EEEEE------TTEEEEEEEEEEE-HHHHHHHHTSS---SSEE--SEEEEEEEEE-TT--S--TT-EEEEES-S--SBSEEEEEGGGEEEPPTTS-HHHHHHHHHHHHHHHHIIIIIS---TT-EEEETTTTBHHHHHHHHHHHHTT-EEEEEESSHHHHHHHHHTT-SEEEETTTS-HHHHHHHHTTTS-EEEEEESS-TTTHHHHHHHEEEEEEEEE---TT-PPPPB-HHHHHHTTS-EEE---GGGGS-SHHHHHHHHHHHHHHHHTTS----EEEEEEGGGHHHHHHHHHTT---BEEEEE-

Radius of gyration: 28.63 Å; Cα contacts (8 Å, |Δi|>4): 1630; chains: 2; bounding box: 54×83×63 Å

Foldseek 3Di:
DWWFFWAQDADALVRTDIDDDDQDAAAQQKFKFQFFWFWDDVVQNCPRNCVPDDDPRFGAGFWTWGFTCGHHNNDDPDDGGFTKIFGRHGNNLISMHIGGNLRIDGADPQADRHNRNQQQFLVLVLQCVCCPVPVAAAPFEEEEEQLQAANNLNNLLVNVVRHYAYEYEDQDPVSQVSSVVSPHPHYHNCNVPPVLVVLCVVVVNQAGQEYEDQQACVCVLSRLSRHGAQHEYEHAHHLVHHHDDDDVVSCVVSRVYYYDHDHSCVQPVDSVSSCVSVVVVSVCVSVVSGDADAFEEAASRCVSVVSCCVSVSNTGTIYMYGD/DWWFFWAQDADALVRTDIDDDDQDAAAQQKFKFQFFWFWDDVVQNCPRNCVPDDDPRFGAGFWTWGFTCHHHNNDDPDDGGFTKIFGRHGNNLISMHIGGNLRIDGADPQADRHNRNQQQFLVLVLQCVCCPVPVAAAPFEEEEEQLQAANNLNNLLVNVVRHYAYEYEDQDPVSQVSSVVSPHPHYHNCNVPPVLVVLCVVVVNQAGQEYEDQQACVCVLSRLSRHGAQHEYEHAHHLVHHHDDDDVVSCVVSRVYYYDHDHSCVQPVDSVSSCVSVVVVSVCVSVVSGDADAFEEAESRCVSVVSVCVSVSNTGTIYMYGD